Protein AF-A0A813V2Z8-F1 (afdb_monomer_lite)

InterPro domains:
  IPR023631 Amidase signature domain [PF01425] (386-665)
  IPR036928 Amidase signature (AS) superfamily [G3DSA:3.90.1300.10] (386-684)
  IPR036928 Amidase signature (AS) superfamily [SSF75304] (393-677)

pLDDT: mean 77.72, std 16.72, range [26.33, 98.56]

Foldseek 3Di:
DLVVLVVLLVQLVPDQAPVSNLVSLVVLLVVLVVLVVVQVPDDDDDDRPCVVCVVVLLVLLLVLLVCLLVLPVVQVRRDDDDDDDPDDDSSNVSLVSSLVSNLSSCLDPPSVVSSLVSLCVQLVVLLVVLLCQLVQWDQDPVDNVAIANDDDPVVLVVLLSSLSSNLSSLVSLLSNLLSNDDDPDPPCVVVVLVVLLVVLVVLLVSLLSLLVSPLQRYHYPDPVSSVSSLSSNLSSLSSNLSSLVVLLVQCVVCVVPPVSLVSSLVSLLSLLLSLLVALPVVRGPLSSNLSSLSSNLSCLVSCVSPDLVVPRVSLLVSLVSLLVDPLPPDDPSCVSVVVSSVSSLVSQLAHDLVSNVSRLCSNLVCVVVVVVPPPPPPPDPDPPPVPDDDLDPPLPLQDDDDADDYPDLVSRLSVVLSVLVSVCCVPDVVDDNDHDDVVLLVVLQPDQAEAEEDQDLLAAHAALVQNVLSVLLQVLSVVVVHHYDYQDNVCNVVLLVLLLLSQQQQQQVSVVVVCVVVVDDDQQLDSYGHPVSHDDPVVNVVSSVVLVVVLVVVVVSQQCCCVVDPVNGGGAWYKYFQDRDLDDDGNDNDRGDRCRNCRSQVWAKDKDWQDADDCVSRPCDPCNVPDDHSYPVNVVSSVRCVPVVVRHRRTGMMMITGGHPSNSSRSSVVVVSVVSSVVSVVVVD

Secondary structure (DSSP, 8-state):
-HHHHHHHHHHHHT-SBHHHHHHHHHHHHHHHHHHHHHHHT--SSS--HHHHHHHHHHHHHHHHHHHHHTHHHHHHTSB------TT--HHHHHHHHHHHHHHHHHTSTTTHHHHHHHHHHHHHHHHHHHHHGGGGEEE-SS-TTSEEE---HHHHHHHHHHHHHHHHHHHHHHHHHHH-PPPS-TTTHHHHHHHHHHHHHHHHHHHHHHHHTTGGG-EES-HHHHHHHHHHHHHHHHHHHHHHHHHHHHHHHTTT-HHHHHHHHHHHHHHHHHHGGGG-TTTS-HHHHHHHHHHHHHHHHHHTTT--GGG-HHHHHHHHHHHHS-----STTHHHHHHHHHHHHHHHHTT-HHHHHHHHHHHHTTHHHHTT-TTSSSS-TT--TTSPP-SSTT--SS--------SSHHHHHHHHHHHHHT-GGGT-TTS------HHHHHHHHTS--EEEE-S--SS-PPPHHHHHHHHHHHHHHHHTT-EEEE---TTHHHHHHHHHHHHSTTTTHHHHHHHHHHTPPPPTT-----TTT---HHHHHHHHHHHHHHHHHHHHHHHHGGGT-TTSS--SEEEEES-SSSSPPTT------TTHHHHHHT--EEEEEEEE--TTTS---HHHHHPPP-SHHHHHHHHHTT-GGGGTT-EEEEEEE--TT-HHHHHHHHHHHHHHHHHHHHHH-

Sequence (685 aa):
MFELLSGVYKFTFQQVTQDGFYACLDIWSIFIEYIKTKDENRLLNKESSFEKYSQILRSLSQELLQRIHNAQTMAENLEETTDLNDSETAIDRYRRECIDVLSKLADIPNLSSNILHSLISLLQPDIEKYKSIQKLIQTSPNDPSRQQFILNNDSIHACSQILNSFSNLLHAFSSIANTCLLDDDNNQQQNYFQTRLTLVHQFIQLITYIIHARFDLVECSSKKIHNELIHAQTRSFECVTNLIPWLSQMLVLYNSNQDNRRMIQELITHIIDTCTPLIDINNFDKSIAISSGTLLSSIVPLTRQNLPIDQMNSIKHLIHRILSWNIVINSKTNFQLYKLSIKIISFIILTDQQSTEQFFRQIFQPLDTLLKEPANFFNHQQDQYLIPKNSLDGQESIPSVIGPMTRSLSNIHFVFKLILETKPWLVDPKVHNIPWRNDLFEESQNKKLCFGVIQFDQLVHLSPPVQRAMNIAIKALEQAGHQIIEWDTTDHPEGLGMLVKMFQADGGKDIQKALDLSGEPIIQGAFVGSTETEISVYENWQLNSARTKYAIKYLEKWNKTKEITSTGRPVDGIISPIYALPAYPHYFELMAGYNAIANLLQLSSVILPVTRVDLQLDQITDEYRNMKTTSTLDEAVKDVYSSPEIFENCMVGLQVICRRLEDEKAIAMAMILEEAIKLYKTKNN

Organism: NCBI:txid433720

Structure (mmCIF, N/CA/C/O backbone):
data_AF-A0A813V2Z8-F1
#
_entry.id   AF-A0A813V2Z8-F1
#
loop_
_atom_site.group_PDB
_atom_site.id
_atom_site.type_symbol
_atom_site.label_atom_id
_atom_site.label_alt_id
_atom_site.label_comp_id
_atom_site.label_asym_id
_atom_site.label_entity_id
_atom_site.label_seq_id
_atom_site.pdbx_PDB_ins_code
_atom_site.Cartn_x
_atom_site.Cartn_y
_atom_site.Cartn_z
_atom_site.occupancy
_atom_site.B_iso_or_equiv
_atom_site.auth_seq_id
_atom_site.auth_comp_id
_atom_site.auth_asym_id
_atom_site.auth_atom_id
_atom_site.pdbx_PDB_model_num
ATOM 1 N N . MET A 1 1 ? 48.326 20.698 -15.121 1.00 62.50 1 MET A N 1
ATOM 2 C CA . MET A 1 1 ? 47.108 19.851 -15.038 1.00 62.50 1 MET A CA 1
ATOM 3 C C . MET A 1 1 ? 46.229 19.988 -16.285 1.00 62.50 1 MET A C 1
ATOM 5 O O . MET A 1 1 ? 45.944 18.965 -16.879 1.00 62.50 1 MET A O 1
ATOM 9 N N . PHE A 1 2 ? 45.876 21.193 -16.757 1.00 64.00 2 PHE A N 1
ATOM 10 C CA . PHE A 1 2 ? 45.155 21.367 -18.038 1.00 64.00 2 PHE A CA 1
ATOM 11 C C . PHE A 1 2 ? 45.929 20.835 -19.268 1.00 64.00 2 PHE A C 1
ATOM 13 O O . PHE A 1 2 ? 45.365 20.125 -20.095 1.00 64.00 2 PHE A O 1
ATOM 20 N N . GLU A 1 3 ? 47.240 21.094 -19.351 1.00 70.31 3 GLU A N 1
ATOM 21 C CA . GLU A 1 3 ? 48.110 20.524 -20.400 1.00 70.31 3 GLU A CA 1
ATOM 22 C C . GLU A 1 3 ? 48.207 18.993 -20.327 1.00 70.31 3 GLU A C 1
ATOM 24 O O . GLU A 1 3 ? 48.195 18.326 -21.357 1.00 70.31 3 GLU A O 1
ATOM 29 N N . LEU A 1 4 ? 48.226 18.433 -19.111 1.00 78.12 4 LEU A N 1
ATOM 30 C CA . LEU A 1 4 ? 48.219 16.984 -18.893 1.00 78.12 4 LEU A CA 1
ATOM 31 C C . LEU A 1 4 ? 46.919 16.367 -19.422 1.00 78.12 4 LEU A C 1
ATOM 33 O O . LEU A 1 4 ? 46.975 15.415 -20.188 1.00 78.12 4 LEU A O 1
ATOM 37 N N . LEU A 1 5 ? 45.763 16.945 -19.080 1.00 80.81 5 LEU A N 1
ATOM 38 C CA . LEU A 1 5 ? 44.458 16.487 -19.570 1.00 80.81 5 LEU A CA 1
ATOM 39 C C . LEU A 1 5 ? 44.329 16.637 -21.088 1.00 80.81 5 LEU A C 1
ATOM 41 O O . LEU A 1 5 ? 43.763 15.768 -21.738 1.00 80.81 5 LEU A O 1
ATOM 45 N N . SER A 1 6 ? 44.895 17.697 -21.670 1.00 83.06 6 SER A N 1
ATOM 46 C CA . SER A 1 6 ? 44.940 17.872 -23.129 1.00 83.06 6 SER A CA 1
ATOM 47 C C . SER A 1 6 ? 45.802 16.800 -23.808 1.00 83.06 6 SER A C 1
ATOM 49 O O . SER A 1 6 ? 45.472 16.342 -24.902 1.00 83.06 6 SER A O 1
ATOM 51 N N . GLY A 1 7 ? 46.887 16.370 -23.154 1.00 83.25 7 GLY A N 1
ATOM 52 C CA . GLY A 1 7 ? 47.687 15.217 -23.566 1.00 83.25 7 GLY A CA 1
ATOM 53 C C . GLY A 1 7 ? 46.911 13.904 -23.462 1.00 83.25 7 GLY A C 1
ATOM 54 O O . GLY A 1 7 ? 46.874 13.154 -24.432 1.00 83.25 7 GLY A O 1
ATOM 55 N N . VAL A 1 8 ? 46.228 13.666 -22.335 1.00 86.56 8 VAL A N 1
ATOM 56 C CA . VAL A 1 8 ? 45.377 12.481 -22.118 1.00 86.56 8 VAL A CA 1
ATOM 57 C C . VAL A 1 8 ? 44.243 12.424 -23.140 1.00 86.56 8 VAL A C 1
ATOM 59 O O . VAL A 1 8 ? 43.998 11.364 -23.702 1.00 86.56 8 VAL A O 1
ATOM 62 N N . TYR A 1 9 ? 43.605 13.551 -23.460 1.00 90.94 9 TYR A N 1
ATOM 63 C CA . TYR A 1 9 ? 42.572 13.640 -24.497 1.00 90.94 9 TYR A CA 1
ATOM 64 C C . TYR A 1 9 ? 43.097 13.174 -25.856 1.00 90.94 9 TYR A C 1
ATOM 66 O O . TYR A 1 9 ? 42.534 12.266 -26.461 1.00 90.94 9 TYR A O 1
ATOM 74 N N . LYS A 1 10 ? 44.220 13.741 -26.317 1.00 88.00 10 LYS A N 1
ATOM 75 C CA . LYS A 1 10 ? 44.832 13.337 -27.592 1.00 88.00 10 LYS A CA 1
ATOM 76 C C . LYS A 1 10 ? 45.245 11.867 -27.576 1.00 88.00 10 LYS A C 1
ATOM 78 O O . LYS A 1 10 ? 44.987 11.161 -28.542 1.00 88.00 10 LYS A O 1
ATOM 83 N N . PHE A 1 11 ? 45.836 11.415 -26.473 1.00 89.62 11 PHE A N 1
ATOM 84 C CA . PHE A 1 11 ? 46.262 10.032 -26.294 1.00 89.62 11 PHE A CA 1
ATOM 85 C C . PHE A 1 11 ? 45.083 9.053 -26.333 1.00 89.62 11 PHE A C 1
ATOM 87 O O . PHE A 1 11 ? 45.186 8.023 -26.991 1.00 89.62 11 PHE A O 1
ATOM 94 N N . THR A 1 12 ? 43.957 9.398 -25.701 1.00 90.12 12 THR A N 1
ATOM 95 C CA . THR A 1 12 ? 42.731 8.579 -25.658 1.00 90.12 12 THR A CA 1
ATOM 96 C C . THR A 1 12 ? 42.234 8.272 -27.067 1.00 90.12 12 THR A C 1
ATOM 98 O O . THR A 1 12 ? 41.992 7.121 -27.409 1.00 90.12 12 THR A O 1
ATOM 101 N N . PHE A 1 13 ? 42.131 9.286 -27.926 1.00 89.00 13 PHE A N 1
ATOM 102 C CA . PHE A 1 13 ? 41.538 9.128 -29.258 1.00 89.00 13 PHE A CA 1
ATOM 103 C C . PHE A 1 13 ? 42.530 8.711 -30.355 1.00 89.00 13 PHE A C 1
ATOM 105 O O . PHE A 1 13 ? 42.123 8.529 -31.504 1.00 89.00 13 PHE A O 1
ATOM 112 N N . GLN A 1 14 ? 43.804 8.529 -29.994 1.00 87.62 14 GLN A N 1
ATOM 113 C CA . GLN A 1 14 ? 44.871 7.977 -30.838 1.00 87.62 14 GLN A CA 1
ATOM 114 C C . GLN A 1 14 ? 45.223 6.521 -30.486 1.00 87.62 14 GLN A C 1
ATOM 116 O O . GLN A 1 14 ? 46.165 5.975 -31.059 1.00 87.62 14 GLN A O 1
ATOM 121 N N . GLN A 1 15 ? 44.503 5.894 -29.548 1.00 86.50 15 GLN A N 1
ATOM 122 C CA . GLN A 1 15 ? 44.722 4.488 -29.208 1.00 86.50 15 GLN A CA 1
ATOM 123 C C . GLN A 1 15 ? 44.477 3.581 -30.416 1.00 86.50 15 GLN A C 1
ATOM 125 O O . GLN A 1 15 ? 43.515 3.760 -31.160 1.00 86.50 15 GLN A O 1
ATOM 130 N N . VAL A 1 16 ? 45.367 2.603 -30.577 1.00 79.44 16 VAL A N 1
ATOM 131 C CA . V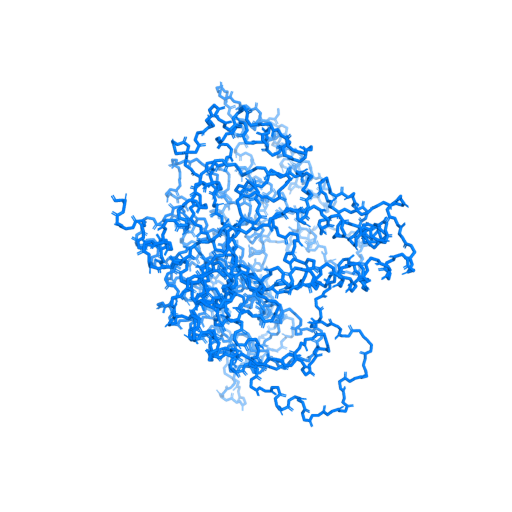AL A 1 16 ? 45.330 1.584 -31.639 1.00 79.44 16 VAL A CA 1
ATOM 132 C C . VAL A 1 16 ? 44.715 0.265 -31.166 1.00 79.44 16 VAL A C 1
ATOM 134 O O . VAL A 1 16 ? 44.291 -0.530 -31.995 1.00 79.44 16 VAL A O 1
ATOM 137 N N . THR A 1 17 ? 44.627 0.043 -29.850 1.00 81.81 17 THR A N 1
ATOM 138 C CA . THR A 1 17 ? 44.029 -1.159 -29.250 1.00 81.81 17 THR A CA 1
ATOM 139 C C . THR A 1 17 ? 42.778 -0.812 -28.445 1.00 81.81 17 THR A C 1
ATOM 141 O O . THR A 1 17 ? 42.695 0.264 -27.842 1.00 81.81 17 THR A O 1
ATOM 144 N N . GLN A 1 18 ? 41.810 -1.735 -28.399 1.00 78.44 18 GLN A N 1
ATOM 145 C CA . GLN A 1 18 ? 40.591 -1.557 -27.600 1.00 78.44 18 GLN A CA 1
ATOM 146 C C . GLN A 1 18 ? 40.904 -1.456 -26.099 1.00 78.44 18 GLN A C 1
ATOM 148 O O . GLN A 1 18 ? 40.407 -0.552 -25.436 1.00 78.44 18 GLN A O 1
ATOM 153 N N . ASP A 1 19 ? 41.796 -2.301 -25.578 1.00 81.12 19 ASP A N 1
ATOM 154 C CA . ASP A 1 19 ? 42.177 -2.270 -24.159 1.00 81.12 19 ASP A CA 1
ATOM 155 C C . ASP A 1 19 ? 42.865 -0.957 -23.761 1.00 81.12 19 ASP A C 1
ATOM 157 O O . ASP A 1 19 ? 42.603 -0.414 -22.688 1.00 81.12 19 ASP A O 1
ATOM 161 N N . GLY A 1 20 ? 43.709 -0.403 -24.641 1.00 84.44 20 GLY A N 1
ATOM 162 C CA . GLY A 1 20 ? 44.337 0.901 -24.420 1.00 84.44 20 GLY A CA 1
ATOM 163 C C . GLY A 1 20 ? 43.311 2.034 -24.395 1.00 84.44 20 GLY A C 1
ATOM 164 O O . GLY A 1 20 ? 43.404 2.948 -23.573 1.00 84.44 20 GLY A O 1
ATOM 165 N N . PHE A 1 21 ? 42.296 1.954 -25.258 1.00 88.62 21 PHE A N 1
ATOM 166 C CA . PHE A 1 21 ? 41.176 2.890 -25.269 1.00 88.62 21 PHE A CA 1
ATOM 167 C C . PHE A 1 21 ? 40.328 2.786 -23.994 1.00 88.62 21 PHE A C 1
ATOM 169 O O . PHE A 1 21 ? 40.085 3.810 -23.354 1.00 88.62 21 PHE A O 1
ATOM 176 N N . TYR A 1 22 ? 39.948 1.578 -23.570 1.00 89.19 22 TYR A N 1
ATOM 177 C CA . TYR A 1 22 ? 39.159 1.362 -22.350 1.00 89.19 22 TYR A CA 1
ATOM 178 C C . TYR A 1 22 ? 39.905 1.822 -21.093 1.00 89.19 22 TYR A C 1
ATOM 180 O O . TYR A 1 22 ? 39.342 2.560 -20.289 1.00 89.19 22 TYR A O 1
ATOM 188 N N . ALA A 1 23 ? 41.206 1.539 -20.985 1.00 88.19 23 ALA A N 1
ATOM 189 C CA . ALA A 1 23 ? 42.024 2.053 -19.887 1.00 88.19 23 ALA A CA 1
ATOM 190 C C . ALA A 1 23 ? 42.049 3.596 -19.839 1.00 88.19 23 ALA A C 1
ATOM 192 O O . ALA A 1 23 ? 42.072 4.195 -18.763 1.00 88.19 23 ALA A O 1
ATOM 193 N N . CYS A 1 24 ? 42.015 4.270 -20.995 1.00 91.81 24 CYS A N 1
ATOM 194 C CA . CYS A 1 24 ? 41.893 5.727 -21.035 1.00 91.81 24 CYS A CA 1
ATOM 195 C C . CYS A 1 24 ? 40.513 6.207 -20.555 1.00 91.81 24 CYS A C 1
ATOM 197 O O . CYS A 1 24 ? 40.433 7.219 -19.857 1.00 91.81 24 CYS A O 1
ATOM 199 N N . LEU A 1 25 ? 39.434 5.496 -20.897 1.00 91.25 25 LEU A N 1
ATOM 200 C CA . LEU A 1 25 ? 38.078 5.797 -20.419 1.00 91.25 25 LEU A CA 1
ATOM 201 C C . LEU A 1 25 ? 37.941 5.621 -18.898 1.00 91.25 25 LEU A C 1
ATOM 203 O O . LEU A 1 25 ? 37.289 6.445 -18.249 1.00 91.25 25 LEU A O 1
ATOM 207 N N . ASP A 1 26 ? 38.620 4.636 -18.310 1.00 90.12 26 ASP A N 1
ATOM 208 C CA . ASP A 1 26 ? 38.691 4.459 -16.853 1.00 90.12 26 ASP A CA 1
ATOM 209 C C . ASP A 1 26 ? 39.375 5.648 -16.167 1.00 90.12 26 ASP A C 1
ATOM 211 O O . ASP A 1 26 ? 38.886 6.174 -15.162 1.00 90.12 26 ASP A O 1
ATOM 215 N N . ILE A 1 27 ? 40.472 6.144 -16.747 1.00 90.94 27 ILE A N 1
ATOM 216 C CA . ILE A 1 27 ? 41.159 7.346 -16.253 1.00 90.94 27 ILE A CA 1
ATOM 217 C C . ILE A 1 27 ? 40.219 8.559 -16.297 1.00 90.94 27 ILE A C 1
ATOM 219 O O . ILE A 1 27 ? 40.163 9.333 -15.335 1.00 90.94 27 ILE A O 1
ATOM 223 N N . TRP A 1 28 ? 39.455 8.724 -17.382 1.00 93.38 28 TRP A N 1
ATOM 224 C CA . TRP A 1 28 ? 38.448 9.783 -17.481 1.00 93.38 28 TRP A CA 1
ATOM 225 C C . TRP A 1 28 ? 37.345 9.633 -16.435 1.00 93.38 28 TRP A C 1
ATOM 227 O O . TRP A 1 28 ? 36.993 10.623 -15.795 1.00 93.38 28 TRP A O 1
ATOM 237 N N . SER A 1 29 ? 36.849 8.415 -16.209 1.00 90.50 29 SER A N 1
ATOM 238 C CA . SER A 1 29 ? 35.851 8.116 -15.177 1.00 90.50 29 SER A CA 1
ATOM 239 C C . SER A 1 29 ? 36.303 8.564 -13.786 1.00 90.50 29 SER A C 1
ATOM 241 O O . SER A 1 29 ? 35.570 9.287 -13.111 1.00 90.50 29 SER A O 1
ATOM 243 N N . ILE A 1 30 ? 37.523 8.195 -13.383 1.00 89.25 30 ILE A N 1
ATOM 244 C CA . ILE A 1 30 ? 38.098 8.577 -12.083 1.00 89.25 30 ILE A CA 1
ATOM 245 C C . ILE A 1 30 ? 38.236 10.102 -11.982 1.00 89.25 30 ILE A C 1
ATOM 247 O O . ILE A 1 30 ? 37.955 10.705 -10.945 1.00 89.25 30 ILE A O 1
ATOM 251 N N . PHE A 1 31 ? 38.661 10.754 -13.066 1.00 89.25 31 PHE A N 1
ATOM 252 C CA . PHE A 1 31 ? 38.806 12.206 -13.091 1.00 89.25 31 PHE A CA 1
ATOM 253 C C . PHE A 1 31 ? 37.463 12.940 -12.957 1.00 89.25 31 PHE A C 1
ATOM 255 O O . PHE A 1 31 ? 37.384 13.949 -12.255 1.00 89.25 31 PHE A O 1
ATOM 262 N N . ILE A 1 32 ? 36.408 12.437 -13.599 1.00 87.69 32 ILE A N 1
ATOM 263 C CA . ILE A 1 32 ? 35.053 12.993 -13.498 1.00 87.69 32 ILE A CA 1
ATOM 264 C C . ILE A 1 32 ? 34.530 12.889 -12.060 1.00 87.69 32 ILE A C 1
ATOM 266 O O . ILE A 1 32 ? 34.030 13.872 -11.514 1.00 87.69 32 ILE A O 1
ATOM 270 N N . GLU A 1 33 ? 34.716 11.738 -11.416 1.00 85.25 33 GLU A N 1
ATOM 271 C CA . GLU A 1 33 ? 34.317 11.519 -10.022 1.00 85.25 33 GLU A CA 1
ATOM 272 C C . GLU A 1 33 ? 35.083 12.433 -9.051 1.00 85.25 33 GLU A C 1
ATOM 274 O O . GLU A 1 33 ? 34.506 13.022 -8.131 1.00 85.25 33 GLU A O 1
ATOM 279 N N . TYR A 1 34 ? 36.374 12.658 -9.311 1.00 85.31 34 TYR A N 1
ATOM 280 C CA . TYR A 1 34 ? 37.166 13.649 -8.584 1.00 85.31 34 TYR A CA 1
ATOM 281 C C . TYR A 1 34 ? 36.609 15.076 -8.725 1.00 85.31 34 TYR A C 1
ATOM 283 O O . TYR A 1 34 ? 36.619 15.835 -7.757 1.00 85.31 34 TYR A O 1
ATOM 291 N N . ILE A 1 35 ? 36.132 15.473 -9.912 1.00 80.69 35 ILE A N 1
ATOM 292 C CA . ILE A 1 35 ? 35.506 16.793 -10.097 1.00 80.69 35 ILE A CA 1
ATOM 293 C C . ILE A 1 35 ? 34.206 16.882 -9.294 1.00 80.69 35 ILE A C 1
ATOM 295 O O . ILE A 1 35 ? 34.025 17.860 -8.569 1.00 80.69 35 ILE A O 1
ATOM 299 N N . LYS A 1 36 ? 33.348 15.858 -9.382 1.00 77.12 36 LYS A N 1
ATOM 300 C CA . LYS A 1 36 ? 32.045 15.810 -8.701 1.00 77.12 36 LYS A CA 1
ATOM 301 C C . LYS A 1 36 ? 32.201 15.949 -7.183 1.00 77.12 36 LYS A C 1
ATOM 303 O O . LYS A 1 36 ? 31.710 16.907 -6.595 1.00 77.12 36 LYS A O 1
ATOM 308 N N . THR A 1 37 ? 33.022 15.090 -6.578 1.00 78.25 37 THR A N 1
ATOM 309 C CA . THR A 1 37 ? 33.308 15.116 -5.130 1.00 78.25 37 THR A CA 1
ATOM 310 C C . THR A 1 37 ? 33.937 16.431 -4.665 1.00 78.25 37 THR A C 1
ATOM 312 O O . THR A 1 37 ? 33.704 16.890 -3.546 1.00 78.25 37 THR A O 1
ATOM 315 N N . LYS A 1 38 ? 34.760 17.073 -5.498 1.00 74.69 38 LYS A N 1
ATOM 316 C CA . LYS A 1 38 ? 35.432 18.325 -5.136 1.00 74.69 38 LYS A CA 1
ATOM 317 C C . LYS A 1 38 ? 34.512 19.542 -5.182 1.00 74.69 38 LYS A C 1
ATOM 319 O O . LYS A 1 38 ? 34.707 20.453 -4.374 1.00 74.69 38 LYS A O 1
ATOM 324 N N . ASP A 1 39 ? 33.564 19.570 -6.113 1.00 67.69 39 ASP A N 1
ATOM 325 C CA . ASP A 1 39 ? 32.592 20.658 -6.222 1.00 67.69 39 ASP A CA 1
ATOM 326 C C . ASP A 1 39 ? 31.439 20.486 -5.209 1.00 67.69 39 ASP A C 1
ATOM 328 O O . ASP A 1 39 ? 31.033 21.483 -4.616 1.00 67.69 39 ASP A O 1
ATOM 332 N N . GLU A 1 40 ? 31.033 19.254 -4.865 1.00 66.00 40 GLU A N 1
ATOM 333 C CA . GLU A 1 40 ? 30.094 18.971 -3.755 1.00 66.00 40 GLU A CA 1
ATOM 334 C C . GLU A 1 40 ? 30.615 19.467 -2.390 1.00 66.00 40 GLU A C 1
ATOM 336 O O . GLU A 1 40 ? 29.859 19.969 -1.560 1.00 66.00 40 GLU A O 1
ATOM 341 N N . ASN A 1 41 ? 31.931 19.396 -2.160 1.00 61.03 41 ASN A N 1
ATOM 342 C CA . ASN A 1 41 ? 32.563 19.805 -0.900 1.00 61.03 41 ASN A CA 1
ATOM 343 C C . ASN A 1 41 ? 32.868 21.318 -0.793 1.00 61.03 41 ASN A C 1
ATOM 345 O O . ASN A 1 41 ? 33.430 21.764 0.212 1.00 61.03 41 ASN A O 1
ATOM 349 N N . ARG A 1 42 ? 32.548 22.136 -1.809 1.00 63.06 42 ARG A N 1
ATOM 350 C CA . ARG A 1 42 ? 32.833 23.584 -1.816 1.00 63.06 42 ARG A CA 1
ATOM 351 C C . ARG A 1 42 ? 31.574 24.422 -1.594 1.00 63.06 42 ARG A C 1
ATOM 353 O O . ARG A 1 42 ? 30.938 24.887 -2.531 1.00 63.06 42 ARG A O 1
ATOM 360 N N . LEU A 1 43 ? 31.297 24.734 -0.331 1.00 52.12 43 LEU A N 1
ATOM 361 C CA . LEU A 1 43 ? 30.370 25.802 0.046 1.00 52.12 43 LEU A CA 1
ATOM 362 C C . LEU A 1 43 ? 31.028 27.181 -0.168 1.00 52.12 43 LEU A C 1
ATOM 364 O O . LEU A 1 43 ? 32.026 27.498 0.474 1.00 52.12 43 LEU A O 1
ATOM 368 N N . LEU A 1 44 ? 30.434 27.978 -1.066 1.00 48.84 44 LEU A N 1
ATOM 369 C CA . LEU A 1 44 ? 30.509 29.446 -1.193 1.00 48.84 44 LEU A CA 1
ATOM 370 C C . LEU A 1 44 ? 31.929 30.070 -1.306 1.00 48.84 44 LEU A C 1
ATOM 372 O O . LEU A 1 44 ? 32.638 30.241 -0.318 1.00 48.84 44 LEU A O 1
ATOM 376 N N . ASN A 1 45 ? 32.272 30.552 -2.516 1.00 47.53 45 ASN A N 1
ATOM 377 C CA . ASN A 1 45 ? 33.308 31.570 -2.837 1.00 47.53 45 ASN A CA 1
ATOM 378 C C . ASN A 1 45 ? 34.678 31.137 -3.425 1.00 47.53 45 ASN A C 1
ATOM 380 O O . ASN A 1 45 ? 35.661 31.865 -3.275 1.00 47.53 45 ASN A O 1
ATOM 384 N N . LYS A 1 46 ? 34.783 30.031 -4.175 1.00 50.78 46 LYS A N 1
ATOM 385 C CA . LYS A 1 46 ? 35.914 29.805 -5.114 1.00 50.78 46 LYS A CA 1
ATOM 386 C C . LYS A 1 46 ? 35.390 29.359 -6.480 1.00 50.78 46 LYS A C 1
ATOM 388 O O . LYS A 1 46 ? 34.440 28.587 -6.500 1.00 50.78 46 LYS A O 1
ATOM 393 N N . GLU A 1 47 ? 36.028 29.809 -7.572 1.00 55.09 47 GLU A N 1
ATOM 394 C CA . GLU A 1 47 ? 35.758 29.343 -8.950 1.00 55.09 47 GLU A CA 1
ATOM 395 C C . GLU A 1 47 ? 35.570 27.820 -8.967 1.00 55.09 47 GLU A C 1
ATOM 397 O O . GLU A 1 47 ? 36.378 27.078 -8.376 1.00 55.09 47 GLU A O 1
ATOM 402 N N . SER A 1 48 ? 34.481 27.373 -9.596 1.00 62.44 48 SER A N 1
ATOM 403 C CA . SER A 1 48 ? 34.125 25.953 -9.640 1.00 62.44 48 SER A CA 1
ATOM 404 C C . SER A 1 48 ? 35.240 25.165 -10.330 1.00 62.44 48 SER A C 1
ATOM 406 O O . SER A 1 48 ? 35.863 25.634 -11.289 1.00 62.44 48 SER A O 1
ATOM 408 N N . SER A 1 49 ? 35.539 23.956 -9.845 1.00 64.44 49 SER A N 1
ATOM 409 C CA . SER A 1 49 ? 36.511 23.093 -10.528 1.00 64.44 49 SER A CA 1
ATOM 410 C C . SER A 1 49 ? 36.026 22.780 -11.948 1.00 64.44 49 SER A C 1
ATOM 412 O O . SER A 1 49 ? 36.849 22.646 -12.855 1.00 64.44 49 SER A O 1
ATOM 414 N N . PHE A 1 50 ? 34.704 22.753 -12.142 1.00 67.44 50 PHE A N 1
ATOM 415 C CA . PHE A 1 50 ? 34.043 22.711 -13.438 1.00 67.44 50 PHE A CA 1
ATOM 416 C C . PHE A 1 50 ? 34.471 23.824 -14.405 1.00 67.44 50 PHE A C 1
ATOM 418 O O . PHE A 1 50 ? 34.924 23.502 -15.500 1.00 67.44 50 PHE A O 1
ATOM 425 N N . GLU A 1 51 ? 34.376 25.111 -14.047 1.00 71.31 51 GLU A N 1
ATOM 426 C CA . GLU A 1 51 ? 34.691 26.225 -14.965 1.00 71.31 51 GLU A CA 1
ATOM 427 C C . GLU A 1 51 ? 36.083 26.072 -15.582 1.00 71.31 51 GLU A C 1
ATOM 429 O O . GLU A 1 51 ? 36.256 26.216 -16.796 1.00 71.31 51 GLU A O 1
ATOM 434 N N . LYS A 1 52 ? 37.045 25.645 -14.759 1.00 78.19 52 LYS A N 1
ATOM 435 C CA . LYS A 1 52 ? 38.436 25.409 -15.148 1.00 78.19 52 LYS A CA 1
ATOM 436 C C . LYS A 1 52 ? 38.624 24.293 -16.185 1.00 78.19 52 LYS A C 1
ATOM 438 O O . LYS A 1 52 ? 39.568 24.359 -16.973 1.00 78.19 52 LYS A O 1
ATOM 443 N N . TYR A 1 53 ? 37.781 23.260 -16.175 1.00 83.81 53 TYR A N 1
ATOM 444 C CA . TYR A 1 53 ? 37.899 22.090 -17.062 1.00 83.81 53 TYR A CA 1
ATOM 445 C C . TYR A 1 53 ? 36.743 21.960 -18.066 1.00 83.81 53 TYR A C 1
ATOM 447 O O . TYR A 1 53 ? 36.751 21.064 -18.908 1.00 83.81 53 TYR A O 1
ATOM 455 N N . SER A 1 54 ? 35.780 22.877 -18.034 1.00 81.00 54 SER A N 1
ATOM 456 C CA . SER A 1 54 ? 34.552 22.843 -18.834 1.00 81.00 54 SER A CA 1
ATOM 457 C C . SER A 1 54 ? 34.812 22.661 -20.332 1.00 81.00 54 SER A C 1
ATOM 459 O O . SER A 1 54 ? 34.126 21.884 -20.992 1.00 81.00 54 SER A O 1
ATOM 461 N N . GLN A 1 55 ? 35.841 23.319 -20.871 1.00 83.94 55 GLN A N 1
ATOM 462 C CA . GLN A 1 55 ? 36.190 23.223 -22.286 1.00 83.94 55 GLN A CA 1
ATOM 463 C C . GLN A 1 55 ? 36.636 21.811 -22.684 1.00 83.94 55 GLN A C 1
ATOM 465 O O . GLN A 1 55 ? 36.165 21.292 -23.693 1.00 83.94 55 GLN A O 1
ATOM 470 N N . ILE A 1 56 ? 37.502 21.170 -21.892 1.00 87.44 56 ILE A N 1
ATOM 471 C CA . ILE A 1 56 ? 38.020 19.839 -22.232 1.00 87.44 56 ILE A CA 1
ATOM 472 C C . ILE A 1 56 ? 36.974 18.745 -22.016 1.00 87.44 56 ILE A C 1
ATOM 474 O O . ILE A 1 56 ? 36.902 17.812 -22.809 1.00 87.44 56 ILE A O 1
ATOM 478 N N . LEU A 1 57 ? 36.110 18.896 -21.007 1.00 87.81 57 LEU A N 1
ATOM 479 C CA . LEU A 1 57 ? 34.989 17.984 -20.771 1.00 87.81 57 LEU A CA 1
ATOM 480 C C . LEU A 1 57 ? 33.938 18.072 -21.888 1.00 87.81 57 LEU A C 1
ATOM 482 O O . LEU A 1 57 ? 33.383 17.050 -22.284 1.00 87.81 57 LEU A O 1
ATOM 486 N N . ARG A 1 58 ? 33.704 19.269 -22.449 1.00 85.44 58 ARG A N 1
ATOM 487 C CA . ARG A 1 58 ? 32.861 19.450 -23.645 1.00 85.44 58 ARG A CA 1
ATOM 488 C C . ARG A 1 58 ? 33.478 18.820 -24.892 1.00 85.44 58 ARG A C 1
ATOM 490 O O . ARG A 1 58 ? 32.764 18.178 -25.651 1.00 85.44 58 ARG A O 1
ATOM 497 N N . SER A 1 59 ? 34.786 18.977 -25.110 1.00 88.69 59 SER A N 1
ATOM 498 C CA . SER A 1 59 ? 35.471 18.290 -26.215 1.00 88.69 59 SER A CA 1
ATOM 499 C C . SER A 1 59 ? 35.386 16.770 -26.069 1.00 88.69 59 SER A C 1
ATOM 501 O O . SER A 1 59 ? 35.081 16.080 -27.037 1.00 88.69 59 SER A O 1
ATOM 503 N N . LEU A 1 60 ? 35.597 16.254 -24.853 1.00 90.19 60 LEU A N 1
ATOM 504 C CA . LEU A 1 60 ? 35.483 14.829 -24.544 1.00 90.19 60 LEU A CA 1
ATOM 505 C C . LEU A 1 60 ? 34.082 14.297 -24.850 1.00 90.19 60 LEU A C 1
ATOM 507 O O . LEU A 1 60 ? 33.960 13.276 -25.521 1.00 90.19 60 LEU A O 1
ATOM 511 N N . SER A 1 61 ? 33.030 14.995 -24.414 1.00 88.50 61 SER A N 1
ATOM 512 C CA . SER A 1 61 ? 31.664 14.545 -24.677 1.00 88.50 61 SER A CA 1
ATOM 513 C C . SER A 1 61 ? 31.309 14.567 -26.166 1.00 88.50 61 SER A C 1
ATOM 515 O O . SER A 1 61 ? 30.676 13.633 -26.650 1.00 88.50 61 SER A O 1
ATOM 517 N N . GLN A 1 62 ? 31.751 15.582 -26.915 1.00 87.81 62 GLN A N 1
ATOM 518 C CA . GLN A 1 62 ? 31.528 15.661 -28.362 1.00 87.81 62 GLN A CA 1
ATOM 519 C C . GLN A 1 62 ? 32.208 14.519 -29.122 1.00 87.81 62 GLN A C 1
ATOM 521 O O . GLN A 1 62 ? 31.580 13.893 -29.976 1.00 87.81 62 GLN A O 1
ATOM 526 N N . GLU A 1 63 ? 33.467 14.225 -28.800 1.00 89.00 63 GLU A N 1
ATOM 527 C CA . GLU A 1 63 ? 34.213 13.148 -29.452 1.00 89.00 63 GLU A CA 1
ATOM 528 C C . GLU A 1 63 ? 33.623 11.773 -29.099 1.00 89.00 63 GLU A C 1
ATOM 530 O O . GLU A 1 63 ? 33.395 10.960 -29.993 1.00 89.00 63 GLU A O 1
ATOM 535 N N . LEU A 1 64 ? 33.268 11.525 -27.830 1.00 89.19 64 LEU A N 1
ATOM 536 C CA . LEU A 1 64 ? 32.602 10.278 -27.424 1.00 89.19 64 LEU A CA 1
ATOM 537 C C . LEU A 1 64 ? 31.254 10.084 -28.136 1.00 89.19 64 LEU A C 1
ATOM 539 O O . LEU A 1 64 ? 30.954 8.980 -28.589 1.00 89.19 64 LEU A O 1
ATOM 543 N N . LEU A 1 65 ? 30.462 11.149 -28.305 1.00 85.94 65 LEU A N 1
ATOM 544 C CA . LEU A 1 65 ? 29.210 11.091 -29.067 1.00 85.94 65 LEU A CA 1
ATOM 545 C C . LEU A 1 65 ? 29.449 10.737 -30.544 1.00 85.94 65 LEU A C 1
ATOM 547 O O . LEU A 1 65 ? 28.724 9.910 -31.101 1.00 85.94 65 LEU A O 1
ATOM 551 N N . GLN A 1 66 ? 30.482 11.302 -31.177 1.00 85.75 66 GLN A N 1
ATOM 552 C CA . GLN A 1 66 ? 30.851 10.947 -32.554 1.00 85.75 66 GLN A CA 1
ATOM 553 C C . GLN A 1 66 ? 31.336 9.497 -32.674 1.00 85.75 66 GLN A C 1
ATOM 555 O O . GLN A 1 66 ? 31.016 8.822 -33.656 1.00 85.75 66 GLN A O 1
ATOM 560 N N . ARG A 1 67 ? 32.073 8.996 -31.676 1.00 85.94 67 ARG A N 1
ATOM 561 C CA . ARG A 1 67 ? 32.521 7.597 -31.624 1.00 85.94 67 ARG A CA 1
ATOM 562 C C . ARG A 1 67 ? 31.356 6.629 -31.465 1.00 85.94 67 ARG A C 1
ATOM 564 O O . ARG A 1 67 ? 31.349 5.603 -32.132 1.00 85.94 67 ARG A O 1
ATOM 571 N N . ILE A 1 68 ? 30.343 6.972 -30.670 1.00 83.69 68 ILE A N 1
ATOM 572 C CA . ILE A 1 68 ? 29.116 6.170 -30.544 1.00 83.69 68 ILE A CA 1
ATOM 573 C C . ILE A 1 68 ? 28.322 6.159 -31.855 1.00 83.69 68 ILE A C 1
ATOM 575 O O . ILE A 1 68 ? 27.886 5.096 -32.298 1.00 83.69 68 ILE A O 1
ATOM 579 N N . HIS A 1 69 ? 28.166 7.318 -32.503 1.00 82.25 69 HIS A N 1
ATOM 580 C CA . HIS A 1 69 ? 27.476 7.424 -33.794 1.00 82.25 69 HIS A CA 1
ATOM 581 C C . HIS A 1 69 ? 28.137 6.549 -34.877 1.00 82.25 69 HIS A C 1
ATOM 583 O O . HIS A 1 69 ? 27.440 5.932 -35.684 1.00 82.25 69 HIS A O 1
ATOM 589 N N . ASN A 1 70 ? 29.471 6.435 -34.838 1.00 78.81 70 ASN A N 1
ATOM 590 C CA . ASN A 1 70 ? 30.293 5.664 -35.774 1.00 78.81 70 ASN A CA 1
ATOM 591 C C . ASN A 1 70 ? 30.841 4.347 -35.182 1.00 78.81 70 ASN A C 1
ATOM 593 O O . ASN A 1 70 ? 31.837 3.824 -35.678 1.00 78.81 70 ASN A O 1
ATOM 597 N N . ALA A 1 71 ? 30.226 3.798 -34.126 1.00 74.25 71 ALA A N 1
ATOM 598 C CA . ALA A 1 71 ? 30.818 2.704 -33.342 1.00 74.25 71 ALA A CA 1
ATOM 599 C C . ALA A 1 71 ? 31.204 1.480 -34.184 1.00 74.25 71 ALA A C 1
ATOM 601 O O . ALA A 1 71 ? 32.226 0.853 -33.929 1.00 74.25 71 ALA A O 1
ATOM 602 N N . GLN A 1 72 ? 30.421 1.175 -35.220 1.00 69.75 72 GLN A N 1
ATOM 603 C CA . GLN A 1 72 ? 30.662 0.028 -36.088 1.00 69.75 72 GLN A CA 1
ATOM 604 C C . GLN A 1 72 ? 31.959 0.164 -36.898 1.00 69.75 72 GLN A C 1
ATOM 606 O O . GLN A 1 72 ? 32.771 -0.751 -36.901 1.00 69.75 72 GLN A O 1
ATOM 611 N N . THR A 1 73 ? 32.216 1.330 -37.498 1.00 70.38 73 THR A N 1
ATOM 612 C CA . THR A 1 73 ? 33.466 1.567 -38.237 1.00 70.38 73 THR A CA 1
ATOM 613 C C . THR A 1 73 ? 34.656 1.756 -37.300 1.00 70.38 73 THR A C 1
ATOM 615 O O . THR A 1 73 ? 35.783 1.436 -37.659 1.00 70.38 73 THR A O 1
ATOM 618 N N . MET A 1 74 ? 34.442 2.280 -36.093 1.00 69.00 74 MET A N 1
ATOM 619 C CA . MET A 1 74 ? 35.518 2.518 -35.127 1.00 69.00 74 MET A CA 1
ATOM 620 C C . MET A 1 74 ? 35.986 1.234 -34.436 1.00 69.00 74 MET A C 1
ATOM 622 O O . MET A 1 74 ? 37.185 1.074 -34.236 1.00 69.00 74 MET A O 1
ATOM 626 N N . ALA A 1 75 ? 35.067 0.322 -34.109 1.00 65.69 75 ALA A N 1
ATOM 627 C CA . ALA A 1 75 ? 35.392 -0.962 -33.493 1.00 65.69 75 ALA A CA 1
ATOM 628 C C . ALA A 1 75 ? 36.132 -1.895 -34.464 1.00 65.69 75 ALA A C 1
ATOM 630 O O . ALA A 1 75 ? 37.103 -2.521 -34.062 1.00 65.69 75 ALA A O 1
ATOM 631 N N . GLU A 1 76 ? 35.737 -1.922 -35.744 1.00 65.06 76 GLU A N 1
ATOM 632 C CA . GLU A 1 76 ? 36.404 -2.713 -36.795 1.00 65.06 76 GLU A CA 1
ATOM 633 C C . GLU A 1 76 ? 37.840 -2.238 -37.090 1.00 65.06 76 GLU A C 1
ATOM 635 O O . GLU A 1 76 ? 38.685 -3.029 -37.501 1.00 65.06 76 GLU A O 1
ATOM 640 N N . ASN A 1 77 ? 38.126 -0.950 -36.875 1.00 63.31 77 ASN A N 1
ATOM 641 C CA . ASN A 1 77 ? 39.458 -0.367 -37.069 1.00 63.31 77 ASN A CA 1
ATOM 642 C C . ASN A 1 77 ? 40.412 -0.599 -35.881 1.00 63.31 77 ASN A C 1
ATOM 644 O O . ASN A 1 77 ? 41.607 -0.335 -36.011 1.00 63.31 77 ASN A O 1
ATOM 648 N N . LEU A 1 78 ? 39.905 -1.042 -34.726 1.00 61.16 78 LEU A N 1
ATOM 649 C CA . LEU A 1 78 ? 40.705 -1.377 -33.548 1.00 61.16 78 LEU A CA 1
ATOM 650 C C . LEU A 1 78 ? 40.935 -2.895 -33.552 1.00 61.16 78 LEU A C 1
ATOM 652 O O . LEU A 1 78 ? 39.984 -3.652 -33.387 1.00 61.16 78 LEU A O 1
ATOM 656 N N . GLU A 1 79 ? 42.178 -3.339 -33.768 1.00 56.72 79 GLU A N 1
ATOM 657 C CA . GLU A 1 79 ? 42.525 -4.767 -33.889 1.00 56.72 79 GLU A CA 1
ATOM 658 C C . GLU A 1 79 ? 42.022 -5.585 -32.676 1.00 56.72 79 GLU A C 1
ATOM 660 O O . GLU A 1 79 ? 42.313 -5.249 -31.525 1.00 56.72 79 GLU A O 1
ATOM 665 N N . GLU A 1 80 ? 41.264 -6.661 -32.927 1.00 54.72 80 GLU A N 1
ATOM 666 C CA . GLU A 1 80 ? 40.770 -7.587 -31.896 1.00 54.72 80 GLU A CA 1
ATOM 667 C C . GLU A 1 80 ? 41.766 -8.721 -31.606 1.00 54.72 80 GLU A C 1
ATOM 669 O O . GLU A 1 80 ? 42.172 -9.461 -32.504 1.00 54.72 80 GLU A O 1
ATOM 674 N N . THR A 1 81 ? 42.052 -8.946 -30.319 1.00 45.03 81 THR A N 1
ATOM 675 C CA . THR A 1 81 ? 42.361 -10.279 -29.782 1.00 45.03 81 THR A CA 1
ATOM 676 C C . THR A 1 81 ? 41.051 -10.918 -29.330 1.00 45.03 81 THR A C 1
ATOM 678 O O . THR A 1 81 ? 40.450 -10.497 -28.343 1.00 45.03 81 THR A O 1
ATOM 681 N N . THR A 1 82 ? 40.585 -11.912 -30.079 1.00 47.47 82 THR A N 1
ATOM 682 C CA . THR A 1 82 ? 39.370 -12.679 -29.792 1.00 47.47 82 THR A CA 1
ATOM 683 C C . THR A 1 82 ? 39.525 -13.507 -28.518 1.00 47.47 82 THR A C 1
ATOM 685 O O . THR A 1 82 ? 40.277 -14.475 -28.524 1.00 47.47 82 THR A O 1
ATOM 688 N N . ASP A 1 83 ? 38.774 -13.163 -27.474 1.00 49.94 83 ASP A N 1
ATOM 689 C CA . ASP A 1 83 ? 38.284 -14.099 -26.452 1.00 49.94 83 ASP A CA 1
ATOM 690 C C . ASP A 1 83 ? 37.008 -13.495 -25.839 1.00 49.94 83 ASP A C 1
ATOM 692 O O . ASP A 1 83 ? 37.043 -12.749 -24.860 1.00 49.94 83 ASP A O 1
ATOM 696 N N . LEU A 1 84 ? 35.857 -13.756 -26.466 1.00 46.97 84 LEU A N 1
ATOM 697 C CA . LEU A 1 84 ? 34.546 -13.330 -25.969 1.00 46.97 84 LEU A CA 1
ATOM 698 C C . LEU A 1 84 ? 33.740 -14.562 -25.550 1.00 46.97 84 LEU A C 1
ATOM 700 O O . LEU A 1 84 ? 33.490 -15.455 -26.357 1.00 46.97 84 LEU A O 1
ATOM 704 N N . ASN A 1 85 ? 33.327 -14.587 -24.281 1.00 41.75 85 ASN A N 1
ATOM 705 C CA . ASN A 1 85 ? 32.301 -15.499 -23.780 1.00 41.75 85 ASN A CA 1
ATOM 706 C C . ASN A 1 85 ? 30.972 -15.260 -24.519 1.00 41.75 85 ASN A C 1
ATOM 708 O O . ASN A 1 85 ? 30.622 -14.123 -24.839 1.00 41.75 85 ASN A O 1
ATOM 712 N N . ASP A 1 86 ? 30.217 -16.338 -24.733 1.00 48.88 86 ASP A N 1
ATOM 713 C CA . ASP A 1 86 ? 28.937 -16.381 -25.447 1.00 48.88 86 ASP A CA 1
ATOM 714 C C . ASP A 1 86 ? 27.883 -15.405 -24.867 1.00 48.88 86 ASP A C 1
ATOM 716 O O . ASP A 1 86 ? 27.126 -15.774 -23.970 1.00 48.88 86 ASP A O 1
ATOM 720 N N . SER A 1 87 ? 27.828 -14.145 -25.333 1.00 47.91 87 SER A N 1
ATOM 721 C CA . SER A 1 87 ? 26.596 -13.315 -25.437 1.00 47.91 87 SER A CA 1
ATOM 722 C C . SER A 1 87 ? 26.806 -11.842 -25.837 1.00 47.91 87 SER A C 1
ATOM 724 O O . SER A 1 87 ? 25.853 -11.243 -26.331 1.00 47.91 87 SER A O 1
ATOM 726 N N . GLU A 1 88 ? 27.989 -11.243 -25.660 1.00 54.91 88 GLU A N 1
ATOM 727 C CA . GLU A 1 88 ? 28.227 -9.807 -25.930 1.00 54.91 88 GLU A CA 1
ATOM 728 C C . GLU A 1 88 ? 29.219 -9.618 -27.091 1.00 54.91 88 GLU A C 1
ATOM 730 O O . GLU A 1 88 ? 30.299 -10.207 -27.090 1.00 54.91 88 GLU A O 1
ATOM 735 N N . THR A 1 89 ? 28.866 -8.809 -28.099 1.00 68.44 89 THR A N 1
ATOM 736 C CA . THR A 1 89 ? 29.789 -8.493 -29.205 1.00 68.44 89 THR A CA 1
ATOM 737 C C . THR A 1 89 ? 30.785 -7.407 -28.784 1.00 68.44 89 THR A C 1
ATOM 739 O O . THR A 1 89 ? 30.465 -6.554 -27.956 1.00 68.44 89 THR A O 1
ATOM 742 N N . ALA A 1 90 ? 31.985 -7.366 -29.371 1.00 67.88 90 ALA A N 1
ATOM 743 C CA . ALA A 1 90 ? 32.959 -6.308 -29.068 1.00 67.88 90 ALA A CA 1
ATOM 744 C C . ALA A 1 90 ? 32.427 -4.891 -29.350 1.00 67.88 90 ALA A C 1
ATOM 746 O O . ALA A 1 90 ? 32.787 -3.939 -28.660 1.00 67.88 90 ALA A O 1
ATOM 747 N N . ILE A 1 91 ? 31.518 -4.758 -30.321 1.00 70.06 91 ILE A N 1
ATOM 748 C CA . ILE A 1 91 ? 30.827 -3.503 -30.639 1.00 70.06 91 ILE A CA 1
ATOM 749 C C . ILE A 1 91 ? 29.905 -3.084 -29.484 1.00 70.06 91 ILE A C 1
ATOM 751 O O . ILE A 1 91 ? 29.843 -1.898 -29.148 1.00 70.06 91 ILE A O 1
ATOM 755 N N . ASP A 1 92 ? 29.198 -4.033 -28.863 1.00 70.50 92 ASP A N 1
ATOM 756 C CA . ASP A 1 92 ? 28.338 -3.760 -27.706 1.00 70.50 92 ASP A CA 1
ATOM 757 C C . ASP A 1 92 ? 29.162 -3.322 -26.493 1.00 70.50 92 ASP A C 1
ATOM 759 O O . ASP A 1 92 ? 28.822 -2.315 -25.863 1.00 70.50 92 ASP A O 1
ATOM 763 N N . ARG A 1 93 ? 30.299 -3.987 -26.241 1.00 78.25 93 ARG A N 1
ATOM 764 C CA . ARG A 1 93 ? 31.245 -3.574 -25.198 1.00 78.25 93 ARG A CA 1
ATOM 765 C C . ARG A 1 93 ? 31.781 -2.166 -25.464 1.00 78.25 93 ARG A C 1
ATOM 767 O O . ARG A 1 93 ? 31.644 -1.303 -24.604 1.00 78.25 93 ARG A O 1
ATOM 774 N N . TYR A 1 94 ? 32.300 -1.894 -26.664 1.00 82.38 94 TYR A N 1
ATOM 775 C CA . TYR A 1 94 ? 32.834 -0.577 -27.041 1.00 82.38 94 TYR A CA 1
ATOM 776 C C . TYR A 1 94 ? 31.833 0.559 -26.796 1.00 82.38 94 TYR A C 1
ATOM 778 O O . TYR A 1 94 ? 32.168 1.610 -26.241 1.00 82.38 94 TYR A O 1
ATOM 786 N N . ARG A 1 95 ? 30.575 0.334 -27.192 1.00 77.06 95 ARG A N 1
ATOM 787 C CA . ARG A 1 95 ? 29.474 1.274 -26.966 1.00 77.06 95 ARG A CA 1
ATOM 788 C C . ARG A 1 95 ? 29.208 1.504 -25.485 1.00 77.06 95 ARG A C 1
ATOM 790 O O . ARG A 1 95 ? 29.055 2.660 -25.093 1.00 77.06 95 ARG A O 1
ATOM 797 N N . ARG A 1 96 ? 29.122 0.435 -24.689 1.00 81.56 96 ARG A N 1
ATOM 798 C CA . ARG A 1 96 ? 28.839 0.514 -23.250 1.00 81.56 96 ARG A CA 1
ATOM 799 C C . ARG A 1 96 ? 29.878 1.375 -22.539 1.00 81.56 96 ARG A C 1
ATOM 801 O O . ARG A 1 96 ? 29.500 2.349 -21.897 1.00 81.56 96 ARG A O 1
ATOM 808 N N . GLU A 1 97 ? 31.162 1.112 -22.777 1.00 86.25 97 GLU A N 1
ATOM 809 C CA . GLU A 1 97 ? 32.257 1.866 -22.151 1.00 86.25 97 GLU A CA 1
ATOM 810 C C . GLU A 1 97 ? 32.197 3.372 -22.493 1.00 86.25 97 GLU A C 1
ATOM 812 O O . GLU A 1 97 ? 32.393 4.231 -21.633 1.00 86.25 97 GLU A O 1
ATOM 817 N N . CYS A 1 98 ? 31.854 3.730 -23.740 1.00 87.31 98 CYS A N 1
ATOM 818 C CA . CYS A 1 98 ? 31.700 5.137 -24.133 1.00 87.31 98 CYS A CA 1
ATOM 819 C C . CYS A 1 98 ? 30.479 5.808 -23.474 1.00 87.31 98 CYS A C 1
ATOM 821 O O . CYS A 1 98 ? 30.546 6.976 -23.077 1.00 87.31 98 CYS A O 1
ATOM 823 N N . ILE A 1 99 ? 29.355 5.089 -23.379 1.00 84.44 99 ILE A N 1
ATOM 824 C CA . ILE A 1 99 ? 28.108 5.586 -22.779 1.00 84.44 99 ILE A CA 1
ATOM 825 C C . ILE A 1 99 ? 28.259 5.770 -21.268 1.00 84.44 99 ILE A C 1
ATOM 827 O O . ILE A 1 99 ? 27.729 6.743 -20.731 1.00 84.44 99 ILE A O 1
ATOM 831 N N . ASP A 1 100 ? 29.011 4.906 -20.592 1.00 85.31 100 ASP A N 1
ATOM 832 C CA . ASP A 1 100 ? 29.241 5.003 -19.150 1.00 85.31 100 ASP A CA 1
ATOM 833 C C . ASP A 1 100 ? 29.999 6.288 -18.789 1.00 85.31 100 ASP A C 1
ATOM 835 O O . ASP A 1 100 ? 29.584 7.032 -17.896 1.00 85.31 100 ASP A O 1
ATOM 839 N N . VAL A 1 101 ? 31.056 6.627 -19.539 1.00 88.56 101 VAL A N 1
ATOM 840 C CA . VAL A 1 101 ? 31.779 7.900 -19.355 1.00 88.56 101 VAL A CA 1
ATOM 841 C C . VAL A 1 101 ? 30.886 9.100 -19.677 1.00 88.56 101 VAL A C 1
ATOM 843 O O . VAL A 1 101 ? 30.872 10.076 -18.926 1.00 88.56 101 VAL A O 1
ATOM 846 N N . LEU A 1 102 ? 30.105 9.041 -20.761 1.00 86.88 102 LEU A N 1
ATOM 847 C CA . LEU A 1 102 ? 29.159 10.109 -21.103 1.00 86.88 102 LEU A CA 1
ATOM 848 C C . LEU A 1 102 ? 28.072 10.307 -20.045 1.00 86.88 102 LEU A C 1
ATOM 850 O O . LEU A 1 102 ? 27.705 11.447 -19.775 1.00 86.88 102 LEU A O 1
ATOM 854 N N . SER A 1 103 ? 27.580 9.231 -19.433 1.00 82.62 103 SER A N 1
ATOM 855 C CA . SER A 1 103 ? 26.565 9.296 -18.377 1.00 82.62 103 SER A CA 1
ATOM 856 C C . SER A 1 103 ? 27.128 9.985 -17.133 1.00 82.62 103 SER A C 1
ATOM 858 O O . SER A 1 103 ? 26.498 10.897 -16.605 1.00 82.62 103 SER A O 1
ATOM 860 N N . LYS A 1 104 ? 28.373 9.664 -16.747 1.00 85.69 104 LYS A N 1
ATOM 861 C CA . LYS A 1 104 ? 29.093 10.366 -15.667 1.00 85.69 104 LYS A CA 1
ATOM 862 C C . LYS A 1 104 ? 29.350 11.844 -15.982 1.00 85.69 104 LYS A C 1
ATOM 864 O O . LYS A 1 104 ? 29.344 12.672 -15.080 1.00 85.69 104 LYS A O 1
ATOM 869 N N . LEU A 1 105 ? 29.585 12.197 -17.248 1.00 85.88 105 LEU A N 1
ATOM 870 C CA . LEU A 1 105 ? 29.693 13.600 -17.671 1.00 85.88 105 LEU A CA 1
ATOM 871 C C . LEU A 1 105 ? 28.339 14.320 -17.617 1.00 85.88 105 LEU A C 1
ATOM 873 O O . LEU A 1 105 ? 28.291 15.503 -17.284 1.00 85.88 105 LEU A O 1
ATOM 877 N N . ALA A 1 106 ? 27.253 13.626 -17.954 1.00 78.31 106 ALA A N 1
ATOM 878 C CA . ALA A 1 106 ? 25.900 14.167 -17.921 1.00 78.31 106 ALA A CA 1
ATOM 879 C C . ALA A 1 106 ? 25.402 14.450 -16.494 1.00 78.31 106 ALA A C 1
ATOM 881 O O . ALA A 1 106 ? 24.625 15.383 -16.314 1.00 78.31 106 ALA A O 1
ATOM 882 N N . ASP A 1 107 ? 25.915 13.727 -15.496 1.00 76.94 107 ASP A N 1
ATOM 883 C CA . ASP A 1 107 ? 25.704 13.994 -14.066 1.00 76.94 107 ASP A CA 1
ATOM 884 C C . ASP A 1 107 ? 26.304 15.327 -13.584 1.00 76.94 107 ASP A C 1
ATOM 886 O O . ASP A 1 107 ? 26.005 15.765 -12.475 1.00 76.94 107 ASP A O 1
ATOM 890 N N . ILE A 1 108 ? 27.191 15.967 -14.357 1.00 76.81 108 ILE A N 1
ATOM 891 C CA . ILE A 1 108 ? 27.810 17.234 -13.952 1.00 76.81 108 ILE A CA 1
ATOM 892 C C . ILE A 1 108 ? 26.843 18.397 -14.254 1.00 76.81 108 ILE A C 1
ATOM 894 O O . ILE A 1 108 ? 26.499 18.617 -15.429 1.00 76.81 108 ILE A O 1
ATOM 898 N N . PRO A 1 109 ? 26.469 19.215 -13.247 1.00 66.38 109 PRO A N 1
ATOM 899 C CA . PRO A 1 109 ? 25.627 20.392 -13.454 1.00 66.38 109 PRO A CA 1
ATOM 900 C C . PRO A 1 109 ? 26.202 21.326 -14.535 1.00 66.38 109 PRO A C 1
ATOM 902 O O . PRO A 1 109 ? 27.410 21.549 -14.605 1.00 66.38 109 PRO A O 1
ATOM 905 N N . ASN A 1 110 ? 25.346 21.893 -15.394 1.00 67.69 110 ASN A N 1
ATOM 906 C CA . ASN A 1 110 ? 25.692 22.730 -16.566 1.00 67.69 110 ASN A CA 1
ATOM 907 C C . ASN A 1 110 ? 26.366 22.022 -17.768 1.00 67.69 110 ASN A C 1
ATOM 909 O O . ASN A 1 110 ? 26.545 22.653 -18.819 1.00 67.69 110 ASN A O 1
ATOM 913 N N . LEU A 1 111 ? 26.734 20.737 -17.675 1.00 73.00 111 LEU A N 1
ATOM 914 C CA . LEU A 1 111 ? 27.207 19.956 -18.830 1.00 73.00 111 LEU A CA 1
ATOM 915 C C . LEU A 1 111 ? 26.079 19.137 -19.477 1.00 73.00 111 LEU A C 1
ATOM 917 O O . LEU A 1 111 ? 26.071 18.983 -20.700 1.00 73.00 111 LEU A O 1
ATOM 921 N N . SER A 1 112 ? 25.093 18.717 -18.681 1.00 72.06 112 SER A N 1
ATOM 922 C CA . SER A 1 112 ? 23.903 17.968 -19.108 1.00 72.06 112 SER A CA 1
ATOM 923 C C . SER A 1 112 ? 23.173 18.588 -20.308 1.00 72.06 112 SER A C 1
ATOM 925 O O . SER A 1 112 ? 22.953 17.902 -21.305 1.00 72.06 112 SER A O 1
ATOM 927 N N . SER A 1 113 ? 22.873 19.896 -20.295 1.00 69.12 113 SER A N 1
ATOM 928 C CA . SER A 1 113 ? 22.248 20.599 -21.437 1.00 69.12 113 SER A CA 1
ATOM 929 C C . SER A 1 113 ? 23.069 20.497 -22.706 1.00 69.12 113 SER A C 1
ATOM 931 O O . SER A 1 113 ? 22.526 20.247 -23.777 1.00 69.12 113 SER A O 1
ATOM 933 N N . ASN A 1 114 ? 24.374 20.726 -22.598 1.00 73.31 114 ASN A N 1
ATOM 934 C CA . ASN A 1 114 ? 25.267 20.747 -23.750 1.00 73.31 114 ASN A CA 1
ATOM 935 C C . ASN A 1 114 ? 25.375 19.356 -24.385 1.00 73.31 114 ASN A C 1
ATOM 937 O O . ASN A 1 114 ? 25.362 19.239 -25.612 1.00 73.31 114 ASN A O 1
ATOM 941 N N . ILE A 1 115 ? 25.444 18.311 -23.555 1.00 77.31 115 ILE A N 1
ATOM 942 C CA . ILE A 1 115 ? 25.452 16.915 -24.005 1.00 77.31 115 ILE A CA 1
ATOM 943 C C . ILE A 1 115 ? 24.115 16.571 -24.658 1.00 77.31 115 ILE A C 1
ATOM 945 O O . ILE A 1 115 ? 24.112 16.068 -25.778 1.00 77.31 115 ILE A O 1
ATOM 949 N N . LEU A 1 116 ? 22.990 16.920 -24.025 1.00 74.12 116 LEU A N 1
ATOM 950 C CA . LEU A 1 116 ? 21.657 16.712 -24.590 1.00 74.12 116 LEU A CA 1
ATOM 951 C C . LEU A 1 116 ? 21.512 17.415 -25.945 1.00 74.12 116 LEU A C 1
ATOM 953 O O . LEU A 1 116 ? 21.181 16.761 -26.928 1.00 74.12 116 LEU A O 1
ATOM 957 N N . HIS A 1 117 ? 21.833 18.708 -26.044 1.00 75.88 117 HIS A N 1
ATOM 958 C CA . HIS A 1 117 ? 21.789 19.456 -27.307 1.00 75.88 117 HIS A CA 1
ATOM 959 C C . HIS A 1 117 ? 22.672 18.842 -28.399 1.00 75.88 117 HIS A C 1
ATOM 961 O O . HIS A 1 117 ? 22.249 18.774 -29.554 1.00 75.88 117 HIS A O 1
ATOM 967 N N . SER A 1 118 ? 23.873 18.378 -28.044 1.00 80.69 118 SER A N 1
ATOM 968 C CA . SER A 1 118 ? 24.791 17.728 -28.989 1.00 80.69 118 SER A CA 1
ATOM 969 C C . SER A 1 118 ? 24.269 16.368 -29.453 1.00 80.69 118 SER A C 1
ATOM 971 O O . SER A 1 118 ? 24.423 16.006 -30.614 1.00 80.69 118 SER A O 1
ATOM 973 N N . LEU A 1 119 ? 23.615 15.617 -28.570 1.00 78.12 119 LEU A N 1
ATOM 974 C CA . LEU A 1 119 ? 23.005 14.344 -28.929 1.00 78.12 119 LEU A CA 1
ATOM 975 C C . LEU A 1 119 ? 21.810 14.564 -29.867 1.00 78.12 119 LEU A C 1
ATOM 977 O O . LEU A 1 119 ? 21.688 13.899 -30.890 1.00 78.12 119 LEU A O 1
ATOM 981 N N . ILE A 1 120 ? 20.973 15.559 -29.581 1.00 74.38 120 ILE A N 1
ATOM 982 C CA . ILE A 1 120 ? 19.802 15.904 -30.399 1.00 74.38 120 ILE A CA 1
ATOM 983 C C . ILE A 1 120 ? 20.211 16.338 -31.803 1.00 74.38 120 ILE A C 1
ATOM 985 O O . ILE A 1 120 ? 19.593 15.918 -32.781 1.00 74.38 120 ILE A O 1
ATOM 989 N N . SER A 1 121 ? 21.260 17.157 -31.919 1.00 81.19 121 SER A N 1
ATOM 990 C CA . SER A 1 121 ? 21.747 17.618 -33.220 1.00 81.19 121 SER A CA 1
ATOM 991 C C . SER A 1 121 ? 22.290 16.474 -34.083 1.00 81.19 121 SER A C 1
ATOM 993 O O . SER A 1 121 ? 22.145 16.531 -35.304 1.00 81.19 121 SER A O 1
ATOM 995 N N . LEU A 1 122 ? 22.842 15.422 -33.467 1.00 80.75 122 LEU A N 1
ATOM 996 C CA . LEU A 1 122 ? 23.249 14.188 -34.148 1.00 80.75 122 LEU A CA 1
ATOM 997 C C . LEU A 1 122 ? 22.062 13.273 -34.474 1.00 80.75 122 LEU A C 1
ATOM 999 O O . LEU A 1 122 ? 22.029 12.667 -35.541 1.00 80.75 122 LEU A O 1
ATOM 1003 N N . LEU A 1 123 ? 21.068 13.193 -33.589 1.00 79.44 123 LEU A N 1
ATOM 1004 C CA . LEU A 1 123 ? 19.919 12.307 -33.755 1.00 79.44 123 LEU A CA 1
ATOM 1005 C C . LEU A 1 123 ? 18.940 12.802 -34.829 1.00 79.44 123 LEU A C 1
ATOM 1007 O O . LEU A 1 123 ? 18.379 11.995 -35.567 1.00 79.44 123 LEU A O 1
ATOM 1011 N N . GLN A 1 124 ? 18.739 14.116 -34.949 1.00 80.44 124 GLN A N 1
ATOM 1012 C CA . GLN A 1 124 ? 17.797 14.707 -35.904 1.00 80.44 124 GLN A CA 1
ATOM 1013 C C . GLN A 1 124 ? 18.018 14.256 -37.367 1.00 80.44 124 GLN A C 1
ATOM 1015 O O . GLN A 1 124 ? 17.048 13.821 -37.995 1.00 80.44 124 GLN A O 1
ATOM 1020 N N . PRO A 1 125 ? 19.235 14.319 -37.946 1.00 83.31 125 PRO A N 1
ATOM 1021 C CA . PRO A 1 125 ? 19.464 13.830 -39.305 1.00 83.31 125 PRO A CA 1
ATOM 1022 C C . PRO A 1 125 ? 19.265 12.314 -39.432 1.00 83.31 125 PRO A C 1
ATOM 1024 O O . PRO A 1 125 ? 18.800 11.859 -40.476 1.00 83.31 125 PRO A O 1
ATOM 1027 N N . ASP A 1 126 ? 19.562 11.528 -38.396 1.00 81.31 126 ASP A N 1
ATOM 1028 C CA . ASP A 1 126 ? 19.358 10.076 -38.425 1.00 81.31 126 ASP A CA 1
ATOM 1029 C C . ASP A 1 126 ? 17.886 9.680 -38.312 1.00 81.31 126 ASP A C 1
ATOM 1031 O O . ASP A 1 126 ? 17.473 8.728 -38.970 1.00 81.31 126 ASP A O 1
ATOM 1035 N N . ILE A 1 127 ? 17.066 10.448 -37.586 1.00 79.81 127 ILE A N 1
ATOM 1036 C CA . ILE A 1 127 ? 15.603 10.311 -37.609 1.00 79.81 127 ILE A CA 1
ATOM 1037 C C . ILE A 1 127 ? 15.080 10.494 -39.037 1.00 79.81 127 ILE A C 1
ATOM 1039 O O . ILE A 1 127 ? 14.257 9.706 -39.502 1.00 79.81 127 ILE A O 1
ATOM 1043 N N . GLU A 1 128 ? 15.556 11.510 -39.759 1.00 83.00 128 GLU A N 1
ATOM 1044 C CA . GLU A 1 128 ? 15.115 11.763 -41.135 1.00 83.00 128 GLU A CA 1
ATOM 1045 C C . GLU A 1 128 ? 15.613 10.688 -42.114 1.00 83.00 128 GLU A C 1
ATOM 1047 O O . GLU A 1 128 ? 14.855 10.240 -42.981 1.00 83.00 128 GLU A O 1
ATOM 1052 N N . LYS A 1 129 ? 16.845 10.187 -41.942 1.00 84.12 129 LYS A N 1
ATOM 1053 C CA . LYS A 1 129 ? 17.339 9.022 -42.698 1.00 84.12 129 LYS A CA 1
ATOM 1054 C C . LYS A 1 129 ? 16.518 7.770 -42.397 1.00 84.12 129 LYS A C 1
ATOM 1056 O O . LYS A 1 129 ? 16.123 7.081 -43.335 1.00 84.12 129 LYS A O 1
ATOM 1061 N N . TYR A 1 130 ? 16.201 7.501 -41.133 1.00 81.56 130 TYR A N 1
ATOM 1062 C CA . TYR A 1 130 ? 15.351 6.380 -40.733 1.00 81.56 130 TYR A CA 1
ATOM 1063 C C . TYR A 1 130 ? 13.961 6.486 -41.371 1.00 81.56 130 TYR A C 1
ATOM 1065 O O . TYR A 1 130 ? 13.491 5.533 -41.986 1.00 81.56 130 TYR A O 1
ATOM 1073 N N . LYS A 1 131 ? 13.336 7.672 -41.347 1.00 79.62 131 LYS A N 1
ATOM 1074 C CA . LYS A 1 131 ? 12.054 7.912 -42.032 1.00 79.62 131 LYS A CA 1
ATOM 1075 C C . LYS A 1 131 ? 12.128 7.684 -43.546 1.00 79.62 131 LYS A C 1
ATOM 1077 O O . LYS A 1 131 ? 11.150 7.297 -44.183 1.00 79.62 131 LYS A O 1
ATOM 1082 N N . SER A 1 132 ? 13.287 7.918 -44.158 1.00 79.94 132 SER A N 1
ATOM 1083 C CA . SER A 1 132 ? 13.465 7.690 -45.594 1.00 79.94 132 SER A CA 1
ATOM 1084 C C . SER A 1 132 ? 13.444 6.204 -45.984 1.00 79.94 132 SER A C 1
ATOM 1086 O O . SER A 1 132 ? 13.084 5.901 -47.122 1.00 79.94 132 SER A O 1
ATOM 1088 N N . ILE A 1 133 ? 13.721 5.284 -45.047 1.00 77.19 133 ILE A N 1
ATOM 1089 C CA . ILE A 1 133 ? 13.710 3.825 -45.268 1.00 77.19 133 ILE A CA 1
ATOM 1090 C C . ILE A 1 133 ? 12.331 3.349 -45.745 1.00 77.19 133 ILE A C 1
ATOM 1092 O O . ILE A 1 133 ? 12.244 2.474 -46.601 1.00 77.19 133 ILE A O 1
ATOM 1096 N N . GLN A 1 134 ? 11.240 3.975 -45.294 1.00 70.25 134 GLN A N 1
ATOM 1097 C CA . GLN A 1 134 ? 9.883 3.628 -45.735 1.00 70.25 134 GLN A CA 1
ATOM 1098 C C . GLN A 1 134 ? 9.670 3.815 -47.245 1.00 70.25 134 GLN A C 1
ATOM 1100 O O . GLN A 1 134 ? 8.875 3.098 -47.846 1.00 70.25 134 GLN A O 1
ATOM 1105 N N . LYS A 1 135 ? 10.407 4.728 -47.894 1.00 72.31 135 LYS A N 1
ATOM 1106 C CA . LYS A 1 135 ? 10.329 4.929 -49.354 1.00 72.31 135 LYS A CA 1
ATOM 1107 C C . LYS A 1 135 ? 10.871 3.737 -50.150 1.00 72.31 135 LYS A C 1
ATOM 1109 O O . LYS A 1 135 ? 10.658 3.675 -51.355 1.00 72.31 135 LYS A O 1
ATOM 1114 N N . LEU A 1 136 ? 11.578 2.818 -49.491 1.00 70.25 136 LEU A N 1
ATOM 1115 C CA . LEU A 1 136 ? 12.107 1.589 -50.083 1.00 70.25 136 LEU A CA 1
ATOM 1116 C C . LEU A 1 136 ? 11.091 0.431 -50.034 1.00 70.25 136 LEU A C 1
ATOM 1118 O O . LEU A 1 136 ? 11.347 -0.623 -50.613 1.00 70.25 136 LEU A O 1
ATOM 1122 N N . ILE A 1 137 ? 9.937 0.622 -49.381 1.00 68.69 137 ILE A N 1
ATOM 1123 C CA . ILE A 1 137 ? 8.829 -0.340 -49.371 1.00 68.69 137 ILE A CA 1
ATOM 1124 C C . ILE A 1 137 ? 8.091 -0.271 -50.709 1.00 68.69 137 ILE A C 1
ATOM 1126 O O . ILE A 1 137 ? 7.649 0.799 -51.130 1.00 68.69 137 ILE A O 1
ATOM 1130 N N . GLN A 1 138 ? 7.907 -1.419 -51.356 1.00 66.50 138 GLN A N 1
ATOM 1131 C CA . GLN A 1 138 ? 7.131 -1.547 -52.590 1.00 66.50 138 GLN A CA 1
ATOM 1132 C C . GLN A 1 138 ? 5.912 -2.446 -52.353 1.00 66.50 138 GLN A C 1
ATOM 1134 O O . GLN A 1 138 ? 5.916 -3.297 -51.466 1.00 66.50 138 GLN A O 1
ATOM 1139 N N . THR A 1 13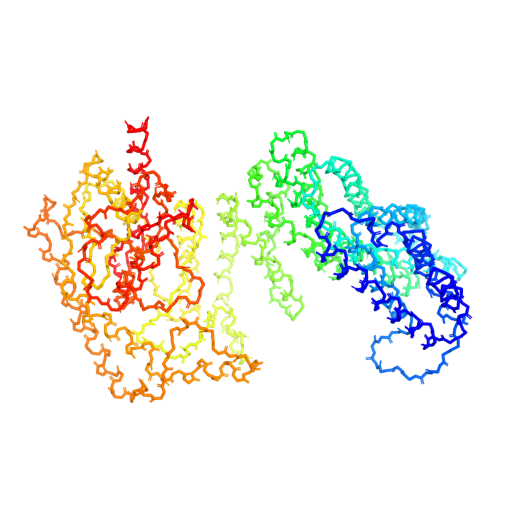9 ? 4.841 -2.280 -53.129 1.00 61.62 139 THR A N 1
ATOM 1140 C CA . THR A 1 139 ? 3.734 -3.253 -53.140 1.00 61.62 139 THR A CA 1
ATOM 1141 C C . THR A 1 139 ? 4.205 -4.551 -53.781 1.00 61.62 139 THR A C 1
ATOM 1143 O O . THR A 1 139 ? 4.860 -4.512 -54.824 1.00 61.62 139 THR A O 1
ATOM 1146 N N . SER A 1 140 ? 3.878 -5.689 -53.167 1.00 60.38 140 SER A N 1
ATOM 1147 C CA . SER A 1 140 ? 4.282 -7.004 -53.654 1.00 60.38 140 SER A CA 1
ATOM 1148 C C . SER A 1 140 ? 3.787 -7.211 -55.090 1.00 60.38 140 SER A C 1
ATOM 1150 O O . SER A 1 140 ? 2.607 -6.983 -55.367 1.00 60.38 140 SER A O 1
ATOM 1152 N N . PRO A 1 141 ? 4.648 -7.678 -56.012 1.00 57.00 141 PRO A N 1
ATOM 1153 C CA . PRO A 1 141 ? 4.245 -7.940 -57.391 1.00 57.00 141 PRO A CA 1
ATOM 1154 C C . PRO A 1 141 ? 3.218 -9.080 -57.511 1.00 57.00 141 PRO A C 1
ATOM 1156 O O . PRO A 1 141 ? 2.528 -9.160 -58.523 1.00 57.00 141 PRO A O 1
ATOM 1159 N N . ASN A 1 142 ? 3.092 -9.937 -56.488 1.00 59.06 142 ASN A N 1
ATOM 1160 C CA . ASN A 1 142 ? 2.200 -11.103 -56.492 1.00 59.06 142 ASN A CA 1
ATOM 1161 C C . ASN A 1 142 ? 0.879 -10.876 -55.735 1.00 59.06 142 ASN A C 1
ATOM 1163 O O . ASN A 1 142 ? -0.089 -11.591 -55.987 1.00 59.06 142 ASN A O 1
ATOM 1167 N N . ASP A 1 143 ? 0.827 -9.906 -54.818 1.00 61.66 143 ASP A N 1
ATOM 1168 C CA . ASP A 1 143 ? -0.367 -9.566 -54.040 1.00 61.66 143 ASP A CA 1
ATOM 1169 C C . ASP A 1 143 ? -0.397 -8.050 -53.763 1.00 61.66 143 ASP A C 1
ATOM 1171 O O . ASP A 1 143 ? 0.332 -7.571 -52.892 1.00 61.66 143 ASP A O 1
ATOM 1175 N N . PRO A 1 144 ? -1.250 -7.274 -54.458 1.00 60.12 144 PRO A N 1
ATOM 1176 C CA . PRO A 1 144 ? -1.359 -5.827 -54.265 1.00 60.12 144 PRO A CA 1
ATOM 1177 C C . PRO A 1 144 ? -1.753 -5.415 -52.839 1.00 60.12 144 PRO A C 1
ATOM 1179 O O . PRO A 1 144 ? -1.593 -4.250 -52.478 1.00 60.12 144 PRO A O 1
ATOM 1182 N N . SER A 1 145 ? -2.283 -6.346 -52.034 1.00 56.72 145 SER A N 1
ATOM 1183 C CA . SER A 1 145 ? -2.640 -6.112 -50.633 1.00 56.72 145 SER A CA 1
ATOM 1184 C C . SER A 1 145 ? -1.462 -6.262 -49.659 1.00 56.72 145 SER A C 1
ATOM 1186 O O . SER A 1 145 ? -1.594 -5.893 -48.491 1.00 56.72 145 SER A O 1
ATOM 1188 N N . ARG A 1 146 ? -0.296 -6.745 -50.121 1.00 59.69 146 ARG A N 1
ATOM 1189 C CA . ARG A 1 146 ? 0.914 -6.945 -49.306 1.00 59.69 146 ARG A CA 1
ATOM 1190 C C . ARG A 1 146 ? 2.038 -5.996 -49.701 1.00 59.69 146 ARG A C 1
ATOM 1192 O O . ARG A 1 146 ? 2.260 -5.718 -50.877 1.00 59.69 146 ARG A O 1
ATOM 1199 N N . GLN A 1 147 ? 2.794 -5.535 -48.711 1.00 63.59 147 GLN A N 1
ATOM 1200 C CA . GLN A 1 147 ? 3.987 -4.710 -48.903 1.00 63.59 147 GLN A CA 1
ATOM 1201 C C . GLN A 1 147 ? 5.254 -5.559 -48.738 1.00 63.59 147 GLN A C 1
ATOM 1203 O O . GLN A 1 147 ? 5.335 -6.388 -47.833 1.00 63.59 147 GLN A O 1
ATOM 1208 N N . GLN A 1 148 ? 6.241 -5.355 -49.611 1.00 62.38 148 GLN A N 1
ATOM 1209 C CA . GLN A 1 148 ? 7.516 -6.071 -49.618 1.00 62.38 148 GLN A CA 1
ATOM 1210 C C . GLN A 1 148 ? 8.707 -5.107 -49.612 1.00 62.38 148 GLN A C 1
ATOM 1212 O O . GLN A 1 148 ? 8.741 -4.107 -50.334 1.00 62.38 148 GLN A O 1
ATOM 1217 N N . PHE A 1 149 ? 9.712 -5.448 -48.804 1.00 64.50 149 PHE A N 1
ATOM 1218 C CA . PHE A 1 149 ? 11.006 -4.771 -48.744 1.00 64.50 149 PHE A CA 1
ATOM 1219 C C . PHE A 1 149 ? 11.977 -5.485 -49.696 1.00 64.50 149 PHE A C 1
ATOM 1221 O O . PHE A 1 149 ? 12.669 -6.431 -49.307 1.00 64.50 149 PHE A O 1
ATOM 1228 N N . ILE A 1 150 ? 11.994 -5.080 -50.970 1.00 59.50 150 ILE A N 1
ATOM 1229 C CA . ILE A 1 150 ? 12.876 -5.670 -51.990 1.00 59.50 150 ILE A CA 1
ATOM 1230 C C . ILE A 1 150 ? 14.132 -4.806 -52.109 1.00 59.50 150 ILE A C 1
ATOM 1232 O O . ILE A 1 150 ? 14.144 -3.790 -52.799 1.00 59.50 150 ILE A O 1
ATOM 1236 N N . LEU A 1 151 ? 15.203 -5.218 -51.431 1.00 63.09 151 LEU A N 1
ATOM 1237 C CA . LEU A 1 151 ? 16.509 -4.560 -51.511 1.00 63.09 151 LEU A CA 1
ATOM 1238 C C . LEU A 1 151 ? 17.490 -5.375 -52.355 1.00 63.09 151 LEU A C 1
ATOM 1240 O O . LEU A 1 151 ? 17.550 -6.599 -52.238 1.00 63.09 151 LEU A O 1
ATOM 1244 N N . ASN A 1 152 ? 18.308 -4.683 -53.149 1.00 64.56 152 ASN A N 1
ATOM 1245 C CA . ASN A 1 152 ? 19.546 -5.245 -53.693 1.00 64.56 152 ASN A CA 1
ATOM 1246 C C . ASN A 1 152 ? 20.660 -5.243 -52.618 1.00 64.56 152 ASN A C 1
ATOM 1248 O O . ASN A 1 152 ? 20.534 -4.575 -51.590 1.00 64.56 152 ASN A O 1
ATOM 1252 N N . ASN A 1 153 ? 21.757 -5.974 -52.848 1.00 63.66 153 ASN A N 1
ATOM 1253 C CA . ASN A 1 153 ? 22.836 -6.133 -51.857 1.00 63.66 153 ASN A CA 1
ATOM 1254 C C . ASN A 1 153 ? 23.438 -4.796 -51.378 1.00 63.66 153 ASN A C 1
ATOM 1256 O O . ASN A 1 153 ? 23.673 -4.633 -50.181 1.00 63.66 153 ASN A O 1
ATOM 1260 N N . ASP A 1 154 ? 23.609 -3.817 -52.270 1.00 63.53 154 ASP A N 1
ATOM 1261 C CA . ASP A 1 154 ? 24.144 -2.495 -51.911 1.00 63.53 154 ASP A CA 1
ATOM 1262 C C . ASP A 1 154 ? 23.170 -1.696 -51.022 1.00 63.53 154 ASP A C 1
ATOM 1264 O O . ASP A 1 154 ? 23.583 -1.030 -50.069 1.00 63.53 154 ASP A O 1
ATOM 1268 N N . SER A 1 155 ? 21.858 -1.818 -51.260 1.00 70.06 155 SER A N 1
ATOM 1269 C CA . SER A 1 155 ? 20.828 -1.164 -50.437 1.00 70.06 155 SER A CA 1
ATOM 1270 C C . SER A 1 155 ? 20.646 -1.831 -49.069 1.00 70.06 155 SER A C 1
ATOM 1272 O O . SER A 1 155 ? 20.248 -1.157 -48.119 1.00 70.06 155 SER A O 1
ATOM 1274 N N . ILE A 1 156 ? 20.964 -3.127 -48.938 1.00 70.88 156 ILE A N 1
ATOM 1275 C CA . ILE A 1 156 ? 20.997 -3.834 -47.644 1.00 70.88 156 ILE A CA 1
ATOM 1276 C C . ILE A 1 156 ? 22.089 -3.240 -46.754 1.00 70.88 156 ILE A C 1
ATOM 1278 O O . ILE A 1 156 ? 21.826 -2.919 -45.596 1.00 70.88 156 ILE A O 1
ATOM 1282 N N . HIS A 1 157 ? 23.296 -3.055 -47.292 1.00 72.94 157 HIS A N 1
ATOM 1283 C CA . HIS A 1 157 ? 24.403 -2.482 -46.529 1.00 72.94 157 HIS A CA 1
ATOM 1284 C C . HIS A 1 157 ? 24.097 -1.046 -46.079 1.00 72.94 157 HIS A C 1
ATOM 1286 O O . HIS A 1 157 ? 24.247 -0.721 -44.902 1.00 72.94 157 HIS A O 1
ATOM 1292 N N . ALA A 1 158 ? 23.586 -0.208 -46.987 1.00 76.00 158 ALA A N 1
ATOM 1293 C CA . ALA A 1 158 ? 23.199 1.165 -46.665 1.00 76.00 158 ALA A CA 1
ATOM 1294 C C . ALA A 1 158 ? 22.079 1.238 -45.607 1.00 76.00 158 ALA A C 1
ATOM 1296 O O . ALA A 1 158 ? 22.164 2.044 -44.681 1.00 76.00 158 ALA A O 1
ATOM 1297 N N . CYS A 1 159 ? 21.056 0.375 -45.692 1.00 78.25 159 CYS A N 1
ATOM 1298 C CA . CYS A 1 159 ? 20.002 0.303 -44.671 1.00 78.25 159 CYS A CA 1
ATOM 1299 C C . CYS A 1 159 ? 20.552 -0.113 -43.305 1.00 78.25 159 CYS A C 1
ATOM 1301 O O . CYS A 1 159 ? 20.213 0.511 -42.302 1.00 78.25 159 CYS A O 1
ATOM 1303 N N . SER A 1 160 ? 21.413 -1.131 -43.265 1.00 79.62 160 SER A N 1
ATOM 1304 C CA . SER A 1 160 ? 21.996 -1.634 -42.016 1.00 79.62 160 SER A CA 1
ATOM 1305 C C . SER A 1 160 ? 22.813 -0.552 -41.300 1.00 79.62 160 SER A C 1
ATOM 1307 O O . SER A 1 160 ? 22.658 -0.343 -40.098 1.00 79.62 160 SER A O 1
ATOM 1309 N N . GLN A 1 161 ? 23.592 0.237 -42.049 1.00 77.56 161 GLN A N 1
ATOM 1310 C CA . GLN A 1 161 ? 24.334 1.373 -41.490 1.00 77.56 161 GLN A CA 1
ATOM 1311 C C . GLN A 1 161 ? 23.417 2.436 -40.869 1.00 77.56 161 GLN A C 1
ATOM 1313 O O . GLN A 1 161 ? 23.698 2.917 -39.771 1.00 77.56 161 GLN A O 1
ATOM 1318 N N . ILE A 1 162 ? 22.311 2.785 -41.537 1.00 81.81 162 ILE A N 1
ATOM 1319 C CA . ILE A 1 162 ? 21.340 3.756 -41.011 1.00 81.81 162 ILE A CA 1
ATOM 1320 C C . ILE A 1 162 ? 20.688 3.221 -39.727 1.00 81.81 162 ILE A C 1
ATOM 1322 O O . ILE A 1 162 ? 20.612 3.944 -38.736 1.00 81.81 162 ILE A O 1
ATOM 1326 N N . LEU A 1 163 ? 20.242 1.960 -39.725 1.00 81.19 163 LEU A N 1
ATOM 1327 C CA . LEU A 1 163 ? 19.551 1.345 -38.585 1.00 81.19 163 LEU A CA 1
ATOM 1328 C C . LEU A 1 163 ? 20.452 1.210 -37.353 1.00 81.19 163 LEU A C 1
ATOM 1330 O O . LEU A 1 163 ? 20.005 1.488 -36.236 1.00 81.19 163 LEU A O 1
ATOM 1334 N N . ASN A 1 164 ? 21.717 0.834 -37.550 1.00 79.25 164 ASN A N 1
ATOM 1335 C CA . ASN A 1 164 ? 22.680 0.696 -36.460 1.00 79.25 164 ASN A CA 1
ATOM 1336 C C . ASN A 1 164 ? 23.073 2.056 -35.885 1.00 79.25 164 ASN A C 1
ATOM 1338 O O . ASN A 1 164 ? 23.028 2.238 -34.670 1.00 79.25 164 ASN A O 1
ATOM 1342 N N . SER A 1 165 ? 23.383 3.031 -36.745 1.00 79.12 165 SER A N 1
ATOM 1343 C CA . SER A 1 165 ? 23.710 4.396 -36.317 1.00 79.12 165 SER A CA 1
ATOM 1344 C C . SER A 1 165 ? 22.570 5.022 -35.501 1.00 79.12 165 SER A C 1
ATOM 1346 O O . SER A 1 165 ? 22.781 5.500 -34.382 1.00 79.12 165 SER A O 1
ATOM 1348 N N . PHE A 1 166 ? 21.336 4.884 -35.992 1.00 83.31 166 PHE A N 1
ATOM 1349 C CA . PHE A 1 166 ? 20.138 5.348 -35.304 1.00 83.31 166 PHE A CA 1
ATOM 1350 C C . PHE A 1 166 ? 19.918 4.639 -33.957 1.00 83.31 166 PHE A C 1
ATOM 1352 O O . PHE A 1 166 ? 19.717 5.294 -32.933 1.00 83.31 166 PHE A O 1
ATOM 1359 N N . SER A 1 167 ? 20.021 3.305 -33.924 1.00 82.12 167 SER A N 1
ATOM 1360 C CA . SER A 1 167 ? 19.861 2.517 -32.692 1.00 82.12 167 SER A CA 1
ATOM 1361 C C . SER A 1 167 ? 20.908 2.870 -31.629 1.00 82.12 167 SER A C 1
ATOM 1363 O O . SER A 1 167 ? 20.585 2.928 -30.442 1.00 82.12 167 SER A O 1
ATOM 1365 N N . ASN A 1 168 ? 22.148 3.142 -32.043 1.00 80.88 168 ASN A N 1
ATOM 1366 C CA . ASN A 1 168 ? 23.237 3.513 -31.139 1.00 80.88 168 ASN A CA 1
ATOM 1367 C C . ASN A 1 168 ? 22.978 4.863 -30.463 1.00 80.88 168 ASN A C 1
ATOM 1369 O O . ASN A 1 168 ? 23.143 4.985 -29.247 1.00 80.88 168 ASN A O 1
ATOM 1373 N N . LEU A 1 169 ? 22.527 5.864 -31.227 1.00 81.44 169 LEU A N 1
ATOM 1374 C CA . LEU A 1 169 ? 22.184 7.173 -30.671 1.00 81.44 169 LEU A CA 1
ATOM 1375 C C . LEU A 1 169 ? 20.966 7.108 -29.742 1.00 81.44 169 LEU A C 1
ATOM 1377 O O . LEU A 1 169 ? 20.973 7.757 -28.697 1.00 81.44 169 LEU A O 1
ATOM 1381 N N . LEU A 1 170 ? 19.953 6.297 -30.071 1.00 82.06 170 LEU A N 1
ATOM 1382 C CA . LEU A 1 170 ? 18.808 6.067 -29.183 1.00 82.06 170 LEU A CA 1
ATOM 1383 C C . LEU A 1 170 ? 19.233 5.444 -27.852 1.00 82.06 170 LEU A C 1
ATOM 1385 O O . LEU A 1 170 ? 18.751 5.862 -26.803 1.00 82.06 170 LEU A O 1
ATOM 1389 N N . HIS A 1 171 ? 20.153 4.478 -27.880 1.00 81.06 171 HIS A N 1
ATOM 1390 C CA . HIS A 1 171 ? 20.681 3.862 -26.665 1.00 81.06 171 HIS A CA 1
ATOM 1391 C C . HIS A 1 171 ? 21.436 4.873 -25.798 1.00 81.06 171 HIS A C 1
ATOM 1393 O O . HIS A 1 171 ? 21.173 4.973 -24.602 1.00 81.06 171 HIS A O 1
ATOM 1399 N N . ALA A 1 172 ? 22.338 5.655 -26.399 1.00 79.88 172 ALA A N 1
ATOM 1400 C CA . ALA A 1 172 ? 23.071 6.696 -25.682 1.00 79.88 172 ALA A CA 1
ATOM 1401 C C . ALA A 1 172 ? 22.126 7.737 -25.072 1.00 79.88 172 ALA A C 1
ATOM 1403 O O . ALA A 1 172 ? 22.282 8.103 -23.909 1.00 79.88 172 ALA A O 1
ATOM 1404 N N . PHE A 1 173 ? 21.103 8.161 -25.820 1.00 81.81 173 PHE A N 1
ATOM 1405 C CA . PHE A 1 173 ? 20.089 9.074 -25.302 1.00 81.81 173 PHE A CA 1
ATOM 1406 C C . PHE A 1 173 ? 19.345 8.475 -24.113 1.00 81.81 173 PHE A C 1
ATOM 1408 O O . PHE A 1 173 ? 19.193 9.131 -23.092 1.00 81.81 173 PHE A O 1
ATOM 1415 N N . SER A 1 174 ? 18.908 7.225 -24.243 1.00 79.00 174 SER A N 1
ATOM 1416 C CA . SER A 1 174 ? 18.154 6.494 -23.228 1.00 79.00 174 SER A CA 1
ATOM 1417 C C . SER A 1 174 ? 18.923 6.382 -21.903 1.00 79.00 174 SER A C 1
ATOM 1419 O O . SER A 1 174 ? 18.349 6.606 -20.837 1.00 79.00 174 SER A O 1
ATOM 1421 N N . SER A 1 175 ? 20.231 6.112 -21.965 1.00 77.12 175 SER A N 1
ATOM 1422 C CA . SER A 1 175 ? 21.113 6.064 -20.792 1.00 77.12 175 SER A CA 1
ATOM 1423 C C . SER A 1 175 ? 21.315 7.438 -20.143 1.00 77.12 175 SER A C 1
ATOM 1425 O O . SER A 1 175 ? 21.265 7.549 -18.921 1.00 77.12 175 SER A O 1
ATOM 1427 N N . ILE A 1 176 ? 21.485 8.490 -20.949 1.00 75.62 176 ILE A N 1
ATOM 1428 C CA . ILE A 1 176 ? 21.752 9.857 -20.471 1.00 75.62 176 ILE A CA 1
ATOM 1429 C C . ILE A 1 176 ? 20.475 10.552 -19.964 1.00 75.62 176 ILE A C 1
ATOM 1431 O O . ILE A 1 176 ? 20.509 11.359 -19.037 1.00 75.62 176 ILE A O 1
ATOM 1435 N N . ALA A 1 177 ? 19.316 10.263 -20.556 1.00 72.25 177 ALA A N 1
ATOM 1436 C CA . ALA A 1 177 ? 18.060 10.911 -20.190 1.00 72.25 177 ALA A CA 1
ATOM 1437 C C . ALA A 1 177 ? 17.681 10.659 -18.720 1.00 72.25 177 ALA A C 1
ATOM 1439 O O . ALA A 1 177 ? 17.223 11.576 -18.034 1.00 72.25 177 ALA A O 1
ATOM 1440 N N . ASN A 1 178 ? 17.939 9.446 -18.222 1.00 67.19 178 ASN A N 1
ATOM 1441 C CA . ASN A 1 178 ? 17.672 9.066 -16.835 1.00 67.19 178 ASN A CA 1
ATOM 1442 C C . ASN A 1 178 ? 18.573 9.785 -15.822 1.00 67.19 178 ASN A C 1
ATOM 1444 O O . ASN A 1 178 ? 18.144 9.999 -14.691 1.00 67.19 178 ASN A O 1
ATOM 1448 N N . THR A 1 179 ? 19.791 10.171 -16.208 1.00 66.19 179 THR A N 1
ATOM 1449 C CA . THR A 1 179 ? 20.733 10.852 -15.310 1.00 66.19 179 THR A CA 1
ATOM 1450 C C . THR A 1 179 ? 20.504 12.360 -15.238 1.00 66.19 179 THR A C 1
ATOM 1452 O O . THR A 1 179 ? 20.747 12.984 -14.212 1.00 66.19 179 THR A O 1
ATOM 1455 N N . CYS A 1 180 ? 19.939 12.961 -16.287 1.00 63.03 180 CYS A N 1
ATOM 1456 C CA . CYS A 1 180 ? 19.715 14.408 -16.380 1.00 63.03 180 CYS A CA 1
ATOM 1457 C C . CYS A 1 180 ? 18.409 14.883 -15.704 1.00 63.03 180 CYS A C 1
ATOM 1459 O O . CYS A 1 180 ? 17.678 15.714 -16.260 1.00 63.03 180 CYS A O 1
ATOM 1461 N N . LEU A 1 181 ? 18.060 14.360 -14.530 1.00 62.31 181 LEU A N 1
ATOM 1462 C CA . LEU A 1 181 ? 16.913 14.850 -13.752 1.00 62.31 181 LEU A CA 1
ATOM 1463 C C . LEU A 1 181 ? 17.188 16.268 -13.211 1.00 62.31 181 LEU A C 1
ATOM 1465 O O . LEU A 1 181 ? 18.335 16.696 -13.158 1.00 62.31 181 LEU A O 1
ATOM 1469 N N . LEU A 1 182 ? 16.142 17.066 -12.966 1.00 56.62 182 LEU A N 1
ATOM 1470 C CA . LEU A 1 182 ? 16.311 18.467 -12.552 1.00 56.62 182 LEU A CA 1
ATOM 1471 C C . LEU A 1 182 ? 16.975 18.558 -11.168 1.00 56.62 182 LEU A C 1
ATOM 1473 O O . LEU A 1 182 ? 16.461 17.968 -10.222 1.00 56.62 182 LEU A O 1
ATOM 1477 N N . ASP A 1 183 ? 18.052 19.341 -11.068 1.00 53.88 183 ASP A N 1
ATOM 1478 C CA . ASP A 1 183 ? 18.574 19.861 -9.799 1.00 53.88 183 ASP A CA 1
ATOM 1479 C C . ASP A 1 183 ? 17.751 21.081 -9.338 1.00 53.88 183 ASP A C 1
ATOM 1481 O O . ASP A 1 183 ? 17.190 21.817 -10.158 1.00 53.88 183 ASP A O 1
ATOM 1485 N N . ASP A 1 184 ? 17.721 21.316 -8.024 1.00 49.75 184 ASP A N 1
ATOM 1486 C CA . ASP A 1 184 ? 16.867 22.277 -7.296 1.00 49.75 184 ASP A CA 1
ATOM 1487 C C . ASP A 1 184 ? 17.094 23.780 -7.605 1.00 49.75 184 ASP A C 1
ATOM 1489 O O . ASP A 1 184 ? 16.541 24.651 -6.928 1.00 49.75 184 ASP A O 1
ATOM 1493 N N . ASP A 1 185 ? 17.886 24.143 -8.619 1.00 52.28 185 ASP A N 1
ATOM 1494 C CA . ASP A 1 185 ? 18.272 25.541 -8.841 1.00 52.28 185 ASP A CA 1
ATOM 1495 C C . ASP A 1 185 ? 17.218 26.331 -9.653 1.00 52.28 185 ASP A C 1
ATOM 1497 O O . ASP A 1 185 ? 17.059 26.185 -10.872 1.00 52.28 185 ASP A O 1
ATOM 1501 N N . ASN A 1 186 ? 16.471 27.193 -8.954 1.00 52.28 186 ASN A N 1
ATOM 1502 C CA . ASN A 1 186 ? 15.236 27.846 -9.417 1.00 52.28 186 ASN A CA 1
ATOM 1503 C C . ASN A 1 186 ? 15.375 28.738 -10.671 1.00 52.28 186 ASN A C 1
ATOM 1505 O O . ASN A 1 186 ? 14.395 28.945 -11.387 1.00 52.28 186 ASN A O 1
ATOM 1509 N N . ASN A 1 187 ? 16.563 29.269 -10.978 1.00 52.31 187 ASN A N 1
ATOM 1510 C CA . ASN A 1 187 ? 16.716 30.304 -12.014 1.00 52.31 187 ASN A CA 1
ATOM 1511 C C . ASN A 1 187 ? 16.848 29.777 -13.456 1.00 52.31 187 ASN A C 1
ATOM 1513 O O . ASN A 1 187 ? 16.639 30.545 -14.395 1.00 52.31 187 ASN A O 1
ATOM 1517 N N . GLN A 1 188 ? 17.165 28.494 -13.673 1.00 56.53 188 GLN A N 1
ATOM 1518 C CA . GLN A 1 188 ? 17.304 27.930 -15.030 1.00 56.53 188 GLN A CA 1
ATOM 1519 C C . GLN A 1 188 ? 16.126 27.031 -15.462 1.00 56.53 188 GLN A C 1
ATOM 1521 O O . GLN A 1 188 ? 16.050 26.619 -16.623 1.00 56.53 188 GLN A O 1
ATOM 1526 N N . GLN A 1 189 ? 15.170 26.760 -14.568 1.00 59.03 189 GLN A N 1
ATOM 1527 C CA . GLN A 1 189 ? 14.111 25.757 -14.754 1.00 59.03 189 GLN A CA 1
ATOM 1528 C C . GLN A 1 189 ? 13.239 25.978 -16.008 1.00 59.03 189 GLN A C 1
ATOM 1530 O O . GLN A 1 189 ? 12.934 25.018 -16.715 1.00 59.03 189 GLN A O 1
ATOM 1535 N N . GLN A 1 190 ? 12.882 27.223 -16.355 1.00 60.56 190 GLN A N 1
ATOM 1536 C CA . GLN A 1 190 ? 12.008 27.503 -17.512 1.00 60.56 190 GLN A CA 1
ATOM 1537 C C . GLN A 1 190 ? 12.652 27.200 -18.877 1.00 60.56 190 GLN A C 1
ATOM 1539 O O . GLN A 1 190 ? 11.980 26.682 -19.771 1.00 60.56 190 GLN A O 1
ATOM 1544 N N . ASN A 1 191 ? 13.946 27.482 -19.048 1.00 58.47 191 ASN A N 1
ATOM 1545 C CA . ASN A 1 191 ? 14.648 27.189 -20.304 1.00 58.47 191 ASN A CA 1
ATOM 1546 C C . ASN A 1 191 ? 14.834 25.675 -20.493 1.00 58.47 191 ASN A C 1
ATOM 1548 O O . ASN A 1 191 ? 14.701 25.154 -21.607 1.00 58.47 191 ASN A O 1
ATOM 1552 N N . TYR A 1 192 ? 15.070 24.951 -19.393 1.00 64.62 192 TYR A N 1
ATOM 1553 C CA . TYR A 1 192 ? 15.109 23.490 -19.403 1.00 64.62 192 TYR A CA 1
ATOM 1554 C C . TYR A 1 192 ? 13.742 22.875 -19.691 1.00 64.62 192 TYR A C 1
ATOM 1556 O O . TYR A 1 192 ? 13.675 21.900 -20.438 1.00 64.62 192 TYR A O 1
ATOM 1564 N N . PHE A 1 193 ? 12.661 23.459 -19.171 1.00 66.94 193 PHE A N 1
ATOM 1565 C CA . PHE A 1 193 ? 11.299 22.996 -19.427 1.00 66.94 193 PHE A CA 1
ATOM 1566 C C . PHE A 1 193 ? 10.964 22.984 -20.924 1.00 66.94 193 PHE A C 1
ATOM 1568 O O . PHE A 1 193 ? 10.589 21.942 -21.453 1.00 66.94 193 PHE A O 1
ATOM 1575 N N . GLN A 1 194 ? 11.166 24.100 -21.635 1.00 67.88 194 GLN A N 1
ATOM 1576 C CA . GLN A 1 194 ? 10.830 24.185 -23.066 1.00 67.88 194 GLN A CA 1
ATOM 1577 C C . GLN A 1 194 ? 11.682 23.253 -23.934 1.00 67.88 194 GLN A C 1
ATOM 1579 O O . GLN A 1 194 ? 11.175 22.601 -24.851 1.00 67.88 194 GLN A O 1
ATOM 1584 N N . THR A 1 195 ? 12.972 23.137 -23.613 1.00 68.06 195 THR A N 1
ATOM 1585 C CA . THR A 1 195 ? 13.890 22.239 -24.323 1.00 68.06 195 THR A CA 1
ATOM 1586 C C . THR A 1 195 ? 13.483 20.774 -24.136 1.00 68.06 195 THR A C 1
ATOM 1588 O O . THR A 1 195 ? 13.370 20.034 -25.111 1.00 68.06 195 THR A O 1
ATOM 1591 N N . ARG A 1 196 ? 13.183 20.359 -22.897 1.00 72.31 196 ARG A N 1
ATOM 1592 C CA . ARG A 1 196 ? 12.725 18.995 -22.577 1.00 72.31 196 ARG A CA 1
ATOM 1593 C C . ARG A 1 196 ? 11.351 18.691 -23.169 1.00 72.31 196 ARG A C 1
ATOM 1595 O O . ARG A 1 196 ? 11.149 17.601 -23.691 1.00 72.31 196 ARG A O 1
ATOM 1602 N N . LEU A 1 197 ? 10.423 19.645 -23.147 1.00 70.31 197 LEU A N 1
ATOM 1603 C CA . LEU A 1 197 ? 9.094 19.471 -23.731 1.00 70.31 197 LEU A CA 1
ATOM 1604 C C . LEU A 1 197 ? 9.166 19.276 -25.250 1.00 70.31 197 LEU A C 1
ATOM 1606 O O . LEU A 1 197 ? 8.543 18.359 -25.785 1.00 70.31 197 LEU A O 1
ATOM 1610 N N . THR A 1 198 ? 9.981 20.087 -25.931 1.00 71.62 198 THR A N 1
ATOM 1611 C CA . THR A 1 198 ? 10.237 19.951 -27.375 1.00 71.62 198 THR A CA 1
ATOM 1612 C C . THR A 1 198 ? 10.807 18.573 -27.699 1.00 71.62 198 THR A C 1
ATOM 1614 O O . THR A 1 198 ? 10.385 17.937 -28.663 1.00 71.62 198 THR A O 1
ATOM 1617 N N . LEU A 1 199 ? 11.717 18.076 -26.858 1.00 69.75 199 LEU A N 1
ATOM 1618 C CA . LEU A 1 199 ? 12.310 16.754 -27.017 1.00 69.75 199 LEU A CA 1
ATOM 1619 C C . LEU A 1 199 ? 11.296 15.635 -26.885 1.00 69.75 199 LEU A C 1
ATOM 1621 O O . LEU A 1 199 ? 11.180 14.795 -27.774 1.00 69.75 199 LEU A O 1
ATOM 1625 N N . VAL A 1 200 ? 10.530 15.648 -25.797 1.00 70.19 200 VAL A N 1
ATOM 1626 C CA . VAL A 1 200 ? 9.474 14.661 -25.575 1.00 70.19 200 VAL A CA 1
ATOM 1627 C C . VAL A 1 200 ? 8.506 14.656 -26.760 1.00 70.19 200 VAL A C 1
ATOM 1629 O O . VAL A 1 200 ? 8.178 13.593 -27.280 1.00 70.19 200 VAL A O 1
ATOM 1632 N N . HIS A 1 201 ? 8.128 15.830 -27.268 1.00 71.62 201 HIS A N 1
ATOM 1633 C CA . HIS A 1 201 ? 7.272 15.946 -28.444 1.00 71.62 201 HIS A CA 1
ATOM 1634 C C . HIS A 1 201 ? 7.897 15.334 -29.713 1.00 71.62 201 HIS A C 1
ATOM 1636 O O . HIS A 1 201 ? 7.229 14.585 -30.427 1.00 71.62 201 HIS A O 1
ATOM 1642 N N . GLN A 1 202 ? 9.178 15.594 -29.992 1.00 72.69 202 GLN A N 1
ATOM 1643 C CA . GLN A 1 202 ? 9.886 15.013 -31.143 1.00 72.69 202 GLN A CA 1
ATOM 1644 C C . GLN A 1 202 ? 9.949 13.481 -31.081 1.00 72.69 202 GLN A C 1
ATOM 1646 O O . GLN A 1 202 ? 9.685 12.809 -32.081 1.00 72.69 202 GLN A O 1
ATOM 1651 N N . PHE A 1 203 ? 10.247 12.913 -29.912 1.00 71.38 203 PHE A N 1
ATOM 1652 C CA . PHE A 1 203 ? 10.293 11.461 -29.747 1.00 71.38 203 PHE A CA 1
ATOM 1653 C C . PHE A 1 203 ? 8.907 10.810 -29.815 1.00 71.38 203 PHE A C 1
ATOM 1655 O O . PHE A 1 203 ? 8.764 9.718 -30.365 1.00 71.38 203 PHE A O 1
ATOM 1662 N N . ILE A 1 204 ? 7.864 11.492 -29.342 1.00 67.81 204 ILE A N 1
ATOM 1663 C CA . ILE A 1 204 ? 6.482 11.030 -29.512 1.00 67.81 204 ILE A CA 1
ATOM 1664 C C . ILE A 1 204 ? 6.091 11.023 -30.997 1.00 67.81 204 ILE A C 1
ATOM 1666 O O . ILE A 1 204 ? 5.501 10.050 -31.473 1.00 67.81 204 ILE A O 1
ATOM 1670 N N . GLN A 1 205 ? 6.473 12.046 -31.770 1.00 72.00 205 GLN A N 1
ATOM 1671 C CA . GLN A 1 205 ? 6.274 12.054 -33.225 1.00 72.00 205 GLN A CA 1
ATOM 1672 C C . GLN A 1 205 ? 7.029 10.916 -33.924 1.00 72.00 205 GLN A C 1
ATOM 1674 O O . GLN A 1 205 ? 6.494 10.305 -34.850 1.00 72.00 205 GLN A O 1
ATOM 1679 N N . LEU A 1 206 ? 8.244 10.597 -33.472 1.00 71.69 206 LEU A N 1
ATOM 1680 C CA . LEU A 1 206 ? 9.015 9.457 -33.967 1.00 71.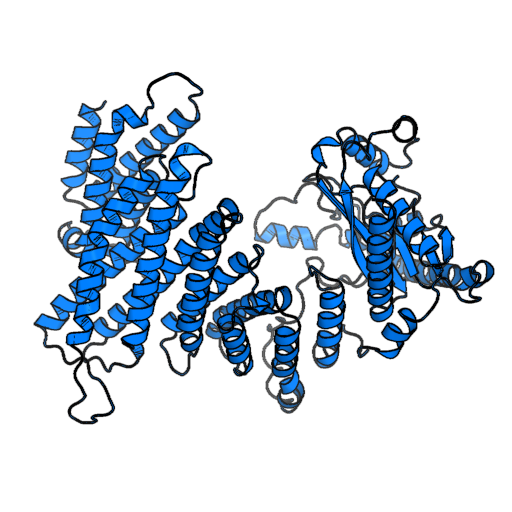69 206 LEU A CA 1
ATOM 1681 C C . LEU A 1 206 ? 8.309 8.121 -33.680 1.00 71.69 206 LEU A C 1
ATOM 1683 O O . LEU A 1 206 ? 8.170 7.316 -34.597 1.00 71.69 206 LEU A O 1
ATOM 1687 N N . ILE A 1 207 ? 7.813 7.899 -32.457 1.00 67.06 207 ILE A N 1
ATOM 1688 C CA . ILE A 1 207 ? 7.028 6.696 -32.120 1.00 67.06 207 ILE A CA 1
ATOM 1689 C C . ILE A 1 207 ? 5.783 6.601 -33.003 1.00 67.06 207 ILE A C 1
ATOM 1691 O O . ILE A 1 207 ? 5.502 5.553 -33.582 1.00 67.06 207 ILE A O 1
ATOM 1695 N N . THR A 1 208 ? 5.071 7.715 -33.168 1.00 67.50 208 THR A N 1
ATOM 1696 C CA . THR A 1 208 ? 3.888 7.791 -34.034 1.00 67.50 208 THR A CA 1
ATOM 1697 C C . THR A 1 208 ? 4.232 7.372 -35.456 1.00 67.50 208 THR A C 1
ATOM 1699 O O . THR A 1 208 ? 3.545 6.538 -36.041 1.00 67.50 208 THR A O 1
ATOM 1702 N N . TYR A 1 209 ? 5.320 7.912 -36.002 1.00 71.75 209 TYR A N 1
ATOM 1703 C CA . TYR A 1 209 ? 5.814 7.562 -37.326 1.00 71.75 209 TYR A CA 1
ATOM 1704 C C . TYR A 1 209 ? 6.155 6.067 -37.441 1.00 71.75 209 TYR A C 1
ATOM 1706 O O . TYR A 1 209 ? 5.687 5.404 -38.365 1.00 71.75 209 TYR A O 1
ATOM 1714 N N . ILE A 1 210 ? 6.912 5.527 -36.481 1.00 66.31 210 ILE A N 1
ATOM 1715 C CA . ILE A 1 210 ? 7.326 4.116 -36.430 1.00 66.31 210 ILE A CA 1
ATOM 1716 C C . ILE A 1 210 ? 6.124 3.170 -36.508 1.00 66.31 210 ILE A C 1
ATOM 1718 O O . ILE A 1 210 ? 6.183 2.132 -37.168 1.00 66.31 210 ILE A O 1
ATOM 1722 N N . ILE A 1 211 ? 5.025 3.548 -35.864 1.00 62.03 211 ILE A N 1
ATOM 1723 C CA . ILE A 1 211 ? 3.807 2.742 -35.787 1.00 62.03 211 ILE A CA 1
ATOM 1724 C C . ILE A 1 211 ? 3.001 2.811 -37.078 1.00 62.03 211 ILE A C 1
ATOM 1726 O O . ILE A 1 211 ? 2.489 1.791 -37.535 1.00 62.03 211 ILE A O 1
ATOM 1730 N N . HIS A 1 212 ? 2.939 3.983 -37.712 1.00 66.31 212 HIS A N 1
ATOM 1731 C CA . HIS A 1 212 ? 2.317 4.127 -39.030 1.00 66.31 212 HIS A CA 1
ATOM 1732 C C . HIS A 1 212 ? 3.109 3.412 -40.127 1.00 66.31 212 HIS A C 1
ATOM 1734 O O . HIS A 1 212 ? 2.518 2.953 -41.102 1.00 66.31 212 HIS A O 1
ATOM 1740 N N . ALA A 1 213 ? 4.429 3.295 -39.974 1.00 65.50 213 ALA A N 1
ATOM 1741 C CA . ALA A 1 213 ? 5.277 2.618 -40.945 1.00 65.50 213 ALA A CA 1
ATOM 1742 C C . ALA A 1 213 ? 5.050 1.093 -41.001 1.00 65.50 213 ALA A C 1
ATOM 1744 O O . ALA A 1 213 ? 5.383 0.491 -42.017 1.00 65.50 213 ALA A O 1
ATOM 1745 N N . ARG A 1 214 ? 4.475 0.482 -39.948 1.00 65.62 214 ARG A N 1
ATOM 1746 C CA . ARG A 1 214 ? 4.117 -0.951 -39.865 1.00 65.62 214 ARG A CA 1
ATOM 1747 C C . ARG A 1 214 ? 5.205 -1.912 -40.376 1.00 65.62 214 ARG A C 1
ATOM 1749 O O . ARG A 1 214 ? 4.902 -2.893 -41.053 1.00 65.62 214 ARG A O 1
ATOM 1756 N N . PHE A 1 215 ? 6.478 -1.646 -40.057 1.00 67.00 215 PHE A N 1
ATOM 1757 C CA . PHE A 1 215 ? 7.604 -2.491 -40.492 1.00 67.00 215 PHE A CA 1
ATOM 1758 C C . PHE A 1 215 ? 7.492 -3.954 -40.014 1.00 67.00 215 PHE A C 1
ATOM 1760 O O . PHE A 1 215 ? 8.071 -4.840 -40.636 1.00 67.00 215 PHE A O 1
ATOM 1767 N N . ASP A 1 216 ? 6.708 -4.212 -38.963 1.00 60.72 216 ASP A N 1
ATOM 1768 C CA . ASP A 1 216 ? 6.329 -5.537 -38.457 1.00 60.72 216 ASP A CA 1
ATOM 1769 C C . ASP A 1 216 ? 5.581 -6.396 -39.489 1.00 60.72 216 ASP A C 1
ATOM 1771 O O . ASP A 1 216 ? 5.722 -7.617 -39.489 1.00 60.72 216 ASP A O 1
ATOM 1775 N N . LEU A 1 217 ? 4.812 -5.771 -40.387 1.00 61.75 217 LEU A N 1
ATOM 1776 C CA . LEU A 1 217 ? 4.018 -6.461 -41.408 1.00 61.75 217 LEU A CA 1
ATOM 1777 C C . LEU A 1 217 ? 4.720 -6.568 -42.766 1.00 61.75 217 LEU A C 1
ATOM 1779 O O . LEU A 1 217 ? 4.161 -7.150 -43.698 1.00 61.75 217 LEU A O 1
ATOM 1783 N N . VAL A 1 218 ? 5.910 -5.983 -42.917 1.00 66.94 218 VAL A N 1
ATOM 1784 C CA . VAL A 1 218 ? 6.590 -5.930 -44.212 1.00 66.94 218 VAL A CA 1
ATOM 1785 C C . VAL A 1 218 ? 7.449 -7.176 -44.408 1.00 66.94 218 VAL A C 1
ATOM 1787 O O . VAL A 1 218 ? 8.427 -7.405 -43.692 1.00 66.94 218 VAL A O 1
ATOM 1790 N N . GLU A 1 219 ? 7.124 -7.962 -45.434 1.00 65.19 219 GLU A N 1
ATOM 1791 C CA . GLU A 1 219 ? 7.935 -9.107 -45.853 1.00 65.19 219 GLU A CA 1
ATOM 1792 C C . GLU A 1 219 ? 9.308 -8.608 -46.349 1.00 65.19 219 GLU A C 1
ATOM 1794 O O . GLU A 1 219 ? 9.419 -7.954 -47.390 1.00 65.19 219 GLU A O 1
ATOM 1799 N N . CYS A 1 220 ? 10.365 -8.894 -45.584 1.00 67.50 220 CYS A N 1
ATOM 1800 C CA . CYS A 1 220 ? 11.735 -8.487 -45.897 1.00 67.50 220 CYS A CA 1
ATOM 1801 C C . CYS A 1 220 ? 12.506 -9.611 -46.599 1.00 67.50 220 CYS A C 1
ATOM 1803 O O . CYS A 1 220 ? 12.523 -10.746 -46.123 1.00 67.50 220 CYS A O 1
ATOM 1805 N N . SER A 1 221 ? 13.235 -9.286 -47.673 1.00 66.25 221 SER A N 1
ATOM 1806 C CA . SER A 1 221 ? 14.105 -10.252 -48.367 1.00 66.25 221 SER A CA 1
ATOM 1807 C C . SER A 1 221 ? 15.295 -10.732 -47.519 1.00 66.25 221 SER A C 1
ATOM 1809 O O . SER A 1 221 ? 15.842 -11.805 -47.768 1.00 66.25 221 SER A O 1
ATOM 1811 N N . SER A 1 222 ? 15.688 -9.959 -46.497 1.00 74.00 222 SER A N 1
ATOM 1812 C CA . SER A 1 222 ? 16.778 -10.273 -45.569 1.00 74.00 222 SER A CA 1
ATOM 1813 C C . SER A 1 222 ? 16.285 -10.323 -44.124 1.00 74.00 222 SER A C 1
ATOM 1815 O O . SER A 1 222 ? 15.841 -9.316 -43.568 1.00 74.00 222 SER A O 1
ATOM 1817 N N . LYS A 1 223 ? 16.457 -11.483 -43.478 1.00 77.62 223 LYS A N 1
ATOM 1818 C CA . LYS A 1 223 ? 16.161 -11.675 -42.048 1.00 77.62 223 LYS A CA 1
ATOM 1819 C C . LYS A 1 223 ? 16.988 -10.743 -41.149 1.00 77.62 223 LYS A C 1
ATOM 1821 O O . LYS A 1 223 ? 16.510 -10.332 -40.098 1.00 77.62 223 LYS A O 1
ATOM 1826 N N . LYS A 1 224 ? 18.205 -10.379 -41.576 1.00 79.62 224 LYS A N 1
ATOM 1827 C CA . LYS A 1 224 ? 19.080 -9.445 -40.848 1.00 79.62 224 LYS A CA 1
ATOM 1828 C C . LYS A 1 224 ? 18.448 -8.051 -40.750 1.00 79.62 224 LYS A C 1
ATOM 1830 O O . LYS A 1 224 ? 18.309 -7.534 -39.649 1.00 79.62 224 LYS A O 1
ATOM 1835 N N . ILE A 1 225 ? 18.004 -7.490 -41.878 1.00 79.31 225 ILE A N 1
ATOM 1836 C CA . ILE A 1 225 ? 17.375 -6.157 -41.918 1.00 79.31 225 ILE A CA 1
ATOM 1837 C C . ILE A 1 225 ? 16.065 -6.133 -41.136 1.00 79.31 225 ILE A C 1
ATOM 1839 O O . ILE A 1 225 ? 15.796 -5.175 -40.421 1.00 79.31 225 ILE A O 1
ATOM 1843 N N . HIS A 1 226 ? 15.273 -7.202 -41.223 1.00 79.44 226 HIS A N 1
ATOM 1844 C CA . HIS A 1 226 ? 14.044 -7.320 -40.445 1.00 79.44 226 HIS A CA 1
ATOM 1845 C C . HIS A 1 226 ? 14.308 -7.238 -38.931 1.00 79.44 226 HIS A C 1
ATOM 1847 O O . HIS A 1 226 ? 13.657 -6.467 -38.228 1.00 79.44 226 HIS A O 1
ATOM 1853 N N . ASN A 1 227 ? 15.318 -7.960 -38.436 1.00 81.25 227 ASN A N 1
ATOM 1854 C CA . ASN A 1 227 ? 15.706 -7.901 -37.026 1.00 81.25 227 ASN A CA 1
ATOM 1855 C C . ASN A 1 227 ? 16.243 -6.516 -36.623 1.00 81.25 227 ASN A C 1
ATOM 1857 O O . ASN A 1 227 ? 15.910 -6.028 -35.547 1.00 81.25 227 ASN A O 1
ATOM 1861 N N . GLU A 1 228 ? 17.051 -5.871 -37.470 1.00 82.06 228 GLU A N 1
ATOM 1862 C CA . GLU A 1 228 ? 17.575 -4.519 -37.214 1.00 82.06 228 GLU A CA 1
ATOM 1863 C C . GLU A 1 228 ? 16.456 -3.463 -37.185 1.00 82.06 228 GLU A C 1
ATOM 1865 O O . GLU A 1 228 ? 16.490 -2.553 -36.355 1.00 82.06 228 GLU A O 1
ATOM 1870 N N . LEU A 1 229 ? 15.423 -3.614 -38.023 1.00 80.44 229 LEU A N 1
ATOM 1871 C CA . LEU A 1 229 ? 14.218 -2.782 -37.987 1.00 80.44 229 LEU A CA 1
ATOM 1872 C C . LEU A 1 229 ? 13.463 -2.958 -36.668 1.00 80.44 229 LEU A C 1
ATOM 1874 O O . LEU A 1 229 ? 13.201 -1.963 -35.993 1.00 80.44 229 LEU A O 1
ATOM 1878 N N . ILE A 1 230 ? 13.172 -4.200 -36.263 1.00 80.75 230 ILE A N 1
ATOM 1879 C CA . ILE A 1 230 ? 12.498 -4.489 -34.984 1.00 80.75 230 ILE A CA 1
ATOM 1880 C C . ILE A 1 230 ? 13.320 -3.951 -33.806 1.00 80.75 230 ILE A C 1
ATOM 1882 O O . ILE A 1 230 ? 12.762 -3.354 -32.881 1.00 80.75 230 ILE A O 1
ATOM 1886 N N . HIS A 1 231 ? 14.646 -4.103 -33.839 1.00 82.62 231 HIS A N 1
ATOM 1887 C CA . HIS A 1 231 ? 15.533 -3.582 -32.802 1.00 82.62 231 HIS A CA 1
ATOM 1888 C C . HIS A 1 231 ? 15.473 -2.047 -32.723 1.00 82.62 231 HIS A C 1
ATOM 1890 O O . HIS A 1 231 ? 15.261 -1.506 -31.638 1.00 82.62 231 HIS A O 1
ATOM 1896 N N . ALA A 1 232 ? 15.558 -1.339 -33.854 1.00 82.81 232 ALA A N 1
ATOM 1897 C CA . ALA A 1 232 ? 15.433 0.121 -33.897 1.00 82.81 232 ALA A CA 1
ATOM 1898 C C . ALA A 1 232 ? 14.072 0.613 -33.360 1.00 82.81 232 ALA A C 1
ATOM 1900 O O . ALA A 1 232 ? 14.004 1.597 -32.616 1.00 82.81 232 ALA A O 1
ATOM 1901 N N . GLN A 1 233 ? 12.984 -0.096 -33.685 1.00 82.44 233 GLN A N 1
ATOM 1902 C CA . GLN A 1 233 ? 11.650 0.201 -33.154 1.00 82.44 233 GLN A CA 1
ATOM 1903 C C . GLN A 1 233 ? 11.592 -0.008 -31.636 1.00 82.44 233 GLN A C 1
ATOM 1905 O O . GLN A 1 233 ? 11.170 0.887 -30.906 1.00 82.44 233 GLN A O 1
ATOM 1910 N N . THR A 1 234 ? 12.081 -1.150 -31.151 1.00 81.94 234 THR A N 1
ATOM 1911 C CA . THR A 1 234 ? 12.122 -1.501 -29.721 1.00 81.94 234 THR A CA 1
ATOM 1912 C C . THR A 1 234 ? 12.907 -0.455 -28.918 1.00 81.94 234 THR A C 1
ATOM 1914 O O . THR A 1 234 ? 12.405 0.051 -27.914 1.00 81.94 234 THR A O 1
ATOM 1917 N N . ARG A 1 235 ? 14.083 -0.033 -29.410 1.00 83.50 235 ARG A N 1
ATOM 1918 C CA . ARG A 1 235 ? 14.905 1.022 -28.785 1.00 83.50 235 ARG A CA 1
ATOM 1919 C C . ARG A 1 235 ? 14.230 2.391 -28.769 1.00 83.50 235 ARG A C 1
ATOM 1921 O O . ARG A 1 235 ? 14.440 3.164 -27.837 1.00 83.50 235 ARG A O 1
ATOM 1928 N N . SER A 1 236 ? 13.389 2.690 -29.756 1.00 83.56 236 SER A N 1
ATOM 1929 C CA . SER A 1 236 ? 12.616 3.937 -29.774 1.00 83.56 236 SER A CA 1
ATOM 1930 C C . SER A 1 236 ? 11.567 3.973 -28.653 1.00 83.56 236 SER A C 1
ATOM 1932 O O . SER A 1 236 ? 11.398 5.009 -28.010 1.00 83.56 236 SER A O 1
ATOM 1934 N N . PHE A 1 237 ? 10.911 2.842 -28.358 1.00 83.19 237 PHE A N 1
ATOM 1935 C CA . PHE A 1 237 ? 9.996 2.724 -27.212 1.00 83.19 237 PHE A CA 1
ATOM 1936 C C . PHE A 1 237 ? 10.723 2.835 -25.868 1.00 83.19 237 PHE A C 1
ATOM 1938 O O . PHE A 1 237 ? 10.248 3.532 -24.968 1.00 83.19 237 PHE A O 1
ATOM 1945 N N . GLU A 1 238 ? 11.882 2.188 -25.726 1.00 81.69 238 GLU A N 1
ATOM 1946 C CA . GLU A 1 238 ? 12.719 2.293 -24.520 1.00 81.69 238 GLU A CA 1
ATOM 1947 C C . GLU A 1 238 ? 13.154 3.739 -24.258 1.00 81.69 238 GLU A C 1
ATOM 1949 O O . GLU A 1 238 ? 13.050 4.227 -23.135 1.00 81.69 238 GLU A O 1
ATOM 1954 N N . CYS A 1 239 ? 13.569 4.449 -25.309 1.00 82.94 239 CYS A N 1
ATOM 1955 C CA . CYS A 1 239 ? 13.957 5.852 -25.237 1.00 82.94 239 CYS A CA 1
ATOM 1956 C C . CYS A 1 239 ? 12.836 6.733 -24.652 1.00 82.94 239 CYS A C 1
ATOM 1958 O O . CYS A 1 239 ? 13.062 7.475 -23.698 1.00 82.94 239 CYS A O 1
ATOM 1960 N N . VAL A 1 240 ? 11.599 6.599 -25.146 1.00 81.50 240 VAL A N 1
ATOM 1961 C CA . VAL A 1 240 ? 10.454 7.353 -24.598 1.00 81.50 240 VAL A CA 1
ATOM 1962 C C . VAL A 1 240 ? 10.083 6.896 -23.193 1.00 81.50 240 VAL A C 1
ATOM 1964 O O . VAL A 1 240 ? 9.700 7.720 -22.365 1.00 81.50 240 VAL A O 1
ATOM 1967 N N . THR A 1 241 ? 10.256 5.612 -22.885 1.00 82.50 241 THR A N 1
ATOM 1968 C CA . THR A 1 241 ? 10.047 5.090 -21.527 1.00 82.50 241 THR A CA 1
ATOM 1969 C C . THR A 1 241 ? 10.970 5.785 -20.524 1.00 82.50 241 THR A C 1
ATOM 1971 O O . THR A 1 241 ? 10.518 6.181 -19.452 1.00 82.50 241 THR A O 1
ATOM 1974 N N . ASN A 1 242 ? 12.228 6.021 -20.895 1.00 81.31 242 ASN A N 1
ATOM 1975 C CA . ASN A 1 242 ? 13.204 6.728 -20.061 1.00 81.31 242 ASN A CA 1
ATOM 1976 C C . ASN A 1 242 ? 13.020 8.258 -20.040 1.00 81.31 242 ASN A C 1
ATOM 1978 O O . ASN A 1 242 ? 13.621 8.942 -19.219 1.00 81.31 242 ASN A O 1
ATOM 1982 N N . LEU A 1 243 ? 12.130 8.812 -20.871 1.00 79.44 243 LEU A N 1
ATOM 1983 C CA . LEU A 1 243 ? 11.708 10.218 -20.803 1.00 79.44 243 LEU A CA 1
ATOM 1984 C C . LEU A 1 243 ? 10.524 10.461 -19.851 1.00 79.44 243 LEU A C 1
ATOM 1986 O O . LEU A 1 243 ? 10.254 11.603 -19.474 1.00 79.44 243 LEU A O 1
ATOM 1990 N N . ILE A 1 244 ? 9.819 9.409 -19.425 1.00 79.19 244 ILE A N 1
ATOM 1991 C CA . ILE A 1 244 ? 8.682 9.503 -18.494 1.00 79.19 244 ILE A CA 1
ATOM 1992 C C . ILE A 1 244 ? 9.040 10.219 -17.176 1.00 79.19 244 ILE A C 1
ATOM 1994 O O . ILE A 1 244 ? 8.248 11.063 -16.746 1.00 79.19 244 ILE A O 1
ATOM 1998 N N . PRO A 1 245 ? 10.199 9.979 -16.526 1.00 79.12 245 PRO A N 1
ATOM 1999 C CA . PRO A 1 245 ? 10.581 10.724 -15.325 1.00 79.12 245 PRO A CA 1
ATOM 2000 C C . PRO A 1 245 ? 10.596 12.246 -15.525 1.00 79.12 245 PRO A C 1
ATOM 2002 O O . PRO A 1 245 ? 10.197 12.983 -14.623 1.00 79.12 245 PRO A O 1
ATOM 2005 N N . TRP A 1 246 ? 10.970 12.733 -16.715 1.00 78.88 246 TRP A N 1
ATOM 2006 C CA . TRP A 1 246 ? 10.933 14.166 -17.025 1.00 78.88 246 TRP A CA 1
ATOM 2007 C C . TRP A 1 246 ? 9.499 14.690 -17.067 1.00 78.88 246 TRP A C 1
ATOM 2009 O O . TRP A 1 246 ? 9.221 15.733 -16.482 1.00 78.88 246 TRP A O 1
ATOM 2019 N N . LEU A 1 247 ? 8.573 13.952 -17.693 1.00 76.56 247 LEU A N 1
ATOM 2020 C CA . LEU A 1 247 ? 7.144 14.290 -17.673 1.00 76.56 247 LEU A CA 1
ATOM 2021 C C . LEU A 1 247 ? 6.599 14.350 -16.238 1.00 76.56 247 LEU A C 1
ATOM 2023 O O . LEU A 1 247 ? 5.840 15.262 -15.921 1.00 76.56 247 LEU A O 1
ATOM 2027 N N . SER A 1 248 ? 7.029 13.432 -15.365 1.00 77.31 248 SER A N 1
ATOM 2028 C CA . SER A 1 248 ? 6.669 13.413 -13.936 1.00 77.31 248 SER A CA 1
ATOM 2029 C C . SER A 1 248 ? 7.104 14.686 -13.225 1.00 77.31 248 SER A C 1
ATOM 2031 O O . SER A 1 248 ? 6.297 15.378 -12.614 1.00 77.31 248 SER A O 1
ATOM 2033 N N . GLN A 1 249 ? 8.386 15.031 -13.339 1.00 75.44 249 GLN A N 1
ATOM 2034 C CA . GLN A 1 249 ? 8.929 16.221 -12.690 1.00 75.44 249 GLN A CA 1
ATOM 2035 C C . GLN A 1 249 ? 8.268 17.497 -13.217 1.00 75.44 249 GLN A C 1
ATOM 2037 O O . GLN A 1 249 ? 7.920 18.380 -12.438 1.00 75.44 249 GLN A O 1
ATOM 2042 N N . MET A 1 250 ? 8.021 17.575 -14.527 1.00 74.12 250 MET A N 1
ATOM 2043 C CA . MET A 1 250 ? 7.311 18.699 -15.134 1.00 74.12 250 MET A CA 1
ATOM 2044 C C . MET A 1 250 ? 5.871 18.836 -14.623 1.00 74.12 250 MET A C 1
ATOM 2046 O O . MET A 1 250 ? 5.430 19.956 -14.366 1.00 74.12 250 MET A O 1
ATOM 2050 N N . LEU A 1 251 ? 5.148 17.725 -14.440 1.00 73.12 251 LEU A N 1
ATOM 2051 C CA . LEU A 1 251 ? 3.801 17.732 -13.862 1.00 73.12 251 LEU A CA 1
ATOM 2052 C C . LEU A 1 251 ? 3.797 18.267 -12.431 1.00 73.12 251 LEU A C 1
ATOM 2054 O O . LEU A 1 251 ? 2.919 19.056 -12.094 1.00 73.12 251 LEU A O 1
ATOM 2058 N N . VAL A 1 252 ? 4.779 17.882 -11.610 1.00 72.88 252 VAL A N 1
ATOM 2059 C CA . VAL A 1 252 ? 4.911 18.376 -10.230 1.00 72.88 252 VAL A CA 1
ATOM 2060 C C . VAL A 1 252 ? 5.246 19.868 -10.205 1.00 72.88 252 VAL A C 1
ATOM 2062 O O . VAL A 1 252 ? 4.544 20.639 -9.551 1.00 72.88 252 VAL A O 1
ATOM 2065 N N . LEU A 1 253 ? 6.286 20.286 -10.933 1.00 70.12 253 LEU A N 1
ATOM 2066 C CA . LEU A 1 253 ? 6.812 21.655 -10.882 1.00 70.12 253 LEU A CA 1
ATOM 2067 C C . LEU A 1 253 ? 5.864 22.689 -11.500 1.00 70.12 253 LEU A C 1
ATOM 2069 O O . LEU A 1 253 ? 5.773 23.814 -11.016 1.00 70.12 253 LEU A O 1
ATOM 2073 N N . TYR A 1 254 ? 5.134 22.313 -12.552 1.00 69.06 254 TYR A N 1
ATOM 2074 C CA . TYR A 1 254 ? 4.274 23.228 -13.307 1.00 69.06 254 TYR A CA 1
ATOM 2075 C C . TYR A 1 254 ? 2.780 22.940 -13.135 1.00 69.06 254 TYR A C 1
ATOM 2077 O O . TYR A 1 254 ? 1.974 23.403 -13.942 1.00 69.06 254 TYR A O 1
ATOM 2085 N N . ASN A 1 255 ? 2.385 22.229 -12.071 1.00 65.94 255 ASN A N 1
ATOM 2086 C CA . ASN A 1 255 ? 0.984 21.879 -11.803 1.00 65.94 255 ASN A CA 1
ATOM 2087 C C . ASN A 1 255 ? 0.047 23.107 -11.726 1.00 65.94 255 ASN A C 1
ATOM 2089 O O . ASN A 1 255 ? -1.155 22.985 -11.949 1.00 65.94 255 ASN A O 1
ATOM 2093 N N . SER A 1 256 ? 0.585 24.292 -11.414 1.00 64.44 256 SER A N 1
ATOM 2094 C CA . SER A 1 256 ? -0.159 25.555 -11.342 1.00 64.44 256 SER A CA 1
ATOM 2095 C C . SER A 1 256 ? -0.454 26.195 -12.707 1.00 64.44 256 SER A C 1
ATOM 2097 O O . SER A 1 256 ? -1.348 27.037 -12.789 1.00 64.44 256 SER A O 1
ATOM 2099 N N . ASN A 1 257 ? 0.248 25.808 -13.781 1.00 75.00 257 ASN A N 1
ATOM 2100 C CA . ASN A 1 257 ? 0.056 26.360 -15.123 1.00 75.00 257 ASN A CA 1
ATOM 2101 C C . ASN A 1 257 ? -0.845 25.444 -15.973 1.00 75.00 257 ASN A C 1
ATOM 2103 O O . ASN A 1 257 ? -0.461 24.333 -16.346 1.00 75.00 257 ASN A O 1
ATOM 2107 N N . GLN A 1 258 ? -2.046 25.930 -16.300 1.00 72.44 258 GLN A N 1
ATOM 2108 C CA . GLN A 1 258 ? -3.055 25.162 -17.034 1.00 72.44 258 GLN A CA 1
ATOM 2109 C C . GLN A 1 258 ? -2.628 24.788 -18.464 1.00 72.44 258 GLN A C 1
ATOM 2111 O O . GLN A 1 258 ? -2.937 23.679 -18.902 1.00 72.44 258 GLN A O 1
ATOM 2116 N N . ASP A 1 259 ? -1.886 25.649 -19.166 1.00 74.00 259 ASP A N 1
ATOM 2117 C CA . ASP A 1 259 ? -1.463 25.392 -20.550 1.00 74.00 259 ASP A CA 1
ATOM 2118 C C . ASP A 1 259 ? -0.424 24.266 -20.610 1.00 74.00 259 ASP A C 1
ATOM 2120 O O . ASP A 1 259 ? -0.572 23.308 -21.370 1.00 74.00 259 ASP A O 1
ATOM 2124 N N . ASN A 1 260 ? 0.577 24.313 -19.726 1.00 71.50 260 ASN A N 1
ATOM 2125 C CA . ASN A 1 260 ? 1.596 23.264 -19.611 1.00 71.50 260 ASN A CA 1
ATOM 2126 C C . ASN A 1 260 ? 0.971 21.911 -19.253 1.00 71.50 260 ASN A C 1
ATOM 2128 O O . ASN A 1 260 ? 1.330 20.873 -19.812 1.00 71.50 260 ASN A O 1
ATOM 2132 N N . ARG A 1 261 ? -0.002 21.924 -18.337 1.00 72.62 261 ARG A N 1
ATOM 2133 C CA . ARG A 1 261 ? -0.745 20.731 -17.929 1.00 72.62 261 ARG A CA 1
ATOM 2134 C C . ARG A 1 261 ? -1.510 20.113 -19.097 1.00 72.62 261 ARG A C 1
ATOM 2136 O O . ARG A 1 261 ? -1.469 18.897 -19.270 1.00 72.62 261 ARG A O 1
ATOM 2143 N N . ARG A 1 262 ? -2.172 20.944 -19.905 1.00 75.81 262 ARG A N 1
ATOM 2144 C CA . ARG A 1 262 ? -2.904 20.506 -21.097 1.00 75.81 262 ARG A CA 1
ATOM 2145 C C . ARG A 1 262 ? -1.970 19.895 -22.141 1.00 75.81 262 ARG A C 1
ATOM 2147 O O . ARG A 1 262 ? -2.261 18.819 -22.648 1.00 75.81 262 ARG A O 1
ATOM 2154 N N . MET A 1 263 ? -0.825 20.521 -22.410 1.00 74.25 263 MET A N 1
ATOM 2155 C CA . MET A 1 263 ? 0.160 19.970 -23.349 1.00 74.25 263 MET A CA 1
ATOM 2156 C C . MET A 1 263 ? 0.663 18.589 -22.906 1.00 74.25 263 MET A C 1
ATOM 2158 O O . MET A 1 263 ? 0.731 17.664 -23.712 1.00 74.25 263 MET A O 1
ATOM 2162 N N . ILE A 1 264 ? 0.970 18.411 -21.617 1.00 74.06 264 ILE A N 1
ATOM 2163 C CA . ILE A 1 264 ? 1.411 17.108 -21.093 1.00 74.06 264 ILE A CA 1
ATOM 2164 C C . ILE A 1 264 ? 0.288 16.062 -21.189 1.00 74.06 264 ILE A C 1
ATOM 2166 O O . ILE A 1 264 ? 0.550 14.909 -21.529 1.00 74.06 264 ILE A O 1
ATOM 2170 N N . GLN A 1 265 ? -0.967 16.451 -20.946 1.00 75.12 265 GLN A N 1
ATOM 2171 C CA . GLN A 1 265 ? -2.123 15.569 -21.134 1.00 75.12 265 GLN A CA 1
ATOM 2172 C C . GLN A 1 265 ? -2.274 15.112 -22.583 1.00 75.12 265 GLN A C 1
ATOM 2174 O O . GLN A 1 265 ? -2.484 13.923 -22.815 1.00 75.12 265 GLN A O 1
ATOM 2179 N N . GLU A 1 266 ? -2.152 16.022 -23.549 1.00 77.38 266 GLU A N 1
ATOM 2180 C CA . GLU A 1 266 ? -2.226 15.701 -24.979 1.00 77.38 266 GLU A CA 1
ATOM 2181 C C . GLU A 1 266 ? -1.116 14.714 -25.379 1.00 77.38 266 GLU A C 1
ATOM 2183 O O . GLU A 1 266 ? -1.384 13.734 -26.073 1.00 77.38 266 GLU A O 1
ATOM 2188 N N . LEU A 1 267 ? 0.101 14.882 -24.848 1.00 75.81 267 LEU A N 1
ATOM 2189 C CA . LEU A 1 267 ? 1.211 13.950 -25.076 1.00 75.81 267 LEU A CA 1
ATOM 2190 C C . LEU A 1 267 ? 0.945 12.558 -24.488 1.00 75.81 267 LEU A C 1
ATOM 2192 O O . LEU A 1 267 ? 1.144 11.554 -25.171 1.00 75.81 267 LEU A O 1
ATOM 2196 N N . ILE A 1 268 ? 0.466 12.480 -23.243 1.00 76.50 268 ILE A N 1
ATOM 2197 C CA . ILE A 1 268 ? 0.120 11.203 -22.593 1.00 76.50 268 ILE A CA 1
ATOM 2198 C C . ILE A 1 268 ? -1.009 10.498 -23.357 1.00 76.50 268 ILE A C 1
ATOM 2200 O O . ILE A 1 268 ? -0.908 9.305 -23.633 1.00 76.50 268 ILE A O 1
ATOM 2204 N N . THR A 1 269 ? -2.053 11.243 -23.728 1.00 77.56 269 THR A N 1
ATOM 2205 C CA . THR A 1 269 ? -3.186 10.770 -24.544 1.00 77.56 269 THR A CA 1
ATOM 2206 C C . THR A 1 269 ? -2.673 10.131 -25.829 1.00 77.56 269 THR A C 1
ATOM 2208 O O . THR A 1 269 ? -2.988 8.978 -26.125 1.00 77.56 269 THR A O 1
ATOM 2211 N N . HIS A 1 270 ? -1.798 10.848 -26.535 1.00 77.88 270 HIS A N 1
ATOM 2212 C CA . HIS A 1 270 ? -1.233 10.400 -27.796 1.00 77.88 270 HIS A CA 1
ATOM 2213 C C . HIS A 1 270 ? -0.388 9.134 -27.643 1.00 77.88 270 HIS A C 1
ATOM 2215 O O . HIS A 1 270 ? -0.538 8.214 -28.444 1.00 77.88 270 HIS A O 1
ATOM 2221 N N . ILE A 1 271 ? 0.454 9.030 -26.604 1.00 77.50 271 ILE A N 1
ATOM 2222 C CA . ILE A 1 271 ? 1.227 7.802 -26.345 1.00 77.50 271 ILE A CA 1
ATOM 2223 C C . ILE A 1 271 ? 0.292 6.617 -26.083 1.00 77.50 271 ILE A C 1
ATOM 2225 O O . ILE A 1 271 ? 0.523 5.529 -26.613 1.00 77.50 271 ILE A O 1
ATOM 2229 N N . ILE A 1 272 ? -0.763 6.824 -25.291 1.00 76.12 272 ILE A N 1
ATOM 2230 C CA . ILE A 1 272 ? -1.722 5.773 -24.949 1.00 76.12 272 ILE A CA 1
ATOM 2231 C C . ILE A 1 272 ? -2.435 5.273 -26.200 1.00 76.12 272 ILE A C 1
ATOM 2233 O O . ILE A 1 272 ? -2.378 4.074 -26.470 1.00 76.12 272 ILE A O 1
ATOM 2237 N N . ASP A 1 273 ? -3.036 6.158 -26.994 1.00 76.75 273 ASP A N 1
ATOM 2238 C CA . ASP A 1 273 ? -3.739 5.769 -28.226 1.00 76.75 273 ASP A CA 1
ATOM 2239 C C . ASP A 1 273 ? -2.822 5.036 -29.202 1.00 76.75 273 ASP A C 1
ATOM 2241 O O . ASP A 1 273 ? -3.210 4.055 -29.836 1.00 76.75 273 ASP A O 1
ATOM 2245 N N . THR A 1 274 ? -1.576 5.489 -29.267 1.00 75.81 274 THR A N 1
ATOM 2246 C CA . THR A 1 274 ? -0.560 4.977 -30.176 1.00 75.81 274 THR A CA 1
ATOM 2247 C C . THR A 1 274 ? -0.040 3.593 -29.752 1.00 75.81 274 THR A C 1
ATOM 2249 O O . THR A 1 274 ? 0.151 2.724 -30.600 1.00 75.81 274 THR A O 1
ATOM 2252 N N . CYS A 1 275 ? 0.141 3.335 -28.450 1.00 76.62 275 CYS A N 1
ATOM 2253 C CA . CYS A 1 275 ? 0.686 2.064 -27.943 1.00 76.62 275 CYS A CA 1
ATOM 2254 C C . CYS A 1 275 ? -0.381 0.995 -27.677 1.00 76.62 275 CYS A C 1
ATOM 2256 O O . CYS A 1 275 ? -0.100 -0.196 -27.801 1.00 76.62 275 CYS A O 1
ATOM 2258 N N . THR A 1 276 ? -1.605 1.403 -27.335 1.00 74.75 276 THR A N 1
ATOM 2259 C CA . THR A 1 276 ? -2.749 0.514 -27.068 1.00 74.75 276 THR A CA 1
ATOM 2260 C C . THR A 1 276 ? -2.946 -0.588 -28.125 1.00 74.75 276 THR A C 1
ATOM 2262 O O . THR A 1 276 ? -3.148 -1.742 -27.740 1.00 74.75 276 THR A O 1
ATOM 2265 N N . PRO A 1 277 ? -2.877 -0.315 -29.446 1.00 74.44 277 PRO A N 1
ATOM 2266 C CA . PRO A 1 277 ? -3.055 -1.360 -30.449 1.00 74.44 277 PRO A CA 1
ATOM 2267 C C . PRO A 1 277 ? -1.900 -2.362 -30.558 1.00 74.44 277 PRO A C 1
ATOM 2269 O O . PRO A 1 277 ? -2.140 -3.469 -31.035 1.00 74.44 277 PRO A O 1
ATOM 2272 N N . LEU A 1 278 ? -0.691 -2.009 -30.110 1.00 73.25 278 LEU A N 1
ATOM 2273 C CA . LEU A 1 278 ? 0.539 -2.788 -30.320 1.00 73.25 278 LEU A CA 1
ATOM 2274 C C . LEU A 1 278 ? 0.750 -3.926 -29.326 1.00 73.25 278 LEU A C 1
ATOM 2276 O O . LEU A 1 278 ? 1.577 -4.799 -29.561 1.00 73.25 278 LEU A O 1
ATOM 2280 N N . ILE A 1 279 ? 0.009 -3.936 -28.218 1.00 67.62 279 ILE A N 1
ATOM 2281 C CA . ILE A 1 279 ? 0.142 -4.967 -27.175 1.00 67.62 279 ILE A CA 1
ATOM 2282 C C . ILE A 1 279 ? -0.325 -6.350 -27.706 1.00 67.62 279 ILE A C 1
ATOM 2284 O O . ILE A 1 279 ? -0.201 -7.363 -27.021 1.00 67.62 279 ILE A O 1
ATOM 2288 N N . ASP A 1 280 ? -0.886 -6.412 -28.924 1.00 67.88 280 ASP A N 1
ATOM 2289 C CA . ASP A 1 280 ? -1.528 -7.601 -29.481 1.00 67.88 280 ASP A CA 1
ATOM 2290 C C . ASP A 1 280 ? -0.486 -8.532 -30.088 1.00 67.88 280 ASP A C 1
ATOM 2292 O O . ASP A 1 280 ? -0.102 -8.397 -31.250 1.00 67.88 280 ASP A O 1
ATOM 2296 N N . ILE A 1 281 ? -0.043 -9.502 -29.295 1.00 61.56 281 ILE A N 1
ATOM 2297 C CA . ILE A 1 281 ? 0.994 -10.464 -29.688 1.00 61.56 281 ILE A CA 1
ATOM 2298 C C . ILE A 1 281 ? 0.563 -11.323 -30.891 1.00 61.56 281 ILE A C 1
ATOM 2300 O O . ILE A 1 281 ? 1.408 -11.926 -31.545 1.00 61.56 281 ILE A O 1
ATOM 2304 N N . ASN A 1 282 ? -0.738 -11.401 -31.202 1.00 61.03 282 ASN A N 1
ATOM 2305 C CA . ASN A 1 282 ? -1.209 -12.130 -32.382 1.00 61.03 282 ASN A CA 1
ATOM 2306 C C . ASN A 1 282 ? -0.983 -11.346 -33.683 1.00 61.03 282 ASN A C 1
ATOM 2308 O O . ASN A 1 282 ? -0.989 -11.940 -34.758 1.00 61.03 282 ASN A O 1
ATOM 2312 N N . ASN A 1 283 ? -0.803 -10.026 -33.585 1.00 63.38 283 ASN A N 1
ATOM 2313 C CA . ASN A 1 283 ? -0.745 -9.108 -34.720 1.00 63.38 283 ASN A CA 1
ATOM 2314 C C . ASN A 1 283 ? 0.598 -8.368 -34.855 1.00 63.38 283 ASN A C 1
ATOM 2316 O O . ASN A 1 283 ? 0.824 -7.750 -35.894 1.00 63.38 283 ASN A O 1
ATOM 2320 N N . PHE A 1 284 ? 1.465 -8.412 -33.838 1.00 68.50 284 PHE A N 1
ATOM 2321 C CA . PHE A 1 284 ? 2.734 -7.677 -33.788 1.00 68.50 284 PHE A CA 1
ATOM 2322 C C . PHE A 1 284 ? 3.886 -8.540 -33.261 1.00 68.50 284 PHE A C 1
ATOM 2324 O O . PHE A 1 284 ? 3.671 -9.494 -32.510 1.00 68.50 284 PHE A O 1
ATOM 2331 N N . ASP A 1 285 ? 5.126 -8.167 -33.610 1.00 75.81 285 ASP A N 1
ATOM 2332 C CA . ASP A 1 285 ? 6.312 -8.793 -33.024 1.00 75.81 285 ASP A CA 1
ATOM 2333 C C . ASP A 1 285 ? 6.298 -8.657 -31.497 1.00 75.81 285 ASP A C 1
ATOM 2335 O O . ASP A 1 285 ? 5.970 -7.620 -30.912 1.00 75.81 285 ASP A O 1
ATOM 2339 N N . LYS A 1 286 ? 6.699 -9.733 -30.836 1.00 74.06 286 LYS A N 1
ATOM 2340 C CA . LYS A 1 286 ? 6.673 -9.861 -29.385 1.00 74.06 286 LYS A CA 1
ATOM 2341 C C . LYS A 1 286 ? 7.521 -8.815 -28.665 1.00 74.06 286 LYS A C 1
ATOM 2343 O O . LYS A 1 286 ? 7.137 -8.365 -27.587 1.00 74.06 286 LYS A O 1
ATOM 2348 N N . SER A 1 287 ? 8.662 -8.443 -29.236 1.00 77.00 287 SER A N 1
ATOM 2349 C CA . SER A 1 287 ? 9.568 -7.443 -28.661 1.00 77.00 287 SER A CA 1
ATOM 2350 C C . SER A 1 287 ? 8.901 -6.070 -28.658 1.00 77.00 287 SER A C 1
ATOM 2352 O O . SER A 1 287 ? 8.956 -5.352 -27.661 1.00 77.00 287 SER A O 1
ATOM 2354 N N . ILE A 1 288 ? 8.168 -5.757 -29.732 1.00 77.81 288 ILE A N 1
ATOM 2355 C CA . ILE A 1 288 ? 7.378 -4.530 -29.861 1.00 77.81 288 ILE A CA 1
ATOM 2356 C C . ILE A 1 288 ? 6.244 -4.525 -28.835 1.00 77.81 288 ILE A C 1
ATOM 2358 O O . ILE A 1 288 ? 6.120 -3.552 -28.098 1.00 77.81 288 ILE A O 1
ATOM 2362 N N . ALA A 1 289 ? 5.477 -5.616 -28.724 1.00 74.00 289 ALA A N 1
ATOM 2363 C CA . ALA A 1 289 ? 4.371 -5.720 -27.767 1.00 74.00 289 ALA A CA 1
ATOM 2364 C C . ALA A 1 289 ? 4.835 -5.560 -26.304 1.00 74.00 289 ALA A C 1
ATOM 2366 O O . ALA A 1 289 ? 4.182 -4.888 -25.498 1.00 74.00 289 ALA A O 1
ATOM 2367 N N . ILE A 1 290 ? 5.986 -6.146 -25.950 1.00 74.25 290 ILE A N 1
ATOM 2368 C CA . ILE A 1 290 ? 6.584 -6.010 -24.614 1.00 74.25 290 ILE A CA 1
ATOM 2369 C C . ILE A 1 290 ? 7.053 -4.572 -24.369 1.00 74.25 290 ILE A C 1
ATOM 2371 O O . ILE A 1 290 ? 6.783 -4.026 -23.296 1.00 74.25 290 ILE A O 1
ATOM 2375 N N . SER A 1 291 ? 7.721 -3.937 -25.332 1.00 78.56 291 SER A N 1
ATOM 2376 C CA . SER A 1 291 ? 8.237 -2.573 -25.164 1.00 78.56 291 SER A CA 1
ATOM 2377 C C . SER A 1 291 ? 7.136 -1.513 -25.172 1.00 78.56 291 SER A C 1
ATOM 2379 O O . SER A 1 291 ? 7.151 -0.627 -24.317 1.00 78.56 291 SER A O 1
ATOM 2381 N N . SER A 1 292 ? 6.122 -1.635 -26.037 1.00 77.50 292 SER A N 1
ATOM 2382 C CA . SER A 1 292 ? 4.925 -0.780 -26.003 1.00 77.50 292 SER A CA 1
ATOM 2383 C C . SER A 1 292 ? 4.182 -0.929 -24.682 1.00 77.50 292 SER A C 1
ATOM 2385 O O . SER A 1 292 ? 3.714 0.042 -24.090 1.00 77.50 292 SER A O 1
ATOM 2387 N N . GLY A 1 293 ? 4.114 -2.164 -24.191 1.00 73.94 293 GLY A N 1
ATOM 2388 C CA . GLY A 1 293 ? 3.571 -2.465 -22.889 1.00 73.94 293 GLY A CA 1
ATOM 2389 C C . GLY A 1 293 ? 4.352 -1.796 -21.761 1.00 73.94 293 GLY A C 1
ATOM 2390 O O . GLY A 1 293 ? 3.790 -1.064 -20.954 1.00 73.94 293 GLY A O 1
ATOM 2391 N N . THR A 1 294 ? 5.668 -1.975 -21.733 1.00 77.19 294 THR A N 1
ATOM 2392 C CA . THR A 1 294 ? 6.550 -1.363 -20.729 1.00 77.19 294 THR A CA 1
ATOM 2393 C C . THR A 1 294 ? 6.387 0.159 -20.691 1.00 77.19 294 THR A C 1
ATOM 2395 O O . THR A 1 294 ? 6.228 0.719 -19.607 1.00 77.19 294 THR A O 1
ATOM 2398 N N . LEU A 1 295 ? 6.302 0.814 -21.853 1.00 79.88 295 LEU A N 1
ATOM 2399 C CA . LEU A 1 295 ? 6.022 2.247 -21.949 1.00 79.88 295 LEU A CA 1
ATOM 2400 C C . LEU A 1 295 ? 4.676 2.624 -21.306 1.00 79.88 295 LEU A C 1
ATOM 2402 O O . LEU A 1 295 ? 4.622 3.532 -20.474 1.00 79.88 295 LEU A O 1
ATOM 2406 N N . LEU A 1 296 ? 3.598 1.898 -21.620 1.00 76.06 296 LEU A N 1
ATOM 2407 C CA . LEU A 1 296 ? 2.286 2.113 -20.995 1.00 76.06 296 LEU A CA 1
ATOM 2408 C C . LEU A 1 296 ? 2.335 1.919 -19.472 1.00 76.06 296 LEU A C 1
ATOM 2410 O O . LEU A 1 296 ? 1.758 2.718 -18.735 1.00 76.06 296 LEU A O 1
ATOM 2414 N N . SER A 1 297 ? 3.072 0.915 -18.980 1.00 73.25 297 SER A N 1
ATOM 2415 C CA . SER A 1 297 ? 3.283 0.721 -17.539 1.00 73.25 297 SER A CA 1
ATOM 2416 C C . SER A 1 297 ? 4.022 1.881 -16.884 1.00 73.25 297 SER A C 1
ATOM 2418 O O . SER A 1 297 ? 3.794 2.137 -15.703 1.00 73.25 297 SER A O 1
ATOM 2420 N N . SER A 1 298 ? 4.949 2.522 -17.587 1.00 76.94 298 SER A N 1
ATOM 2421 C CA . SER A 1 298 ? 5.732 3.630 -17.039 1.00 76.94 298 SER A CA 1
ATOM 2422 C C . SER A 1 298 ? 4.930 4.927 -16.984 1.00 76.94 298 SER A C 1
ATOM 2424 O O . SER A 1 298 ? 5.213 5.772 -16.146 1.00 76.94 298 SER A O 1
ATOM 2426 N N . ILE A 1 299 ? 3.879 5.074 -17.795 1.00 74.12 299 ILE A N 1
ATOM 2427 C CA . ILE A 1 299 ? 2.969 6.233 -17.752 1.00 74.12 299 ILE A CA 1
ATOM 2428 C C . ILE A 1 299 ? 2.018 6.177 -16.546 1.00 74.12 299 ILE A C 1
ATOM 2430 O O . ILE A 1 299 ? 1.665 7.218 -15.996 1.00 74.12 299 ILE A O 1
ATOM 2434 N N . VAL A 1 300 ? 1.656 4.977 -16.082 1.00 67.31 300 VAL A N 1
ATOM 2435 C CA . VAL A 1 300 ? 0.724 4.736 -14.960 1.00 67.31 300 VAL A CA 1
ATOM 2436 C C . VAL A 1 300 ? 0.982 5.600 -13.706 1.00 67.31 300 VAL A C 1
ATOM 2438 O O . VAL A 1 300 ? 0.021 6.132 -13.134 1.00 67.31 300 VAL A O 1
ATOM 2441 N N . PRO A 1 301 ? 2.227 5.771 -13.216 1.00 66.12 301 PRO A N 1
ATOM 2442 C CA . PRO A 1 301 ? 2.498 6.626 -12.064 1.00 66.12 301 PRO A CA 1
ATOM 2443 C C . PRO A 1 301 ? 2.286 8.123 -12.337 1.00 66.12 301 PRO A C 1
ATOM 2445 O O . PRO A 1 301 ? 1.870 8.824 -11.418 1.00 66.12 301 PRO A O 1
ATOM 2448 N N . LEU A 1 302 ? 2.509 8.614 -13.567 1.00 66.50 302 LEU A N 1
ATOM 2449 C CA . LEU A 1 302 ? 2.345 10.037 -13.933 1.00 66.50 302 LEU A CA 1
ATOM 2450 C C . LEU A 1 302 ? 0.909 10.506 -13.745 1.00 66.50 302 LEU A C 1
ATOM 2452 O O . LEU A 1 302 ? 0.618 11.563 -13.195 1.00 66.50 302 LEU A O 1
ATOM 2456 N N . THR A 1 303 ? -0.008 9.656 -14.165 1.00 56.91 303 THR A N 1
ATOM 2457 C CA . THR A 1 303 ? -1.444 9.855 -14.051 1.00 56.91 303 THR A CA 1
ATOM 2458 C C . THR A 1 303 ? -1.900 9.970 -12.585 1.00 56.91 303 THR A C 1
ATOM 2460 O O . THR A 1 303 ? -2.829 10.716 -12.291 1.00 56.91 303 THR A O 1
ATOM 2463 N N . ARG A 1 304 ? -1.178 9.391 -11.610 1.00 56.12 304 ARG A N 1
ATOM 2464 C CA . ARG A 1 304 ? -1.499 9.535 -10.171 1.00 56.12 304 ARG A CA 1
ATOM 2465 C C . ARG A 1 304 ? -1.277 10.955 -9.612 1.00 56.12 304 ARG A C 1
ATOM 2467 O O . ARG A 1 304 ? -1.722 11.230 -8.500 1.00 56.12 304 ARG A O 1
ATOM 2474 N N . GLN A 1 305 ? -0.631 11.863 -10.350 1.00 57.53 305 GLN A N 1
ATOM 2475 C CA . GLN A 1 305 ? -0.317 13.233 -9.914 1.00 57.53 305 GLN A CA 1
ATOM 2476 C C . GLN A 1 305 ? -1.431 14.255 -10.246 1.00 57.53 305 GLN A C 1
ATOM 2478 O O . GLN A 1 305 ? -1.191 15.285 -10.870 1.00 57.53 305 GLN A O 1
ATOM 2483 N N . ASN A 1 306 ? -2.669 13.995 -9.803 1.00 53.69 306 ASN A N 1
ATOM 2484 C CA . ASN A 1 306 ? -3.845 14.878 -9.959 1.00 53.69 306 ASN A CA 1
ATOM 2485 C C . ASN A 1 306 ? -4.312 15.156 -11.405 1.00 53.69 306 ASN A C 1
ATOM 2487 O O . ASN A 1 306 ? -5.060 16.113 -11.624 1.00 53.69 306 ASN A O 1
ATOM 2491 N N . LEU A 1 307 ? -3.920 14.361 -12.401 1.00 58.31 307 LEU A N 1
ATOM 2492 C CA . LEU A 1 307 ? -4.483 14.490 -13.748 1.00 58.31 307 LEU A CA 1
ATOM 2493 C C . LEU A 1 307 ? -5.972 14.054 -13.745 1.00 58.31 307 LEU A C 1
ATOM 2495 O O . LEU A 1 307 ? -6.289 13.038 -13.128 1.00 58.31 307 LEU A O 1
ATOM 2499 N N . PRO A 1 308 ? -6.893 14.800 -14.391 1.00 55.06 308 PRO A N 1
ATOM 2500 C CA . PRO A 1 308 ? -8.309 14.441 -14.525 1.00 55.06 308 PRO A CA 1
ATOM 2501 C C . PRO A 1 308 ? -8.471 13.291 -15.534 1.00 55.06 308 PRO A C 1
ATOM 2503 O O . PRO A 1 308 ? -8.842 13.478 -16.692 1.00 55.06 308 PRO A O 1
ATOM 2506 N N . ILE A 1 309 ? -8.089 12.089 -15.106 1.00 52.94 309 ILE A N 1
ATOM 2507 C CA . ILE A 1 309 ? -8.037 10.871 -15.930 1.00 52.94 309 ILE A CA 1
ATOM 2508 C C . ILE A 1 309 ? -9.423 10.443 -16.413 1.00 52.94 309 ILE A C 1
ATOM 2510 O O . ILE A 1 309 ? -9.560 9.921 -17.517 1.00 52.94 309 ILE A O 1
ATOM 2514 N N . ASP A 1 310 ? -10.454 10.714 -15.617 1.00 49.38 310 ASP A N 1
ATOM 2515 C CA . ASP A 1 310 ? -11.864 10.492 -15.935 1.00 49.38 310 ASP A CA 1
ATOM 2516 C C . ASP A 1 310 ? -12.306 11.188 -17.238 1.00 49.38 310 ASP A C 1
ATOM 2518 O O . ASP A 1 310 ? -13.282 10.769 -17.869 1.00 49.38 310 ASP A O 1
ATOM 2522 N N . GLN A 1 311 ? -11.556 12.200 -17.685 1.00 54.53 311 GLN A N 1
ATOM 2523 C CA . GLN A 1 311 ? -11.814 12.976 -18.900 1.00 54.53 311 GLN A CA 1
ATOM 2524 C C . GLN A 1 311 ? -11.029 12.483 -20.130 1.00 54.53 311 GLN A C 1
ATOM 2526 O O . GLN A 1 311 ? -11.306 12.921 -21.246 1.00 54.53 311 GLN A O 1
ATOM 2531 N N . MET A 1 312 ? -10.073 11.559 -19.971 1.00 64.31 312 MET A N 1
ATOM 2532 C CA . MET A 1 312 ? -9.220 11.080 -21.067 1.00 64.31 312 MET A CA 1
ATOM 2533 C C . MET A 1 312 ? -9.820 9.833 -21.737 1.00 64.31 312 MET A C 1
ATOM 2535 O O . MET A 1 312 ? -9.716 8.716 -21.226 1.00 64.31 312 MET A O 1
ATOM 2539 N N . ASN A 1 313 ? -10.413 9.998 -22.924 1.00 66.94 313 ASN A N 1
ATOM 2540 C CA . ASN A 1 313 ? -11.022 8.892 -23.684 1.00 66.94 313 ASN A CA 1
ATOM 2541 C C . ASN A 1 313 ? -10.026 7.776 -24.040 1.00 66.94 313 ASN A C 1
ATOM 2543 O O . ASN A 1 313 ? -10.387 6.604 -24.021 1.00 66.94 313 ASN A O 1
ATOM 2547 N N . SER A 1 314 ? -8.767 8.116 -24.303 1.00 66.44 314 SER A N 1
ATOM 2548 C CA . SER A 1 314 ? -7.697 7.171 -24.650 1.00 66.44 314 SER A CA 1
ATOM 2549 C C . SER A 1 314 ? -7.403 6.180 -23.530 1.00 66.44 314 SER A C 1
ATOM 2551 O O . SER A 1 314 ? -7.207 4.992 -23.776 1.00 66.44 314 SER A O 1
ATOM 2553 N N . ILE A 1 315 ? -7.454 6.642 -22.274 1.00 62.66 315 ILE A N 1
ATOM 2554 C CA . ILE A 1 315 ? -7.335 5.764 -21.106 1.00 62.66 315 ILE A CA 1
ATOM 2555 C C . ILE A 1 315 ? -8.526 4.807 -21.073 1.00 62.66 315 ILE A C 1
ATOM 2557 O O . ILE A 1 315 ? -8.322 3.602 -20.992 1.00 62.66 315 ILE A O 1
ATOM 2561 N N . LYS A 1 316 ? -9.757 5.299 -21.248 1.00 62.09 316 LYS A N 1
ATOM 2562 C CA . LYS A 1 316 ? -10.954 4.439 -21.324 1.00 62.09 316 LYS A CA 1
ATOM 2563 C C . LYS A 1 316 ? -10.857 3.402 -22.451 1.00 62.09 316 LYS A C 1
ATOM 2565 O O . LYS A 1 316 ? -11.212 2.244 -22.244 1.00 62.09 316 LYS A O 1
ATOM 2570 N N . HIS A 1 317 ? -10.329 3.777 -23.617 1.00 67.56 317 HIS A N 1
ATOM 2571 C CA . HIS A 1 317 ? -10.098 2.859 -24.735 1.00 67.56 317 HIS A CA 1
ATOM 2572 C C . HIS A 1 317 ? -9.035 1.800 -24.433 1.00 67.56 317 HIS A C 1
ATOM 2574 O O . HIS A 1 317 ? -9.267 0.627 -24.725 1.00 67.56 317 HIS A O 1
ATOM 2580 N N . LEU A 1 318 ? -7.907 2.178 -23.822 1.00 66.19 318 LEU A N 1
ATOM 2581 C CA . LEU A 1 318 ? -6.890 1.234 -23.351 1.00 66.19 318 LEU A CA 1
ATOM 2582 C C . LEU A 1 318 ? -7.502 0.229 -22.372 1.00 66.19 318 LEU A C 1
ATOM 2584 O O . LEU A 1 318 ? -7.299 -0.974 -22.522 1.00 66.19 318 LEU A O 1
ATOM 2588 N N . ILE A 1 319 ? -8.300 0.713 -21.418 1.00 58.78 319 ILE A N 1
ATOM 2589 C CA . ILE A 1 319 ? -8.978 -0.128 -20.430 1.00 58.78 319 ILE A CA 1
ATOM 2590 C C . ILE A 1 319 ? -9.933 -1.100 -21.117 1.00 58.78 319 ILE A C 1
ATOM 2592 O O . ILE A 1 319 ? -9.811 -2.308 -20.930 1.00 58.78 319 ILE A O 1
ATOM 2596 N N . HIS A 1 320 ? -10.825 -0.601 -21.975 1.00 61.25 320 HIS A N 1
ATOM 2597 C CA . HIS A 1 320 ? -11.750 -1.439 -22.736 1.00 61.25 320 HIS A CA 1
ATOM 2598 C C . HIS A 1 320 ? -11.015 -2.478 -23.595 1.00 61.25 320 HIS A C 1
ATOM 2600 O O . HIS A 1 320 ? -11.470 -3.612 -23.725 1.00 61.25 320 HIS A O 1
ATOM 2606 N N . ARG A 1 321 ? -9.869 -2.122 -24.187 1.00 62.75 321 ARG A N 1
ATOM 2607 C CA . ARG A 1 321 ? -9.094 -3.044 -25.023 1.00 62.75 321 ARG A CA 1
ATOM 2608 C C . ARG A 1 321 ? -8.433 -4.147 -24.201 1.00 62.75 321 ARG A C 1
ATOM 2610 O O . ARG A 1 321 ? -8.576 -5.310 -24.569 1.00 62.75 321 ARG A O 1
ATOM 2617 N N . ILE A 1 322 ? -7.796 -3.806 -23.077 1.00 58.22 322 ILE A N 1
ATOM 2618 C CA . ILE A 1 322 ? -7.245 -4.790 -22.125 1.00 58.22 322 ILE A CA 1
ATOM 2619 C C . ILE A 1 322 ? -8.342 -5.747 -21.657 1.00 58.22 322 ILE A C 1
ATOM 2621 O O . ILE A 1 322 ? -8.090 -6.931 -21.480 1.00 58.22 322 ILE A O 1
ATOM 2625 N N . LEU A 1 323 ? -9.561 -5.239 -21.506 1.00 52.97 323 LEU A N 1
ATOM 2626 C CA . LEU A 1 323 ? -10.705 -6.010 -21.050 1.00 52.97 323 LEU A CA 1
ATOM 2627 C C . LEU A 1 323 ? -11.357 -6.920 -22.062 1.00 52.97 323 LEU A C 1
ATOM 2629 O O . LEU A 1 323 ? -11.743 -8.038 -21.731 1.00 52.97 323 LEU A O 1
ATOM 2633 N N . SER A 1 324 ? -11.411 -6.472 -23.308 1.00 55.97 324 SER A N 1
ATOM 2634 C CA . SER A 1 324 ? -11.837 -7.316 -24.416 1.00 55.97 324 SER A CA 1
ATOM 2635 C C . SER A 1 324 ? -10.854 -8.455 -24.704 1.00 55.97 324 SER A C 1
ATOM 2637 O O . SER A 1 324 ? -11.223 -9.443 -25.340 1.00 55.97 324 SER A O 1
ATOM 2639 N N . TRP A 1 325 ? -9.602 -8.342 -24.249 1.00 57.34 325 TRP A N 1
ATOM 2640 C CA . TRP A 1 325 ? -8.643 -9.433 -24.306 1.00 57.34 325 TRP A CA 1
ATOM 2641 C C . TRP A 1 325 ? -8.841 -10.347 -23.108 1.00 57.34 325 TRP A C 1
ATOM 2643 O O . TRP A 1 325 ? -8.382 -10.065 -22.005 1.00 57.34 325 TRP A O 1
ATOM 2653 N N . ASN A 1 326 ? -9.463 -11.502 -23.349 1.00 48.22 326 ASN A N 1
ATOM 2654 C CA . ASN A 1 326 ? -9.229 -12.673 -22.513 1.00 48.22 326 ASN A CA 1
ATOM 2655 C C . ASN A 1 326 ? -7.709 -12.857 -22.434 1.00 48.22 326 ASN A C 1
ATOM 2657 O O . ASN A 1 326 ? -7.100 -13.292 -23.410 1.00 48.22 326 ASN A O 1
ATOM 2661 N N . ILE A 1 327 ? -7.079 -12.482 -21.321 1.00 49.28 327 ILE A N 1
ATOM 2662 C CA . ILE A 1 327 ? -5.655 -12.726 -21.096 1.00 49.28 327 ILE A CA 1
ATOM 2663 C C . ILE A 1 327 ? -5.502 -14.249 -21.032 1.00 49.28 327 ILE A C 1
ATOM 2665 O O . ILE A 1 327 ? -5.654 -14.864 -19.981 1.00 49.28 327 ILE A O 1
ATOM 2669 N N . VAL A 1 328 ? -5.269 -14.881 -22.183 1.00 41.12 328 VAL A N 1
ATOM 2670 C CA . VAL A 1 328 ? -4.944 -16.302 -22.282 1.00 41.12 328 VAL A CA 1
ATOM 2671 C C . VAL A 1 328 ? -3.515 -16.439 -21.776 1.00 41.12 328 VAL A C 1
ATOM 2673 O O . VAL A 1 328 ? -2.540 -16.318 -22.517 1.00 41.12 328 VAL A O 1
ATOM 2676 N N . ILE A 1 329 ? -3.397 -16.636 -20.465 1.00 45.38 329 ILE A N 1
ATOM 2677 C CA . ILE A 1 329 ? -2.158 -16.953 -19.761 1.00 45.38 329 ILE A CA 1
ATOM 2678 C C . ILE A 1 329 ? -1.713 -18.343 -20.224 1.00 45.38 329 ILE A C 1
ATOM 2680 O O . ILE A 1 329 ? -2.048 -19.349 -19.616 1.00 45.38 329 ILE A O 1
ATOM 2684 N N . ASN A 1 330 ? -0.971 -18.421 -21.326 1.00 37.22 330 ASN A N 1
ATOM 2685 C CA . ASN A 1 330 ? -0.245 -19.639 -21.679 1.00 37.22 330 ASN A CA 1
ATOM 2686 C C . ASN A 1 330 ? 1.181 -19.342 -22.171 1.00 37.22 330 ASN A C 1
ATOM 2688 O O . ASN A 1 330 ? 1.370 -18.798 -23.255 1.00 37.22 330 ASN A O 1
ATOM 2692 N N . SER A 1 331 ? 2.174 -19.743 -21.361 1.00 42.47 331 SER A N 1
ATOM 2693 C CA . SER A 1 331 ? 3.643 -19.708 -21.558 1.00 42.47 331 SER A CA 1
ATOM 2694 C C . SER A 1 331 ? 4.439 -18.625 -20.804 1.00 42.47 331 SER A C 1
ATOM 2696 O O . SER A 1 331 ? 3.982 -17.506 -20.579 1.00 42.47 331 SER A O 1
ATOM 2698 N N . LYS A 1 332 ? 5.699 -18.961 -20.464 1.00 42.16 332 LYS A N 1
ATOM 2699 C CA . LYS A 1 332 ? 6.692 -18.145 -19.722 1.00 42.16 332 LYS A CA 1
ATOM 2700 C C . LYS A 1 332 ? 6.898 -16.720 -20.249 1.00 42.16 332 LYS A C 1
ATOM 2702 O O . LYS A 1 332 ? 7.418 -15.875 -19.530 1.00 42.16 332 LYS A O 1
ATOM 2707 N N . THR A 1 333 ? 6.503 -16.429 -21.486 1.00 45.69 333 THR A N 1
ATOM 2708 C CA . THR A 1 333 ? 6.628 -15.086 -22.067 1.00 45.69 333 THR A CA 1
ATOM 2709 C C . THR A 1 333 ? 5.389 -14.209 -21.933 1.00 45.69 333 THR A C 1
ATOM 2711 O O . THR A 1 333 ? 5.506 -12.995 -22.065 1.00 45.69 333 THR A O 1
ATOM 2714 N N . ASN A 1 334 ? 4.259 -14.780 -21.513 1.00 52.56 334 ASN A N 1
ATOM 2715 C CA . ASN A 1 334 ? 3.113 -14.016 -21.027 1.00 52.56 334 ASN A CA 1
ATOM 2716 C C . ASN A 1 334 ? 3.360 -13.392 -19.655 1.00 52.56 334 ASN A C 1
ATOM 2718 O O . ASN A 1 334 ? 2.616 -12.508 -19.266 1.00 52.56 334 ASN A O 1
ATOM 2722 N N . PHE A 1 335 ? 4.408 -13.780 -18.926 1.00 47.78 335 PHE A N 1
ATOM 2723 C CA . PHE A 1 335 ? 4.656 -13.274 -17.575 1.00 47.78 335 PHE A CA 1
ATOM 2724 C C . PHE A 1 335 ? 4.957 -11.766 -17.522 1.00 47.78 335 PHE A C 1
ATOM 2726 O O . PHE A 1 335 ? 4.496 -11.080 -16.613 1.00 47.78 335 PHE A O 1
ATOM 2733 N N . GLN A 1 336 ? 5.692 -11.222 -18.500 1.00 49.44 336 GLN A N 1
ATOM 2734 C CA . GLN A 1 336 ? 5.972 -9.779 -18.556 1.00 49.44 336 GLN A CA 1
ATOM 2735 C C . GLN A 1 336 ? 4.728 -8.974 -18.952 1.00 49.44 336 GLN A C 1
ATOM 2737 O O . GLN A 1 336 ? 4.442 -7.944 -18.347 1.00 49.44 336 GLN A O 1
ATOM 2742 N N . LEU A 1 337 ? 3.931 -9.489 -19.892 1.00 50.22 337 LEU A N 1
ATOM 2743 C CA . LEU A 1 337 ? 2.649 -8.896 -20.288 1.00 50.22 337 LEU A CA 1
ATOM 2744 C C . LEU A 1 337 ? 1.565 -9.069 -19.204 1.00 50.22 337 LEU A C 1
ATOM 2746 O O . LEU A 1 337 ? 0.683 -8.227 -19.049 1.00 50.22 337 LEU A O 1
ATOM 2750 N N . TYR A 1 338 ? 1.674 -10.108 -18.379 1.00 51.66 338 TYR A N 1
ATOM 2751 C CA . TYR A 1 338 ? 0.864 -10.331 -17.185 1.00 51.66 338 TYR A CA 1
ATOM 2752 C C . TYR A 1 338 ? 1.229 -9.351 -16.059 1.00 51.66 338 TYR A C 1
ATOM 2754 O O . TYR A 1 338 ? 0.362 -8.705 -15.484 1.00 51.66 338 TYR A O 1
ATOM 2762 N N . LYS A 1 339 ? 2.523 -9.142 -15.784 1.00 51.91 339 LYS A N 1
ATOM 2763 C CA . LYS A 1 339 ? 2.985 -8.089 -14.859 1.00 51.91 339 LYS A CA 1
ATOM 2764 C C . LYS A 1 339 ? 2.550 -6.700 -15.311 1.00 51.91 339 LYS A C 1
ATOM 2766 O O . LYS A 1 339 ? 2.142 -5.879 -14.492 1.00 51.91 339 LYS A O 1
ATOM 2771 N N . LEU A 1 340 ? 2.645 -6.447 -16.610 1.00 53.25 340 LEU A N 1
ATOM 2772 C CA . LEU A 1 340 ? 2.178 -5.225 -17.239 1.00 53.25 340 LEU A CA 1
ATOM 2773 C C . LEU A 1 340 ? 0.673 -5.033 -17.050 1.00 53.25 340 LEU A C 1
ATOM 2775 O O . LEU A 1 340 ? 0.254 -3.973 -16.594 1.00 53.25 340 LEU A O 1
ATOM 2779 N N . SER A 1 341 ? -0.131 -6.050 -17.365 1.00 52.66 341 SER A N 1
ATOM 2780 C CA . SER A 1 341 ? -1.576 -5.990 -17.150 1.00 52.66 341 SER A CA 1
ATOM 2781 C C . SER A 1 341 ? -1.877 -5.790 -15.672 1.00 52.66 341 SER A C 1
ATOM 2783 O O . SER A 1 341 ? -2.579 -4.845 -15.374 1.00 52.66 341 SER A O 1
ATOM 2785 N N . ILE A 1 342 ? -1.251 -6.496 -14.724 1.00 53.50 342 ILE A N 1
ATOM 2786 C CA . ILE A 1 342 ? -1.415 -6.220 -13.280 1.00 53.50 342 ILE A CA 1
ATOM 2787 C C . ILE A 1 342 ? -1.098 -4.760 -12.923 1.00 53.50 342 ILE A C 1
ATOM 2789 O O . ILE A 1 342 ? -1.836 -4.142 -12.152 1.00 53.50 342 ILE A O 1
ATOM 2793 N N . LYS A 1 343 ? -0.022 -4.176 -13.465 1.00 54.69 343 LYS A N 1
ATOM 2794 C CA . LYS A 1 343 ? 0.343 -2.772 -13.204 1.00 54.69 343 LYS A CA 1
ATOM 2795 C C . LYS A 1 343 ? -0.661 -1.786 -13.806 1.00 54.69 343 LYS A C 1
ATOM 2797 O O . LYS A 1 343 ? -1.006 -0.809 -13.143 1.00 54.69 343 LYS A O 1
ATOM 2802 N N . ILE A 1 344 ? -1.168 -2.055 -15.010 1.00 52.22 344 ILE A N 1
ATOM 2803 C CA . ILE A 1 344 ? -2.234 -1.265 -15.642 1.00 52.22 344 ILE A CA 1
ATOM 2804 C C . ILE A 1 344 ? -3.591 -1.510 -14.948 1.00 52.22 344 ILE A C 1
ATOM 2806 O O . ILE A 1 344 ? -4.414 -0.615 -14.846 1.00 52.22 344 ILE A O 1
ATOM 2810 N N . ILE A 1 345 ? -3.827 -2.674 -14.357 1.00 52.00 345 ILE A N 1
ATOM 2811 C CA . ILE A 1 345 ? -5.038 -2.985 -13.584 1.00 52.00 345 ILE A CA 1
ATOM 2812 C C . ILE A 1 345 ? -5.015 -2.259 -12.245 1.00 52.00 345 ILE A C 1
ATOM 2814 O O . ILE A 1 345 ? -5.983 -1.611 -11.861 1.00 52.00 345 ILE A O 1
ATOM 2818 N N . SER A 1 346 ? -3.865 -2.280 -11.575 1.00 52.62 346 SER A N 1
ATOM 2819 C CA . SER A 1 346 ? -3.605 -1.476 -10.380 1.00 52.62 346 SER A CA 1
ATOM 2820 C C . SER A 1 346 ? -3.756 0.016 -10.680 1.00 52.62 346 SER A C 1
ATOM 2822 O O . SER A 1 346 ? -4.102 0.793 -9.799 1.00 52.62 346 SER A O 1
ATOM 2824 N N . PHE A 1 347 ? -3.503 0.435 -11.920 1.00 51.66 347 PHE A N 1
ATOM 2825 C CA . PHE A 1 347 ? -3.786 1.782 -12.397 1.00 51.66 347 PHE A CA 1
ATOM 2826 C C . PHE A 1 347 ? -5.286 2.053 -12.573 1.00 51.66 347 PHE A C 1
ATOM 2828 O O . PHE A 1 347 ? -5.768 3.069 -12.080 1.00 51.66 347 PHE A O 1
ATOM 2835 N N . ILE A 1 348 ? -6.034 1.135 -13.188 1.00 49.94 348 ILE A N 1
ATOM 2836 C CA . ILE A 1 348 ? -7.494 1.220 -13.379 1.00 49.94 348 ILE A CA 1
ATOM 2837 C C . ILE A 1 348 ? -8.223 1.360 -12.038 1.00 49.94 348 ILE A C 1
ATOM 2839 O O . ILE A 1 348 ? -8.979 2.312 -11.849 1.00 49.94 348 ILE A O 1
ATOM 2843 N N . ILE A 1 349 ? -7.893 0.491 -11.074 1.00 49.38 349 ILE A N 1
ATOM 2844 C CA . ILE A 1 349 ? -8.467 0.480 -9.715 1.00 49.38 349 ILE A CA 1
ATOM 2845 C C . ILE A 1 349 ? -8.297 1.831 -9.005 1.00 49.38 349 ILE A C 1
ATOM 2847 O O . ILE A 1 349 ? -9.121 2.230 -8.180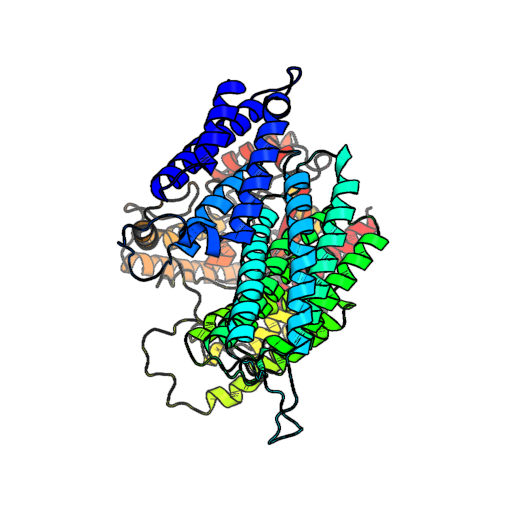 1.00 49.38 349 ILE A O 1
ATOM 2851 N N . LEU A 1 350 ? -7.213 2.545 -9.306 1.00 48.56 350 LEU A N 1
ATOM 2852 C CA . LEU A 1 350 ? -6.886 3.812 -8.662 1.00 48.56 350 LEU A CA 1
ATOM 2853 C C . LEU A 1 350 ? -7.508 5.035 -9.353 1.00 48.56 350 LEU A C 1
ATOM 2855 O O . LEU A 1 350 ? -7.381 6.126 -8.798 1.00 48.56 350 LEU A O 1
ATOM 2859 N N . THR A 1 351 ? -8.135 4.891 -10.529 1.00 47.34 351 THR A N 1
ATOM 2860 C CA . THR A 1 351 ? -8.424 6.036 -11.418 1.00 47.34 351 THR A CA 1
ATOM 2861 C C . THR A 1 351 ? -9.869 6.188 -11.884 1.00 47.34 351 THR A C 1
ATOM 2863 O O . THR A 1 351 ? -10.308 7.329 -11.995 1.00 47.34 351 THR A O 1
ATOM 2866 N N . ASP A 1 352 ? -10.631 5.111 -12.109 1.00 51.44 352 ASP A N 1
ATOM 2867 C CA . ASP A 1 352 ? -12.042 5.222 -12.524 1.00 51.44 352 ASP A CA 1
ATOM 2868 C C . ASP A 1 352 ? -12.898 4.037 -12.049 1.00 51.44 352 ASP A C 1
ATOM 2870 O O . ASP A 1 352 ? -12.655 2.885 -12.413 1.00 51.44 352 ASP A O 1
ATOM 2874 N N . GLN A 1 353 ? -13.939 4.323 -11.262 1.00 46.19 353 GLN A N 1
ATOM 2875 C CA . GLN A 1 353 ? -14.835 3.326 -10.669 1.00 46.19 353 GLN A CA 1
ATOM 2876 C C . GLN A 1 353 ? -15.644 2.558 -11.730 1.00 46.19 353 GLN A C 1
ATOM 2878 O O . GLN A 1 353 ? -15.764 1.339 -11.624 1.00 46.19 353 GLN A O 1
ATOM 2883 N N . GLN A 1 354 ? -16.143 3.230 -12.778 1.00 49.69 354 GLN A N 1
ATOM 2884 C CA . GLN A 1 354 ? -16.941 2.576 -13.829 1.00 49.69 354 GLN A CA 1
ATOM 2885 C C . GLN A 1 354 ? -16.086 1.674 -14.721 1.00 49.69 354 GLN A C 1
ATOM 2887 O O . GLN A 1 354 ? -16.463 0.533 -14.993 1.00 49.69 354 GLN A O 1
ATOM 2892 N N . SER A 1 355 ? -14.908 2.148 -15.136 1.00 49.28 355 SER A N 1
ATOM 2893 C CA . SER A 1 355 ? -13.972 1.323 -15.903 1.00 49.28 355 SER A CA 1
ATOM 2894 C C . SER A 1 355 ? -13.442 0.147 -15.077 1.00 49.28 355 SER A C 1
ATOM 2896 O O . SER A 1 355 ? -13.272 -0.939 -15.623 1.00 49.28 355 SER A O 1
ATOM 2898 N N . THR A 1 356 ? -13.251 0.313 -13.761 1.00 47.69 356 THR A N 1
ATOM 2899 C CA . THR A 1 356 ? -12.909 -0.800 -12.857 1.00 47.69 356 THR A CA 1
ATOM 2900 C C . THR A 1 356 ? -14.061 -1.811 -12.741 1.00 47.69 356 THR A C 1
ATOM 2902 O O . THR A 1 356 ? -13.826 -3.017 -12.729 1.00 47.69 356 THR A O 1
ATOM 2905 N N . GLU A 1 357 ? -15.317 -1.358 -12.732 1.00 47.22 357 GLU A N 1
ATOM 2906 C CA . GLU A 1 357 ? -16.507 -2.224 -12.750 1.00 47.22 357 GLU A CA 1
ATOM 2907 C C . GLU A 1 357 ? -16.630 -3.050 -14.012 1.00 47.22 357 GLU A C 1
ATOM 2909 O O . GLU A 1 357 ? -16.743 -4.277 -13.938 1.00 47.22 357 GLU A O 1
ATOM 2914 N N . GLN A 1 358 ? -16.540 -2.407 -15.169 1.00 48.75 358 GLN A N 1
ATOM 2915 C CA . GLN A 1 358 ? -16.520 -3.122 -16.434 1.00 48.75 358 GLN A CA 1
ATOM 2916 C C . GLN A 1 358 ? -15.319 -4.076 -16.501 1.00 48.75 358 GLN A C 1
ATOM 2918 O O . GLN A 1 358 ? -15.441 -5.168 -17.061 1.00 48.75 358 GLN A O 1
ATOM 2923 N N . PHE A 1 359 ? -14.199 -3.701 -15.864 1.00 46.44 359 PHE A N 1
ATOM 2924 C CA . PHE A 1 359 ? -12.972 -4.474 -15.884 1.00 46.44 359 PHE A CA 1
ATOM 2925 C C . PHE A 1 359 ? -13.104 -5.846 -15.245 1.00 46.44 359 PHE A C 1
ATOM 2927 O O . PHE A 1 359 ? -12.983 -6.894 -15.883 1.00 46.44 359 PHE A O 1
ATOM 2934 N N . PHE A 1 360 ? -13.375 -5.842 -13.952 1.00 47.81 360 PHE A N 1
ATOM 2935 C CA . PHE A 1 360 ? -13.451 -7.083 -13.208 1.00 47.81 360 PHE A CA 1
ATOM 2936 C C . PHE A 1 360 ? -14.661 -7.915 -13.642 1.00 47.81 360 PHE A C 1
ATOM 2938 O O . PHE A 1 360 ? -14.559 -9.138 -13.673 1.00 47.81 360 PHE A O 1
ATOM 2945 N N . ARG A 1 361 ? -15.776 -7.298 -14.065 1.00 49.28 361 ARG A N 1
ATOM 2946 C CA . ARG A 1 361 ? -16.892 -8.060 -14.643 1.00 49.28 361 ARG A CA 1
ATOM 2947 C C . ARG A 1 361 ? -16.442 -8.884 -15.855 1.00 49.28 361 ARG A C 1
ATOM 2949 O O . ARG A 1 361 ? -16.800 -10.050 -15.916 1.00 49.28 361 ARG A O 1
ATOM 2956 N N . GLN A 1 362 ? -15.625 -8.340 -16.763 1.00 47.59 362 GLN A N 1
ATOM 2957 C CA . GLN A 1 362 ? -15.145 -9.067 -17.951 1.00 47.59 362 GLN A CA 1
ATOM 2958 C C . GLN A 1 362 ? -14.009 -10.064 -17.661 1.00 47.59 362 GLN A C 1
ATOM 2960 O O . GLN A 1 362 ? -13.958 -11.109 -18.300 1.00 47.59 362 GLN A O 1
ATOM 2965 N N . ILE A 1 363 ? -13.135 -9.797 -16.682 1.00 43.19 363 ILE A N 1
ATOM 2966 C CA . ILE A 1 363 ? -12.051 -10.721 -16.282 1.00 43.19 363 ILE A CA 1
ATOM 2967 C C . ILE A 1 363 ? -12.555 -11.902 -15.453 1.00 43.19 363 ILE A C 1
ATOM 2969 O O . ILE A 1 363 ? -12.005 -12.998 -15.554 1.00 43.19 363 ILE A O 1
ATOM 2973 N N . PHE A 1 364 ? -13.580 -11.693 -14.626 1.00 44.22 364 PHE A N 1
ATOM 2974 C CA . PHE A 1 364 ? -14.079 -12.711 -13.702 1.00 44.22 364 PHE A CA 1
ATOM 2975 C C . PHE A 1 364 ? -15.374 -13.391 -14.174 1.00 44.22 364 PHE A C 1
ATOM 2977 O O . PHE A 1 364 ? -15.680 -14.480 -13.694 1.00 44.22 364 PHE A O 1
ATOM 2984 N N . GLN A 1 365 ? -16.086 -12.856 -15.177 1.00 42.25 365 GLN A N 1
ATOM 2985 C CA . GLN A 1 365 ? -17.142 -13.601 -15.890 1.00 42.25 365 GLN A CA 1
ATOM 2986 C C . GLN A 1 365 ? -16.682 -14.932 -16.525 1.00 42.25 365 GLN A C 1
ATOM 2988 O O . GLN A 1 365 ? -17.464 -15.884 -16.499 1.00 42.25 365 GLN A O 1
ATOM 2993 N N . PRO A 1 366 ? -15.456 -15.078 -17.072 1.00 44.25 366 PRO A N 1
ATOM 2994 C CA . PRO A 1 366 ? -14.997 -16.326 -17.671 1.00 44.25 366 PRO A CA 1
ATOM 2995 C C . PRO A 1 366 ? -14.732 -17.452 -16.666 1.00 44.25 366 PRO A C 1
ATOM 2997 O O . PRO A 1 366 ? -14.529 -18.581 -17.116 1.00 44.25 366 PRO A O 1
ATOM 3000 N N . LEU A 1 367 ? -14.750 -17.212 -15.345 1.00 37.66 367 LEU A N 1
ATOM 3001 C CA . LEU A 1 367 ? -14.513 -18.269 -14.348 1.00 37.66 367 LEU A CA 1
ATOM 3002 C C . LEU A 1 367 ? -15.507 -19.431 -14.484 1.00 37.66 367 LEU A C 1
ATOM 3004 O O . LEU A 1 367 ? -15.099 -20.581 -14.377 1.00 37.66 367 LEU A O 1
ATOM 3008 N N . ASP A 1 368 ? -16.763 -19.171 -14.859 1.00 37.62 368 ASP A N 1
ATOM 3009 C CA . ASP A 1 368 ? -17.750 -20.228 -15.146 1.00 37.62 368 ASP A CA 1
ATOM 3010 C C . ASP A 1 368 ? -17.394 -21.087 -16.382 1.00 37.62 368 ASP A C 1
ATOM 3012 O O . ASP A 1 368 ? -17.944 -22.174 -16.563 1.00 37.62 368 ASP A O 1
ATOM 3016 N N . THR A 1 369 ? -16.485 -20.620 -17.244 1.00 39.12 369 THR A N 1
ATOM 3017 C CA . THR A 1 369 ? -15.981 -21.348 -18.427 1.00 39.12 369 THR A CA 1
ATOM 3018 C C . THR A 1 369 ? -14.677 -22.083 -18.117 1.00 39.12 369 THR A C 1
ATOM 3020 O O . THR A 1 369 ? -14.508 -23.220 -18.544 1.00 39.12 369 THR A O 1
ATOM 3023 N N . LEU A 1 370 ? -13.790 -21.476 -17.320 1.00 34.91 370 LEU A N 1
ATOM 3024 C CA . LEU A 1 370 ? -12.539 -22.085 -16.841 1.00 34.91 370 LEU A CA 1
ATOM 3025 C C . LEU A 1 370 ? -12.782 -23.220 -15.833 1.00 34.91 370 LEU A C 1
ATOM 3027 O O . LEU A 1 370 ? -12.071 -24.219 -15.849 1.00 34.91 370 LEU A O 1
ATOM 3031 N N . LEU A 1 371 ? -13.833 -23.126 -15.013 1.00 35.78 371 LEU A N 1
ATOM 3032 C CA . LEU A 1 371 ? -14.238 -24.175 -14.067 1.00 35.78 371 LEU A CA 1
ATOM 3033 C C . LEU A 1 371 ? -14.918 -25.388 -14.739 1.00 35.78 371 LEU A C 1
ATOM 3035 O O . LEU A 1 371 ? -15.179 -26.389 -14.072 1.00 35.78 371 LEU A O 1
ATOM 3039 N N . LYS A 1 372 ? -15.213 -25.326 -16.048 1.00 36.94 372 LYS A N 1
ATOM 3040 C CA . LYS A 1 372 ? -15.845 -26.419 -16.814 1.00 36.94 372 LYS A CA 1
ATOM 3041 C C . LYS A 1 372 ? -14.861 -27.408 -17.441 1.00 36.94 372 LYS A C 1
ATOM 3043 O O . LYS A 1 372 ? -15.320 -28.404 -17.994 1.00 36.94 372 LYS A O 1
ATOM 3048 N N . GLU A 1 373 ? -13.549 -27.197 -17.318 1.00 32.12 373 GLU A N 1
ATOM 3049 C CA . GLU A 1 373 ? -12.531 -28.200 -17.665 1.00 32.12 373 GLU A CA 1
ATOM 3050 C C . GLU A 1 373 ? -11.799 -28.700 -16.406 1.00 32.12 373 GLU A C 1
ATOM 3052 O O . GLU A 1 373 ? -10.735 -28.189 -16.055 1.00 32.12 373 GLU A O 1
ATOM 3057 N N . PRO A 1 374 ? -12.315 -29.727 -15.701 1.00 30.23 374 PRO A N 1
ATOM 3058 C CA . PRO A 1 374 ? -11.762 -30.146 -14.412 1.00 30.23 374 PRO A CA 1
ATOM 3059 C C . PRO A 1 374 ? -10.456 -30.954 -14.510 1.00 30.23 374 PRO A C 1
ATOM 3061 O O . PRO A 1 374 ? -9.970 -31.429 -13.489 1.00 30.23 374 PRO A O 1
ATOM 3064 N N . ALA A 1 375 ? -9.902 -31.190 -15.705 1.00 30.97 375 ALA A N 1
ATOM 3065 C CA . ALA A 1 375 ? -9.008 -32.335 -15.910 1.00 30.97 375 ALA A CA 1
ATOM 3066 C C . ALA A 1 375 ? -7.533 -32.025 -16.225 1.00 30.97 375 ALA A C 1
ATOM 3068 O O . ALA A 1 375 ? -6.717 -32.927 -16.070 1.00 30.97 375 ALA A O 1
ATOM 3069 N N . ASN A 1 376 ? -7.147 -30.799 -16.609 1.00 28.81 376 ASN A N 1
ATOM 3070 C CA . ASN A 1 376 ? -5.776 -30.552 -17.103 1.00 28.81 376 ASN A CA 1
ATOM 3071 C C . ASN A 1 376 ? -4.945 -29.513 -16.327 1.00 28.81 376 ASN A C 1
ATOM 3073 O O . ASN A 1 376 ? -3.759 -29.375 -16.610 1.00 28.81 376 ASN A O 1
ATOM 3077 N N . PHE A 1 377 ? -5.501 -28.827 -15.322 1.00 30.30 377 PHE A N 1
ATOM 3078 C CA . PHE A 1 377 ? -4.751 -27.828 -14.535 1.00 30.30 377 PHE A CA 1
ATOM 3079 C C . PHE A 1 377 ? -3.986 -28.403 -13.330 1.00 30.30 377 PHE A C 1
ATOM 3081 O O . PHE A 1 377 ? -3.070 -27.765 -12.823 1.00 30.30 377 PHE A O 1
ATOM 3088 N N . PHE A 1 378 ? -4.323 -29.612 -12.869 1.00 29.44 378 PHE A N 1
ATOM 3089 C CA . PHE A 1 378 ? -3.800 -30.156 -11.605 1.00 29.44 378 PHE A CA 1
ATOM 3090 C C . PHE A 1 378 ? -2.520 -30.993 -11.727 1.00 29.44 378 PHE A C 1
ATOM 3092 O O . PHE A 1 378 ? -2.062 -31.553 -10.735 1.00 29.44 378 PHE A O 1
ATOM 3099 N N . ASN A 1 379 ? -1.910 -31.058 -12.912 1.00 26.33 379 ASN A N 1
ATOM 3100 C CA . ASN A 1 379 ? -0.694 -31.837 -13.145 1.00 26.33 379 ASN A CA 1
ATOM 3101 C C . ASN A 1 379 ? 0.517 -30.961 -13.474 1.00 26.33 379 ASN A C 1
ATOM 3103 O O . ASN A 1 379 ? 1.222 -31.237 -14.429 1.00 26.33 379 ASN A O 1
ATOM 3107 N N . HIS A 1 380 ? 0.804 -29.950 -12.654 1.00 30.95 380 HIS A N 1
ATOM 3108 C CA . HIS A 1 380 ? 2.184 -29.525 -12.411 1.00 30.95 380 HIS A CA 1
ATOM 3109 C C . HIS A 1 380 ? 2.306 -28.952 -10.996 1.00 30.95 380 HIS A C 1
ATOM 3111 O O . HIS A 1 380 ? 1.684 -27.957 -10.634 1.00 30.95 380 HIS A O 1
ATOM 3117 N N . GLN A 1 381 ? 3.116 -29.621 -10.174 1.00 34.75 381 GLN A N 1
ATOM 3118 C CA . GLN A 1 381 ? 3.648 -29.054 -8.941 1.00 34.75 381 GLN A CA 1
ATOM 3119 C C . GLN A 1 381 ? 4.286 -27.686 -9.264 1.00 34.75 381 GLN A C 1
ATOM 3121 O O . GLN A 1 381 ? 5.104 -27.635 -10.176 1.00 34.75 381 GLN A O 1
ATOM 3126 N N . GLN A 1 382 ? 3.949 -26.643 -8.488 1.00 35.09 382 GLN A N 1
ATOM 3127 C CA . GLN A 1 382 ? 4.580 -25.301 -8.394 1.00 35.09 382 GLN A CA 1
ATOM 3128 C C . GLN A 1 382 ? 3.839 -24.048 -8.900 1.00 35.09 382 GLN A C 1
ATOM 3130 O O . GLN A 1 382 ? 4.340 -22.957 -8.636 1.00 35.09 382 GLN A O 1
ATOM 3135 N N . ASP A 1 383 ? 2.626 -24.109 -9.448 1.00 35.00 383 ASP A N 1
ATOM 3136 C CA . ASP A 1 383 ? 1.925 -22.868 -9.838 1.00 35.00 383 ASP A CA 1
ATOM 3137 C C . ASP A 1 383 ? 1.002 -22.334 -8.716 1.00 35.00 383 ASP A C 1
ATOM 3139 O O . ASP A 1 383 ? -0.203 -22.168 -8.876 1.00 3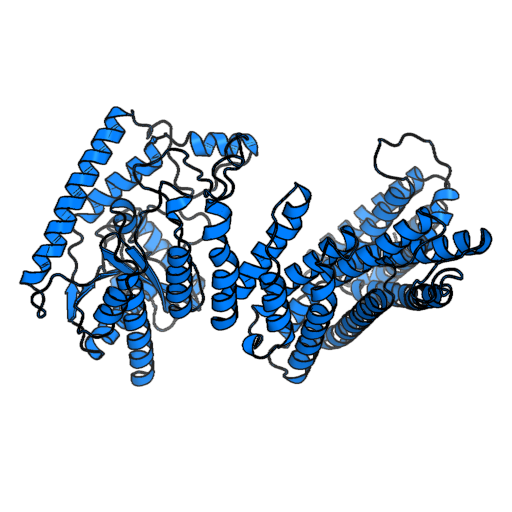5.00 383 ASP A O 1
ATOM 3143 N N . GLN A 1 384 ? 1.589 -22.032 -7.548 1.00 35.50 384 GLN A N 1
ATOM 3144 C CA . GLN A 1 384 ? 0.951 -21.376 -6.383 1.00 35.50 384 GLN A CA 1
ATOM 3145 C C . GLN A 1 384 ? 0.775 -19.845 -6.559 1.00 35.50 384 GLN A C 1
ATOM 3147 O O . GLN A 1 384 ? 0.781 -19.092 -5.590 1.00 35.50 384 GLN A O 1
ATOM 3152 N N . TYR A 1 385 ? 0.654 -19.333 -7.785 1.00 38.75 385 TYR A N 1
ATOM 3153 C CA . TYR A 1 385 ? 0.790 -17.892 -8.062 1.00 38.75 385 TYR A CA 1
ATOM 3154 C C . TYR A 1 385 ? -0.386 -17.008 -7.613 1.00 38.75 385 TYR A C 1
ATOM 3156 O O . TYR A 1 385 ? -0.251 -15.786 -7.614 1.00 38.75 385 TYR A O 1
ATOM 3164 N N . LEU A 1 386 ? -1.517 -17.601 -7.220 1.00 38.75 386 LEU A N 1
ATOM 3165 C CA . LEU A 1 386 ? -2.674 -16.877 -6.678 1.00 38.75 386 LEU A CA 1
ATOM 3166 C C . LEU A 1 386 ? -2.693 -16.827 -5.145 1.00 38.75 386 LEU A C 1
ATOM 3168 O O . LEU A 1 386 ? -3.468 -16.060 -4.580 1.00 38.75 386 LEU A O 1
ATOM 3172 N N . ILE A 1 387 ? -1.846 -17.616 -4.477 1.00 48.72 387 ILE A N 1
ATOM 3173 C CA . ILE A 1 387 ? -1.773 -17.641 -3.018 1.00 48.72 387 ILE A CA 1
ATOM 3174 C C . ILE A 1 387 ? -0.696 -16.634 -2.598 1.00 48.72 387 ILE A C 1
ATOM 3176 O O . ILE A 1 387 ? 0.454 -16.762 -3.032 1.00 48.72 387 ILE A O 1
ATOM 3180 N N . PRO A 1 388 ? -1.023 -15.614 -1.788 1.00 52.19 388 PRO A N 1
ATOM 3181 C CA . PRO A 1 388 ? -0.012 -14.702 -1.271 1.00 52.19 388 PRO A CA 1
ATOM 3182 C C . PRO A 1 388 ? 1.064 -15.474 -0.510 1.00 52.19 388 PRO A C 1
ATOM 3184 O O . PRO A 1 388 ? 0.765 -16.259 0.389 1.00 52.19 388 PRO A O 1
ATOM 3187 N N . LYS A 1 389 ? 2.326 -15.237 -0.875 1.00 61.03 389 LYS A N 1
ATOM 3188 C CA . LYS A 1 389 ? 3.468 -15.777 -0.135 1.00 61.03 389 LYS A CA 1
ATOM 3189 C C . LYS A 1 389 ? 3.537 -15.112 1.235 1.00 61.03 389 LYS A C 1
ATOM 3191 O O . LYS A 1 389 ? 3.446 -13.887 1.318 1.00 61.03 389 LYS A O 1
ATOM 3196 N N . ASN A 1 390 ? 3.705 -15.915 2.279 1.00 67.00 390 ASN A N 1
ATOM 3197 C CA . ASN A 1 390 ? 3.876 -15.445 3.644 1.00 67.00 390 ASN A CA 1
ATOM 3198 C C . ASN A 1 390 ? 5.337 -15.650 4.070 1.00 67.00 390 ASN A C 1
ATOM 3200 O O . ASN A 1 390 ? 6.005 -16.560 3.592 1.00 67.00 390 ASN A O 1
ATOM 3204 N N . SER A 1 391 ? 5.843 -14.789 4.950 1.00 70.44 391 SER A N 1
ATOM 3205 C CA . SER A 1 391 ? 7.181 -14.943 5.536 1.00 70.44 391 SER A CA 1
ATOM 3206 C C . SER A 1 391 ? 7.192 -15.891 6.742 1.00 70.44 391 SER A C 1
ATOM 3208 O O . SER A 1 391 ? 8.264 -16.201 7.240 1.00 70.44 391 SER A O 1
ATOM 3210 N N . LEU A 1 392 ? 6.013 -16.320 7.210 1.00 76.88 392 LEU A N 1
ATOM 3211 C CA . LEU A 1 392 ? 5.799 -17.294 8.288 1.00 76.88 392 LEU A CA 1
ATOM 3212 C C . LEU A 1 392 ? 4.892 -18.419 7.762 1.00 76.88 392 LEU A C 1
ATOM 3214 O O . LEU A 1 392 ? 3.683 -18.453 8.027 1.00 76.88 392 LEU A O 1
ATOM 3218 N N . ASP A 1 393 ? 5.445 -19.280 6.910 1.00 76.25 393 ASP A N 1
ATOM 3219 C CA . ASP A 1 393 ? 4.671 -20.292 6.191 1.00 76.25 393 ASP A CA 1
ATOM 3220 C C . ASP A 1 393 ? 4.163 -21.382 7.153 1.00 76.25 393 ASP A C 1
ATOM 3222 O O . ASP A 1 393 ? 4.915 -22.021 7.881 1.00 76.25 393 ASP A O 1
ATOM 3226 N N . GLY A 1 394 ? 2.849 -21.630 7.144 1.00 80.75 394 GLY A N 1
ATOM 3227 C CA . GLY A 1 394 ? 2.210 -22.619 8.025 1.00 80.75 394 GLY A CA 1
ATOM 3228 C C . GLY A 1 394 ? 1.822 -22.094 9.412 1.00 80.75 394 GLY A C 1
ATOM 3229 O O . GLY A 1 394 ? 1.240 -22.841 10.203 1.00 80.75 394 GLY A O 1
ATOM 3230 N N . GLN A 1 395 ? 2.068 -20.814 9.707 1.00 86.06 395 GLN A N 1
ATOM 3231 C CA . GLN A 1 395 ? 1.473 -20.157 10.868 1.00 86.06 395 GLN A CA 1
ATOM 3232 C C . GLN A 1 395 ? -0.034 -19.962 10.623 1.00 86.06 395 GLN A C 1
ATOM 3234 O O . GLN A 1 395 ? -0.446 -19.205 9.746 1.00 86.06 395 GLN A O 1
ATOM 3239 N N . GLU A 1 396 ? -0.860 -20.670 11.398 1.00 86.62 396 GLU A N 1
ATOM 3240 C CA . GLU A 1 396 ? -2.333 -20.613 11.307 1.00 86.62 396 GLU A CA 1
ATOM 3241 C C . GLU A 1 396 ? -2.988 -20.022 12.574 1.00 86.62 396 GLU A C 1
ATOM 3243 O O . GLU A 1 396 ? -4.208 -19.842 12.640 1.00 86.62 396 GLU A O 1
ATOM 3248 N N . SER A 1 397 ? -2.198 -19.722 13.612 1.00 89.62 397 SER A N 1
ATOM 3249 C CA . SER A 1 397 ? -2.708 -19.178 14.878 1.00 89.62 397 SER A CA 1
ATOM 3250 C C . SER A 1 397 ? -3.276 -17.762 14.680 1.00 89.62 397 SER A C 1
ATOM 3252 O O . SER A 1 397 ? -4.335 -17.433 15.228 1.00 89.62 397 SER A O 1
ATOM 3254 N N . ILE A 1 398 ? -2.628 -16.939 13.847 1.00 88.38 398 ILE A N 1
ATOM 3255 C CA . ILE A 1 398 ? -3.076 -15.595 13.450 1.00 88.38 398 ILE A CA 1
ATOM 3256 C C . ILE A 1 398 ? -2.921 -15.484 11.926 1.00 88.38 398 ILE A C 1
ATOM 3258 O O . ILE A 1 398 ? -1.824 -15.203 11.451 1.00 88.38 398 ILE A O 1
ATOM 3262 N N . PRO A 1 399 ? -3.990 -15.734 11.150 1.00 81.44 399 PRO A N 1
ATOM 3263 C CA . PRO A 1 399 ? -3.883 -15.788 9.700 1.00 81.44 399 PRO A CA 1
ATOM 3264 C C . PRO A 1 399 ? -3.572 -14.409 9.113 1.00 81.44 399 PRO A C 1
ATOM 3266 O O . PRO A 1 399 ? -4.165 -13.403 9.506 1.00 81.44 399 PRO A O 1
ATOM 3269 N N . SER A 1 400 ? -2.687 -14.383 8.118 1.00 79.19 400 SER A N 1
ATOM 3270 C CA . SER A 1 400 ? -2.473 -13.206 7.277 1.00 79.19 400 SER A CA 1
ATOM 3271 C C . SER A 1 400 ? -3.718 -12.912 6.444 1.00 79.19 400 SER A C 1
ATOM 3273 O O . SER A 1 400 ? -4.336 -13.820 5.886 1.00 79.19 400 SER A O 1
ATOM 3275 N N . VAL A 1 401 ? -4.061 -11.631 6.327 1.00 75.88 401 VAL A N 1
ATOM 3276 C CA . VAL A 1 401 ? -5.204 -11.154 5.542 1.00 75.88 401 VAL A CA 1
ATOM 3277 C C . VAL A 1 401 ? -4.748 -10.149 4.491 1.00 75.88 401 VAL A C 1
ATOM 3279 O O . VAL A 1 401 ? -3.757 -9.444 4.675 1.00 75.88 401 VAL A O 1
ATOM 3282 N N . ILE A 1 402 ? -5.491 -10.070 3.389 1.00 74.69 402 ILE A N 1
ATOM 3283 C CA . ILE A 1 402 ? -5.297 -9.060 2.346 1.00 74.69 402 ILE A CA 1
ATOM 3284 C C . ILE A 1 402 ? -6.519 -8.151 2.330 1.00 74.69 402 ILE A C 1
ATOM 3286 O O . ILE A 1 402 ? -7.650 -8.632 2.310 1.00 74.69 402 ILE A O 1
ATOM 3290 N N . GLY A 1 403 ? -6.283 -6.841 2.285 1.00 71.88 403 GLY A N 1
ATOM 3291 C CA . GLY A 1 403 ? -7.320 -5.831 2.102 1.00 71.88 403 GLY A CA 1
ATOM 3292 C C . GLY A 1 403 ? -6.913 -4.785 1.058 1.00 71.88 403 GLY A C 1
ATOM 3293 O O . GLY A 1 403 ? -5.718 -4.537 0.872 1.00 71.88 403 GLY A O 1
ATOM 3294 N N . PRO A 1 404 ? -7.875 -4.168 0.350 1.00 75.88 404 PRO A N 1
ATOM 3295 C CA . PRO A 1 404 ? -7.586 -3.112 -0.613 1.00 75.88 404 PRO A CA 1
ATOM 3296 C C . PRO A 1 404 ? -7.202 -1.797 0.086 1.00 75.88 404 PRO A C 1
ATOM 3298 O O . PRO A 1 404 ? -7.807 -1.404 1.080 1.00 75.88 404 PRO A O 1
ATOM 3301 N N . MET A 1 405 ? -6.241 -1.071 -0.490 1.00 81.06 405 MET A N 1
ATOM 3302 C CA . MET A 1 405 ? -5.898 0.304 -0.107 1.00 81.06 405 MET A CA 1
ATOM 3303 C C . MET A 1 405 ? -6.267 1.253 -1.246 1.00 81.06 405 MET A C 1
ATOM 3305 O O . MET A 1 405 ? -5.815 1.079 -2.378 1.00 81.06 405 MET A O 1
ATOM 3309 N N . THR A 1 406 ? -7.081 2.267 -0.964 1.00 77.62 406 THR A N 1
ATOM 3310 C CA . THR A 1 406 ? -7.579 3.209 -1.979 1.00 77.62 406 THR A CA 1
ATOM 3311 C C . THR A 1 406 ? -7.597 4.642 -1.432 1.00 77.62 406 THR A C 1
ATOM 3313 O O . THR A 1 406 ? -7.308 4.889 -0.263 1.00 77.62 406 THR A O 1
ATOM 3316 N N . ARG A 1 407 ? -7.938 5.616 -2.288 1.00 76.12 407 ARG A N 1
ATOM 3317 C CA . ARG A 1 407 ? -8.102 7.030 -1.901 1.00 76.12 407 ARG A CA 1
ATOM 3318 C C . ARG A 1 407 ? -9.518 7.382 -1.425 1.00 76.12 407 ARG A C 1
ATOM 3320 O O . ARG A 1 407 ? -9.748 8.531 -1.060 1.00 76.12 407 ARG A O 1
ATOM 3327 N N . SER A 1 408 ? -10.461 6.440 -1.471 1.00 80.50 408 SER A N 1
ATOM 3328 C CA . SER A 1 408 ? -11.857 6.656 -1.079 1.00 80.50 408 SER A CA 1
ATOM 3329 C C . SER A 1 408 ? -12.499 5.368 -0.567 1.00 80.50 408 SER A C 1
ATOM 3331 O O . SER A 1 408 ? -12.302 4.285 -1.128 1.00 80.50 408 SER A O 1
ATOM 3333 N N . LEU A 1 409 ? -13.336 5.484 0.463 1.00 85.19 409 LEU A N 1
ATOM 3334 C CA . LEU A 1 409 ? -14.077 4.341 1.003 1.00 85.19 409 LEU A CA 1
ATOM 3335 C C . LEU A 1 409 ? -15.048 3.736 -0.023 1.00 85.19 409 LEU A C 1
ATOM 3337 O O . LEU A 1 409 ? -15.230 2.522 -0.046 1.00 85.19 409 LEU A O 1
ATOM 3341 N N . SER A 1 410 ? -15.584 4.544 -0.945 1.00 82.38 410 SER A N 1
ATOM 3342 C CA . SER A 1 410 ? -16.388 4.052 -2.072 1.00 82.38 410 SER A CA 1
ATOM 3343 C C . SER A 1 410 ? -15.613 3.074 -2.958 1.00 82.38 410 SER A C 1
ATOM 3345 O O . SER A 1 410 ? -16.174 2.065 -3.381 1.00 82.38 410 SER A O 1
ATOM 3347 N N . ASN A 1 411 ? -14.316 3.313 -3.188 1.00 75.50 411 ASN A N 1
ATOM 3348 C CA . ASN A 1 411 ? -13.478 2.380 -3.942 1.00 75.50 411 ASN A CA 1
ATOM 3349 C C . ASN A 1 411 ? -13.166 1.116 -3.127 1.00 75.50 411 ASN A C 1
ATOM 3351 O O . ASN A 1 411 ? -13.056 0.048 -3.720 1.00 75.50 411 ASN A O 1
ATOM 3355 N N . ILE A 1 412 ? -13.056 1.207 -1.792 1.00 80.56 412 ILE A N 1
ATOM 3356 C CA . ILE A 1 412 ? -12.926 0.018 -0.928 1.00 80.56 412 ILE A CA 1
ATOM 3357 C C . ILE A 1 412 ? -14.173 -0.856 -1.062 1.00 80.56 412 ILE A C 1
ATOM 3359 O O . ILE A 1 412 ? -14.043 -2.025 -1.411 1.00 80.56 412 ILE A O 1
ATOM 3363 N N . HIS A 1 413 ? -15.367 -0.285 -0.850 1.00 83.50 413 HIS A N 1
ATOM 3364 C CA . HIS A 1 413 ? -16.647 -0.981 -1.026 1.00 83.50 413 HIS A CA 1
ATOM 3365 C C . HIS A 1 413 ? -16.708 -1.672 -2.390 1.00 83.50 413 HIS A C 1
ATOM 3367 O O . HIS A 1 413 ? -16.943 -2.876 -2.484 1.00 83.50 413 HIS A O 1
ATOM 3373 N N . PHE A 1 414 ? -16.449 -0.901 -3.441 1.00 75.25 414 PHE A N 1
ATOM 3374 C CA . PHE A 1 414 ? -16.543 -1.366 -4.808 1.00 75.25 414 PHE A CA 1
ATOM 3375 C C . PHE A 1 414 ? -15.578 -2.533 -5.101 1.00 75.25 414 PHE A C 1
ATOM 3377 O O . PHE A 1 414 ? -16.020 -3.582 -5.564 1.00 75.25 414 PHE A O 1
ATOM 3384 N N . VAL A 1 415 ? -14.286 -2.402 -4.771 1.00 70.19 415 VAL A N 1
ATOM 3385 C CA . VAL A 1 415 ? -13.283 -3.461 -4.999 1.00 70.19 415 VAL A CA 1
ATOM 3386 C C . VAL A 1 415 ? -13.580 -4.705 -4.163 1.00 70.19 415 VAL A C 1
ATOM 3388 O O . VAL A 1 415 ? -13.465 -5.820 -4.666 1.00 70.19 415 VAL A O 1
ATOM 3391 N N . PHE A 1 416 ? -13.983 -4.540 -2.902 1.00 76.88 416 PHE A N 1
ATOM 3392 C CA . PHE A 1 416 ? -14.251 -5.669 -2.012 1.00 76.88 416 PHE A CA 1
ATOM 3393 C C . PHE A 1 416 ? -15.454 -6.492 -2.490 1.00 76.88 416 PHE A C 1
ATOM 3395 O O . PHE A 1 416 ? -15.362 -7.713 -2.617 1.00 76.88 416 PHE A O 1
ATOM 3402 N N . LYS A 1 417 ? -16.557 -5.817 -2.844 1.00 78.38 417 LYS A N 1
ATOM 3403 C CA . LYS A 1 417 ? -17.747 -6.445 -3.437 1.00 78.38 417 LYS A CA 1
ATOM 3404 C C . LYS A 1 417 ? -17.389 -7.247 -4.683 1.00 78.38 417 LYS A C 1
ATOM 3406 O O . LYS A 1 417 ? -17.773 -8.403 -4.824 1.00 78.38 417 LYS A O 1
ATOM 3411 N N . LEU A 1 418 ? -16.608 -6.633 -5.556 1.00 68.75 418 LEU A N 1
ATOM 3412 C CA . LEU A 1 418 ? -16.203 -7.192 -6.830 1.00 68.75 418 LEU A CA 1
ATOM 3413 C C . LEU A 1 418 ? -15.329 -8.436 -6.681 1.00 68.75 418 LEU A C 1
ATOM 3415 O O . LEU A 1 418 ? -15.572 -9.414 -7.376 1.00 68.75 418 LEU A O 1
ATOM 3419 N N . ILE A 1 419 ? -14.374 -8.434 -5.742 1.00 68.75 419 ILE A N 1
ATOM 3420 C CA . ILE A 1 419 ? -13.566 -9.617 -5.404 1.00 68.75 419 ILE A CA 1
ATOM 3421 C C . ILE A 1 419 ? -14.469 -10.767 -4.949 1.00 68.75 419 ILE A C 1
ATOM 3423 O O . ILE A 1 419 ? -14.300 -11.889 -5.422 1.00 68.75 419 ILE A O 1
ATOM 3427 N N . LEU A 1 420 ? -15.454 -10.515 -4.084 1.00 73.81 420 LEU A N 1
ATOM 3428 C CA . LEU A 1 420 ? -16.372 -11.565 -3.628 1.00 73.81 420 LEU A CA 1
ATOM 3429 C C . LEU A 1 420 ? -17.291 -12.079 -4.750 1.00 73.81 420 LEU A C 1
ATOM 3431 O O . LEU A 1 420 ? -17.600 -13.270 -4.783 1.00 73.81 420 LEU A O 1
ATOM 3435 N N . GLU A 1 421 ? -17.681 -11.228 -5.707 1.00 75.62 421 GLU A N 1
ATOM 3436 C CA . GLU A 1 421 ? -18.450 -11.634 -6.897 1.00 75.62 421 GLU A CA 1
ATOM 3437 C C . GLU A 1 421 ? -17.684 -12.632 -7.790 1.00 75.62 421 GLU A C 1
ATOM 3439 O O . GLU A 1 421 ? -18.308 -13.422 -8.499 1.00 75.62 421 GLU A O 1
ATOM 3444 N N . THR A 1 422 ? -16.348 -12.674 -7.698 1.00 68.25 422 THR A N 1
ATOM 3445 C CA . THR A 1 422 ? -15.503 -13.655 -8.409 1.00 68.25 422 THR A CA 1
ATOM 3446 C C . THR A 1 422 ? -15.558 -15.066 -7.820 1.00 68.25 422 THR A C 1
ATOM 3448 O O . THR A 1 422 ? -15.026 -15.999 -8.415 1.00 68.25 422 THR A O 1
ATOM 3451 N N . LYS A 1 423 ? -16.214 -15.247 -6.665 1.00 71.56 423 LYS A N 1
ATOM 3452 C CA . LYS A 1 423 ? -16.281 -16.518 -5.925 1.00 71.56 423 LYS A CA 1
ATOM 3453 C C . LYS A 1 423 ? -14.889 -17.109 -5.614 1.00 71.56 423 LYS A C 1
ATOM 3455 O O . LYS A 1 423 ? -14.631 -18.272 -5.936 1.00 71.56 423 LYS A O 1
ATOM 3460 N N . PRO A 1 424 ? -13.987 -16.350 -4.961 1.00 65.38 424 PRO A N 1
ATOM 3461 C CA . PRO A 1 424 ? -12.590 -16.749 -4.739 1.00 65.38 424 PRO A CA 1
ATOM 3462 C C . PRO A 1 424 ? -12.434 -18.066 -3.960 1.00 65.38 424 PRO A C 1
ATOM 3464 O O . PRO A 1 424 ? -11.459 -18.789 -4.151 1.00 65.38 424 PRO A O 1
ATOM 3467 N N . TRP A 1 425 ? -13.432 -18.436 -3.156 1.00 79.06 425 TRP A N 1
ATOM 3468 C CA . TRP A 1 425 ? -13.515 -19.716 -2.441 1.00 79.06 425 TRP A CA 1
ATOM 3469 C C . TRP A 1 425 ? -13.562 -20.962 -3.345 1.00 79.06 425 TRP A C 1
ATOM 3471 O O . TRP A 1 425 ? -13.446 -22.078 -2.848 1.00 79.06 425 TRP A O 1
ATOM 3481 N N . LEU A 1 426 ? -13.756 -20.810 -4.661 1.00 72.94 426 LEU A N 1
ATOM 3482 C CA . LEU A 1 426 ? -13.649 -21.915 -5.624 1.00 72.94 426 LEU A CA 1
ATOM 3483 C C . LEU A 1 426 ? -12.199 -22.217 -6.032 1.00 72.94 426 LEU A C 1
ATOM 3485 O O . LEU A 1 426 ? -11.948 -23.254 -6.641 1.00 72.94 426 LEU A O 1
ATOM 3489 N N . VAL A 1 427 ? -11.263 -21.318 -5.714 1.00 63.47 427 VAL A N 1
ATOM 3490 C CA . VAL A 1 427 ? -9.849 -21.409 -6.108 1.00 63.47 427 VAL A CA 1
ATOM 3491 C C . VAL A 1 427 ? -8.927 -21.448 -4.889 1.00 63.47 427 VAL A C 1
ATOM 3493 O O . VAL A 1 427 ? -7.939 -22.178 -4.904 1.00 63.47 427 VAL A O 1
ATOM 3496 N N . ASP A 1 428 ? -9.256 -20.713 -3.823 1.00 67.12 428 ASP A N 1
ATOM 3497 C CA . ASP A 1 428 ? -8.511 -20.721 -2.563 1.00 67.12 428 ASP A CA 1
ATOM 3498 C C . ASP A 1 428 ? -9.346 -21.360 -1.434 1.00 67.12 428 ASP A C 1
ATOM 3500 O O . ASP A 1 428 ? -10.356 -20.782 -1.014 1.00 67.12 428 ASP A O 1
ATOM 3504 N N . PRO A 1 429 ? -8.934 -22.526 -0.895 1.00 72.50 429 PRO A N 1
ATOM 3505 C CA . PRO A 1 429 ? -9.659 -23.206 0.176 1.00 72.50 429 PRO A CA 1
ATOM 3506 C C . PRO A 1 429 ? -9.630 -22.462 1.522 1.00 72.50 429 PRO A C 1
ATOM 3508 O O . PRO A 1 429 ? -10.386 -22.829 2.422 1.00 72.50 429 PRO A O 1
ATOM 3511 N N . LYS A 1 430 ? -8.778 -21.440 1.693 1.00 75.81 430 LYS A N 1
ATOM 3512 C CA . LYS A 1 430 ? -8.748 -20.601 2.903 1.00 75.81 430 LYS A CA 1
ATOM 3513 C C . LYS A 1 430 ? -9.848 -19.539 2.912 1.00 75.81 430 LYS A C 1
ATOM 3515 O O . LYS A 1 430 ? -10.164 -18.999 3.972 1.00 75.81 430 LYS A O 1
ATOM 3520 N N . VAL A 1 431 ? -10.447 -19.238 1.759 1.00 79.38 431 VAL A N 1
ATOM 3521 C CA . VAL A 1 431 ? -11.472 -18.198 1.642 1.00 79.38 431 VAL A CA 1
ATOM 3522 C C . VAL A 1 431 ? -12.845 -18.756 2.004 1.00 79.38 431 VAL A C 1
ATOM 3524 O O . VAL A 1 431 ? -13.297 -19.773 1.479 1.00 79.38 431 VAL A O 1
ATOM 3527 N N . HIS A 1 432 ? -13.550 -18.064 2.897 1.00 84.94 432 HIS A N 1
ATOM 3528 C CA . HIS A 1 432 ? -14.918 -18.425 3.245 1.00 84.94 432 HIS A CA 1
ATOM 3529 C C . HIS A 1 432 ? -15.873 -18.176 2.067 1.00 84.94 432 HIS A C 1
ATOM 3531 O O . HIS A 1 432 ? -15.812 -17.137 1.412 1.00 84.94 432 HIS A O 1
ATOM 3537 N N . ASN A 1 433 ? -16.802 -19.110 1.835 1.00 91.50 433 ASN A N 1
ATOM 3538 C CA . ASN A 1 433 ? -17.885 -18.954 0.861 1.00 91.50 433 ASN A CA 1
ATOM 3539 C C . ASN A 1 433 ? -18.959 -17.996 1.397 1.00 91.50 433 ASN A C 1
ATOM 3541 O O . ASN A 1 433 ? -20.026 -18.416 1.848 1.00 91.50 433 ASN A O 1
ATOM 3545 N N . ILE A 1 434 ? -18.622 -16.707 1.416 1.00 91.50 434 ILE A N 1
ATOM 3546 C CA . ILE A 1 434 ? -19.486 -15.620 1.863 1.00 91.50 434 ILE A CA 1
ATOM 3547 C C . ILE A 1 434 ? -19.544 -14.599 0.725 1.00 91.50 434 ILE A C 1
ATOM 3549 O O . ILE A 1 434 ? -18.555 -13.908 0.474 1.00 91.50 434 ILE A O 1
ATOM 3553 N N . PRO A 1 435 ? -20.672 -14.511 0.000 1.00 89.81 435 PRO A N 1
ATOM 3554 C CA . PRO A 1 435 ? -20.855 -13.470 -0.998 1.00 89.81 435 PRO A CA 1
ATOM 3555 C C . PRO A 1 435 ? -21.036 -12.109 -0.319 1.00 89.81 435 PRO A C 1
ATOM 3557 O O . PRO A 1 435 ? -21.390 -12.032 0.856 1.00 89.81 435 PRO A O 1
ATOM 3560 N N . TRP A 1 436 ? -20.864 -11.034 -1.087 1.00 90.12 436 TRP A N 1
ATOM 3561 C CA . TRP A 1 436 ? -21.161 -9.683 -0.617 1.00 90.12 436 TRP A CA 1
ATOM 3562 C C . TRP A 1 436 ? -22.636 -9.540 -0.203 1.00 90.12 436 TRP A C 1
ATOM 3564 O O . TRP A 1 436 ? -23.544 -9.760 -1.012 1.00 90.12 436 TRP A O 1
ATOM 3574 N N . ARG A 1 437 ? -22.885 -9.127 1.044 1.00 95.56 437 ARG A N 1
ATOM 3575 C CA . ARG A 1 437 ? -24.231 -8.934 1.605 1.00 95.56 437 ARG A CA 1
ATOM 3576 C C . ARG A 1 437 ? -24.646 -7.463 1.528 1.00 95.56 437 ARG A C 1
ATOM 3578 O O . ARG A 1 437 ? -24.432 -6.707 2.475 1.00 95.56 437 ARG A O 1
ATOM 3585 N N . ASN A 1 438 ? -25.283 -7.066 0.418 1.00 93.62 438 ASN A N 1
ATOM 3586 C CA . ASN A 1 438 ? -25.796 -5.691 0.250 1.00 93.62 438 ASN A CA 1
ATOM 3587 C C . ASN A 1 438 ? -26.758 -5.297 1.382 1.00 93.62 438 ASN A C 1
ATOM 3589 O O . ASN A 1 438 ? -26.651 -4.188 1.891 1.00 93.62 438 ASN A O 1
ATOM 3593 N N . ASP A 1 439 ? -27.619 -6.212 1.834 1.00 95.12 439 ASP A N 1
ATOM 3594 C CA . ASP A 1 439 ? -28.583 -5.931 2.905 1.00 95.12 439 ASP A CA 1
ATOM 3595 C C . ASP A 1 439 ? -27.885 -5.483 4.201 1.00 95.12 439 ASP A C 1
ATOM 3597 O O . ASP A 1 439 ? -28.315 -4.527 4.839 1.00 95.12 439 ASP A O 1
ATOM 3601 N N . LEU A 1 440 ? -26.760 -6.117 4.566 1.00 94.62 440 LEU A N 1
ATOM 3602 C CA . LEU A 1 440 ? -25.982 -5.752 5.756 1.00 94.62 440 LEU A CA 1
ATOM 3603 C C . LEU A 1 440 ? -25.321 -4.373 5.602 1.00 94.62 440 LEU A C 1
ATOM 3605 O O . LEU A 1 440 ? -25.283 -3.596 6.561 1.00 94.62 440 LEU A O 1
ATOM 3609 N N . PHE A 1 441 ? -24.812 -4.067 4.406 1.00 95.62 441 PHE A N 1
ATOM 3610 C CA . PHE A 1 441 ? -24.246 -2.757 4.078 1.00 95.62 441 PHE A CA 1
ATOM 3611 C C . PHE A 1 441 ? -25.311 -1.653 4.187 1.00 95.62 441 PHE A C 1
ATOM 3613 O O . PHE A 1 441 ? -25.122 -0.670 4.905 1.00 95.62 441 PHE A O 1
ATOM 3620 N N . GLU A 1 442 ? -26.454 -1.838 3.522 1.00 94.44 442 GLU A N 1
ATOM 3621 C CA . GLU A 1 442 ? -27.545 -0.861 3.460 1.00 94.44 442 GLU A CA 1
ATOM 3622 C C . GLU A 1 442 ? -28.244 -0.676 4.811 1.00 94.44 442 GLU A C 1
ATOM 3624 O O . GLU A 1 442 ? -28.521 0.457 5.212 1.00 94.44 442 GLU A O 1
ATOM 3629 N N . GLU A 1 443 ? -28.489 -1.753 5.563 1.00 93.75 443 GLU A N 1
ATOM 3630 C CA . GLU A 1 443 ? -29.058 -1.660 6.914 1.00 93.75 443 GLU A CA 1
ATOM 3631 C C . GLU A 1 443 ? -28.143 -0.844 7.838 1.00 93.75 443 GLU A C 1
ATOM 3633 O O . GLU A 1 443 ? -28.614 -0.067 8.670 1.00 93.75 443 GLU A O 1
ATOM 3638 N N . SER A 1 444 ? -26.826 -0.989 7.678 1.00 93.62 444 SER A N 1
ATOM 3639 C CA . SER A 1 444 ? -25.836 -0.264 8.477 1.00 93.62 444 SER A CA 1
ATOM 3640 C C . SER A 1 444 ? -25.779 1.228 8.149 1.00 93.62 444 SER A C 1
ATOM 3642 O O . SER A 1 444 ? -25.557 2.021 9.060 1.00 93.62 444 SER A O 1
ATOM 3644 N N . GLN A 1 445 ? -26.038 1.613 6.894 1.00 91.31 445 GLN A N 1
ATOM 3645 C CA . GLN A 1 445 ? -26.145 3.014 6.459 1.00 91.31 445 GLN A CA 1
ATOM 3646 C C . GLN A 1 445 ? -27.401 3.713 6.994 1.00 91.31 445 GLN A C 1
ATOM 3648 O O . GLN A 1 445 ? -27.367 4.893 7.329 1.00 91.31 445 GLN A O 1
ATOM 3653 N N . ASN A 1 446 ? -28.517 2.990 7.097 1.00 88.44 446 ASN A N 1
ATOM 3654 C CA . ASN A 1 446 ? -29.838 3.593 7.295 1.00 88.44 446 ASN A CA 1
ATOM 3655 C C . ASN A 1 446 ? -30.343 3.560 8.747 1.00 88.44 446 ASN A C 1
ATOM 3657 O O . ASN A 1 446 ? -31.544 3.696 8.993 1.00 88.44 446 ASN A O 1
ATOM 3661 N N . LYS A 1 447 ? -29.455 3.377 9.733 1.00 89.94 447 LYS A N 1
ATOM 3662 C CA . LYS A 1 447 ? -29.841 3.311 11.150 1.00 89.94 447 LYS A CA 1
ATOM 3663 C C . LYS A 1 447 ? -28.977 4.180 12.050 1.00 89.94 447 LYS A C 1
ATOM 3665 O O . LYS A 1 447 ? -27.797 4.411 11.811 1.00 89.94 447 LYS A O 1
ATOM 3670 N N . LYS A 1 448 ? -29.562 4.597 13.175 1.00 92.62 448 LYS A N 1
ATOM 3671 C CA . LYS A 1 448 ? -28.804 5.184 14.282 1.00 92.62 448 LYS A CA 1
ATOM 3672 C C . LYS A 1 448 ? -27.940 4.103 14.939 1.00 92.62 448 LYS A C 1
ATOM 3674 O O . LYS A 1 448 ? -28.461 3.185 15.578 1.00 92.62 448 LYS A O 1
ATOM 3679 N N . LEU A 1 449 ? -26.632 4.241 14.756 1.00 96.38 449 LEU A N 1
ATOM 3680 C CA . LEU A 1 449 ? -25.606 3.353 15.303 1.00 96.38 449 LEU A CA 1
ATOM 3681 C C . LEU A 1 449 ? -25.166 3.733 16.723 1.00 96.38 449 LEU A C 1
ATOM 3683 O O . LEU A 1 449 ? -25.248 4.899 17.128 1.00 96.38 449 LEU A O 1
ATOM 3687 N N . CYS A 1 450 ? -24.654 2.738 17.448 1.00 97.81 450 CYS A N 1
ATOM 3688 C CA . CYS A 1 450 ? -23.875 2.923 18.669 1.00 97.81 450 CYS A CA 1
ATOM 3689 C C . CYS A 1 450 ? -22.420 2.496 18.432 1.00 97.81 450 CYS A C 1
ATOM 3691 O O . CYS A 1 450 ? -22.178 1.382 17.972 1.00 97.81 450 CYS A O 1
ATOM 3693 N N . PHE A 1 451 ? -21.467 3.366 18.764 1.00 98.19 451 PHE A N 1
ATOM 3694 C CA . PHE A 1 451 ? -20.035 3.118 18.629 1.00 98.19 451 PHE A CA 1
ATOM 3695 C C . PHE A 1 451 ? -19.376 2.971 19.997 1.00 98.19 451 PHE A C 1
ATOM 3697 O O . PHE A 1 451 ? -19.603 3.776 20.899 1.00 98.19 451 PHE A O 1
ATOM 3704 N N . GLY A 1 452 ? -18.531 1.956 20.122 1.00 98.25 452 GLY A N 1
ATOM 3705 C CA . GLY A 1 452 ? -17.591 1.808 21.221 1.00 98.25 452 GLY A CA 1
ATOM 3706 C C . GLY A 1 452 ? -16.348 2.615 20.900 1.00 98.25 452 GLY A C 1
ATOM 3707 O O . GLY A 1 452 ? -16.020 2.787 19.728 1.00 98.25 452 GLY A O 1
ATOM 3708 N N . VAL A 1 453 ? -15.651 3.119 21.907 1.00 98.25 453 VAL A N 1
ATOM 3709 C CA . VAL A 1 453 ? -14.460 3.939 21.687 1.00 98.25 453 VAL A CA 1
ATOM 3710 C C . VAL A 1 453 ? -13.330 3.459 22.577 1.00 98.25 453 VAL A C 1
ATOM 3712 O O . VAL A 1 453 ? -13.496 3.334 23.787 1.00 98.25 453 VAL A O 1
ATOM 3715 N N . ILE A 1 454 ? -12.174 3.219 21.960 1.00 97.44 454 ILE A N 1
ATOM 3716 C CA . ILE A 1 454 ? -10.925 2.899 22.649 1.00 97.44 454 ILE A CA 1
ATOM 3717 C C . ILE A 1 454 ? -10.020 4.127 22.571 1.00 97.44 454 ILE A C 1
ATOM 3719 O O . ILE A 1 454 ? -9.452 4.401 21.516 1.00 97.44 454 ILE A O 1
ATOM 3723 N N . GLN A 1 455 ? -9.883 4.861 23.676 1.00 93.62 455 GLN A N 1
ATOM 3724 C CA . GLN A 1 455 ? -8.928 5.977 23.788 1.00 93.62 455 GLN A CA 1
ATOM 3725 C C . GLN A 1 455 ? -7.633 5.576 24.501 1.00 93.62 455 GLN A C 1
ATOM 3727 O O . GLN A 1 455 ? -6.626 6.254 24.348 1.00 93.62 455 GLN A O 1
ATOM 3732 N N . PHE A 1 456 ? -7.661 4.479 25.259 1.00 93.44 456 PHE A N 1
ATOM 3733 C CA . PHE A 1 456 ? -6.506 3.945 25.965 1.00 93.44 456 PHE A CA 1
ATOM 3734 C C . PHE A 1 456 ? -6.563 2.414 25.975 1.00 93.44 456 PHE A C 1
ATOM 3736 O O . PHE A 1 456 ? -7.569 1.823 26.375 1.00 93.44 456 PHE A O 1
ATOM 3743 N N . ASP A 1 457 ? -5.501 1.759 25.511 1.00 90.50 457 ASP A N 1
ATOM 3744 C CA . ASP A 1 457 ? -5.406 0.296 25.396 1.00 90.50 457 ASP A CA 1
ATOM 3745 C C . ASP A 1 457 ? -4.798 -0.389 26.631 1.00 90.50 457 ASP A C 1
ATOM 3747 O O . ASP A 1 457 ? -4.521 -1.587 26.586 1.00 90.50 457 ASP A O 1
ATOM 3751 N N . GLN A 1 458 ? -4.637 0.357 27.732 1.00 91.88 458 GLN A N 1
ATOM 3752 C CA . GLN A 1 458 ? -3.948 -0.039 28.968 1.00 91.88 458 GLN A CA 1
ATOM 3753 C C . GLN A 1 458 ? -2.418 -0.099 28.873 1.00 91.88 458 GLN A C 1
ATOM 3755 O O . GLN A 1 458 ? -1.769 -0.459 29.856 1.00 91.88 458 GLN A O 1
ATOM 3760 N N . LEU A 1 459 ? -1.825 0.248 27.727 1.00 88.81 459 LEU A N 1
ATOM 3761 C CA . LEU A 1 459 ? -0.387 0.117 27.505 1.00 88.81 459 LEU A CA 1
ATOM 3762 C C . LEU A 1 459 ? 0.273 1.413 27.072 1.00 88.81 459 LEU A C 1
ATOM 3764 O O . LEU A 1 459 ? 1.343 1.710 27.606 1.00 88.81 459 LEU A O 1
ATOM 3768 N N . VAL A 1 460 ? -0.332 2.144 26.131 1.00 90.50 460 VAL A N 1
ATOM 3769 C CA . VAL A 1 460 ? 0.264 3.316 25.479 1.00 90.50 460 VAL A CA 1
ATOM 3770 C C . VAL A 1 460 ? -0.751 4.448 25.367 1.00 90.50 460 VAL A C 1
ATOM 3772 O O . VAL A 1 460 ? -1.845 4.269 24.830 1.00 90.50 460 VAL A O 1
ATOM 3775 N N . HIS A 1 461 ? -0.380 5.640 25.816 1.00 92.75 461 HIS A N 1
ATOM 3776 C CA . HIS A 1 461 ? -1.188 6.843 25.678 1.00 92.75 461 HIS A CA 1
ATOM 3777 C C . HIS A 1 461 ? -1.105 7.423 24.263 1.00 92.75 461 HIS A C 1
ATOM 3779 O O . HIS A 1 461 ? -0.089 7.331 23.577 1.00 92.75 461 HIS A O 1
ATOM 3785 N N . LEU A 1 462 ? -2.194 8.050 23.817 1.00 94.31 462 LEU A N 1
ATOM 3786 C CA . LEU A 1 462 ? -2.252 8.693 22.507 1.00 94.31 462 LEU A CA 1
ATOM 3787 C C . LEU A 1 462 ? -1.471 9.997 22.505 1.00 94.31 462 LEU A C 1
ATOM 3789 O O . LEU A 1 462 ? -1.639 10.822 23.404 1.00 94.31 462 LEU A O 1
ATOM 3793 N N . SER A 1 463 ? -0.698 10.234 21.448 1.00 94.25 463 SER A N 1
ATOM 3794 C CA . SER A 1 463 ? -0.117 11.553 21.246 1.00 94.25 463 SER A CA 1
ATOM 3795 C C . SER A 1 463 ? -1.208 12.601 20.973 1.00 94.25 463 SER A C 1
ATOM 3797 O O . SER A 1 463 ? -2.283 12.261 20.458 1.00 94.25 463 SER A O 1
ATOM 3799 N N . PRO A 1 464 ? -0.948 13.888 21.272 1.00 95.69 464 PRO A N 1
ATOM 3800 C CA . PRO A 1 464 ? -1.874 14.994 21.027 1.00 95.69 464 PRO A CA 1
ATOM 3801 C C . PRO A 1 464 ? -2.631 14.952 19.682 1.00 95.69 464 PRO A C 1
ATOM 3803 O O . PRO A 1 464 ? -3.862 15.052 19.709 1.00 95.69 464 PRO A O 1
ATOM 3806 N N . PRO A 1 465 ? -1.991 14.709 18.517 1.00 96.50 465 PRO A N 1
ATOM 3807 C CA . PRO A 1 465 ? -2.694 14.691 17.236 1.00 96.50 465 PRO A CA 1
ATOM 3808 C C . PRO A 1 465 ? -3.649 13.504 17.099 1.00 96.50 465 PRO A C 1
ATOM 3810 O O . PRO A 1 465 ? -4.726 13.640 16.511 1.00 96.50 465 PRO A O 1
ATOM 3813 N N . VAL A 1 466 ? -3.291 12.343 17.657 1.00 96.44 466 VAL A N 1
ATOM 3814 C CA . VAL A 1 466 ? -4.144 11.146 17.647 1.00 96.44 466 VAL A CA 1
ATOM 3815 C C . VAL A 1 466 ? -5.319 11.329 18.605 1.00 96.44 466 VAL A C 1
ATOM 3817 O O . VAL A 1 466 ? -6.462 11.041 18.244 1.00 96.44 466 VAL A O 1
ATOM 3820 N N . GLN A 1 467 ? -5.081 11.916 19.779 1.00 96.31 467 GLN A N 1
ATOM 3821 C CA . GLN A 1 467 ? -6.143 12.286 20.710 1.00 96.31 467 GLN A CA 1
ATOM 3822 C C . GLN A 1 467 ? -7.113 13.304 20.088 1.00 96.31 467 GLN A C 1
ATOM 3824 O O . GLN A 1 467 ? -8.333 13.171 20.217 1.00 96.31 467 GLN A O 1
ATOM 3829 N N . ARG A 1 468 ? -6.602 14.302 19.355 1.00 96.88 468 ARG A N 1
ATOM 3830 C CA . ARG A 1 468 ? -7.439 15.264 18.627 1.00 96.88 468 ARG A CA 1
ATOM 3831 C C . ARG A 1 468 ? -8.265 14.587 17.536 1.00 96.88 468 ARG A C 1
ATOM 3833 O O . ARG A 1 468 ? -9.448 14.900 17.407 1.00 96.88 468 ARG A O 1
ATOM 3840 N N . ALA A 1 469 ? -7.690 13.646 16.788 1.00 97.81 469 ALA A N 1
ATOM 3841 C CA . ALA A 1 469 ? -8.431 12.862 15.801 1.00 97.81 469 ALA A CA 1
ATOM 3842 C C . ALA A 1 469 ? -9.588 12.077 16.442 1.00 97.81 469 ALA A C 1
ATOM 3844 O O . ALA A 1 469 ? -10.714 12.146 15.945 1.00 97.81 469 ALA A O 1
ATOM 3845 N N . MET A 1 470 ? -9.342 11.410 17.577 1.00 98.12 470 MET A N 1
ATOM 3846 C CA . MET A 1 470 ? -10.386 10.732 18.357 1.00 98.12 470 MET A CA 1
ATOM 3847 C C . MET A 1 470 ? -11.494 11.701 18.777 1.00 98.12 470 MET A C 1
ATOM 3849 O O . MET A 1 470 ? -12.672 11.428 18.560 1.00 98.12 470 MET A O 1
ATOM 3853 N N . ASN A 1 471 ? -11.129 12.873 19.301 1.00 97.50 471 ASN A N 1
ATOM 3854 C CA . ASN A 1 471 ? -12.094 13.884 19.735 1.00 97.50 471 ASN A CA 1
ATOM 3855 C C . ASN A 1 471 ? -12.945 14.430 18.574 1.00 97.50 471 ASN A C 1
ATOM 3857 O O . ASN A 1 471 ? -14.139 14.663 18.754 1.00 97.50 471 ASN A O 1
ATOM 3861 N N . ILE A 1 472 ? -12.356 14.628 17.387 1.00 98.12 472 ILE A N 1
ATOM 3862 C CA . ILE A 1 472 ? -13.093 15.028 16.176 1.00 98.12 472 ILE A CA 1
ATOM 3863 C C . ILE A 1 472 ? -14.108 13.945 15.800 1.00 98.12 472 ILE A C 1
ATOM 3865 O O . ILE A 1 472 ? -15.271 14.267 15.579 1.00 98.12 472 ILE A O 1
ATOM 3869 N N . ALA A 1 473 ? -13.685 12.679 15.748 1.00 98.31 473 ALA A N 1
ATOM 3870 C CA . ALA A 1 473 ? -14.547 11.558 15.383 1.00 98.31 473 ALA A CA 1
ATOM 3871 C C . ALA A 1 473 ? -15.735 11.397 16.346 1.00 98.31 473 ALA A C 1
ATOM 3873 O O . ALA A 1 473 ? -16.877 11.310 15.897 1.00 98.31 473 ALA A O 1
ATOM 3874 N N . ILE A 1 474 ? -15.475 11.426 17.658 1.00 98.38 474 ILE A N 1
ATOM 3875 C CA . ILE A 1 474 ? -16.500 11.324 18.709 1.00 98.38 474 ILE A CA 1
ATOM 3876 C C . ILE A 1 474 ? -17.532 12.445 18.552 1.00 98.38 474 ILE A C 1
ATOM 3878 O O . ILE A 1 474 ? -18.715 12.168 18.356 1.00 98.38 474 ILE A O 1
ATOM 3882 N N . LYS A 1 475 ? -17.082 13.708 18.537 1.00 98.25 475 LYS A N 1
ATOM 3883 C CA . LYS A 1 475 ? -17.979 14.870 18.435 1.00 98.25 475 LYS A CA 1
ATOM 3884 C C . LYS A 1 475 ? -18.769 14.883 17.129 1.00 98.25 475 LYS A C 1
ATOM 3886 O O . LYS A 1 475 ? -19.945 15.242 17.126 1.00 98.25 475 LYS A O 1
ATOM 3891 N N . ALA A 1 476 ? -18.138 14.505 16.019 1.00 98.25 476 ALA A N 1
ATOM 3892 C CA . ALA A 1 476 ? -18.791 14.433 14.719 1.00 98.25 476 ALA A CA 1
ATOM 3893 C C . ALA A 1 476 ? -19.941 13.417 14.717 1.00 98.25 476 ALA A C 1
ATOM 3895 O O . ALA A 1 476 ? -21.040 13.726 14.256 1.00 98.25 476 ALA A O 1
ATOM 3896 N N . LEU A 1 477 ? -19.712 12.227 15.275 1.00 98.06 477 LEU A N 1
ATOM 3897 C CA . LEU A 1 477 ? -20.726 11.179 15.357 1.00 98.06 477 LEU A CA 1
ATOM 3898 C C . LEU A 1 477 ? -21.862 11.531 16.319 1.00 98.06 477 LEU A C 1
ATOM 3900 O O . LEU A 1 477 ? -23.025 11.300 15.988 1.00 98.06 477 LEU A O 1
ATOM 3904 N N . GLU A 1 478 ? -21.556 12.130 17.471 1.00 97.50 478 GLU A N 1
ATOM 3905 C CA . GLU A 1 478 ? -22.577 12.628 18.402 1.00 97.50 478 GLU A CA 1
ATOM 3906 C C . GLU A 1 478 ? -23.467 13.688 17.739 1.00 97.50 478 GLU A C 1
ATOM 3908 O O . GLU A 1 478 ? -24.693 13.620 17.839 1.00 97.50 478 GLU A O 1
ATOM 3913 N N . GLN A 1 479 ? -22.875 14.629 16.991 1.00 97.06 479 GLN A N 1
ATOM 3914 C CA . GLN A 1 479 ? -23.621 15.646 16.238 1.00 97.06 479 GLN A CA 1
ATOM 3915 C C . GLN A 1 479 ? -24.456 15.063 15.093 1.00 97.06 479 GLN A C 1
ATOM 3917 O O . GLN A 1 479 ? -25.520 15.599 14.784 1.00 97.06 479 GLN A O 1
ATOM 3922 N N . ALA A 1 480 ? -24.004 13.967 14.482 1.00 96.25 480 ALA A N 1
ATOM 3923 C CA . ALA A 1 480 ? -24.780 13.194 13.512 1.00 96.25 480 ALA A CA 1
ATOM 3924 C C . ALA A 1 480 ? -25.879 12.333 14.174 1.00 96.25 480 ALA A C 1
ATOM 3926 O O . ALA A 1 480 ? -26.664 11.679 13.491 1.00 96.25 480 ALA A O 1
ATOM 3927 N N . GLY A 1 481 ? -25.985 12.362 15.507 1.00 95.81 481 GLY A N 1
ATOM 3928 C CA . GLY A 1 481 ? -27.041 11.705 16.268 1.00 95.81 481 GLY A CA 1
ATOM 3929 C C . GLY A 1 481 ? -26.734 10.262 16.652 1.00 95.81 481 GLY A C 1
ATOM 3930 O O . GLY A 1 481 ? -27.638 9.585 17.149 1.00 95.81 481 GLY A O 1
ATOM 3931 N N . HIS A 1 482 ? -25.505 9.782 16.463 1.00 97.12 482 HIS A N 1
ATOM 3932 C CA . HIS A 1 482 ? -25.064 8.462 16.916 1.00 97.12 482 HIS A CA 1
ATOM 3933 C C . HIS A 1 482 ? -24.786 8.444 18.422 1.00 97.12 482 HIS A C 1
ATOM 3935 O O . HIS A 1 482 ? -24.600 9.483 19.051 1.00 97.12 482 HIS A O 1
ATOM 3941 N N . GLN A 1 483 ? -24.789 7.250 19.017 1.00 97.19 483 GLN A N 1
ATOM 3942 C CA . GLN A 1 483 ? -24.406 7.077 20.419 1.00 97.19 483 GLN A CA 1
ATOM 3943 C C . GLN A 1 483 ? -22.943 6.658 20.520 1.00 97.19 483 GLN A C 1
ATOM 3945 O O . GLN A 1 483 ? -22.521 5.750 19.807 1.00 97.19 483 GLN A O 1
ATOM 3950 N N . ILE A 1 484 ? -22.222 7.241 21.471 1.00 97.75 484 ILE A N 1
ATOM 3951 C CA . ILE A 1 484 ? -20.863 6.850 21.834 1.00 97.75 484 ILE A CA 1
ATOM 3952 C C . ILE A 1 484 ? -20.870 6.209 23.225 1.00 97.75 484 ILE A C 1
ATOM 3954 O O . ILE A 1 484 ? -21.556 6.693 24.126 1.00 97.75 484 ILE A O 1
ATOM 3958 N N . ILE A 1 485 ? -20.133 5.112 23.393 1.00 97.38 485 ILE A N 1
ATOM 3959 C CA . ILE A 1 485 ? -19.848 4.493 24.691 1.00 97.38 485 ILE A CA 1
ATOM 3960 C C . ILE A 1 485 ? -18.352 4.196 24.809 1.00 97.38 485 ILE A C 1
ATOM 3962 O O . ILE A 1 485 ? -17.684 3.907 23.815 1.00 97.38 485 ILE A O 1
ATOM 3966 N N . GLU A 1 486 ? -17.824 4.237 26.026 1.00 97.00 486 GLU A N 1
ATOM 3967 C CA . GLU A 1 486 ? -16.458 3.793 26.298 1.00 97.00 486 GLU A CA 1
ATOM 3968 C C . GLU A 1 486 ? -16.363 2.267 26.167 1.00 97.00 486 GLU A C 1
ATOM 3970 O O . GLU A 1 486 ? -17.240 1.532 26.631 1.00 97.00 486 GLU A O 1
ATOM 3975 N N . TRP A 1 487 ? -15.313 1.786 25.501 1.00 97.62 487 TRP A N 1
ATOM 3976 C CA . TRP A 1 487 ? -15.036 0.360 25.388 1.00 97.62 487 TRP A CA 1
ATOM 3977 C C . TRP A 1 487 ? -14.015 -0.071 26.441 1.00 97.62 487 TRP A C 1
ATOM 3979 O O . TRP A 1 487 ? -12.889 0.419 26.459 1.00 97.62 487 TRP A O 1
ATOM 3989 N N . ASP A 1 488 ? -14.396 -1.028 27.287 1.00 96.00 488 ASP A N 1
ATOM 3990 C CA . ASP A 1 488 ? -13.525 -1.571 28.330 1.00 96.00 488 ASP A CA 1
ATOM 3991 C C . ASP A 1 488 ? -12.339 -2.344 27.724 1.00 96.00 488 ASP A C 1
ATOM 3993 O O . ASP A 1 488 ? -12.518 -3.380 27.070 1.00 96.00 488 ASP A O 1
ATOM 3997 N N . THR A 1 489 ? -11.130 -1.833 27.960 1.00 96.31 489 THR A N 1
ATOM 3998 C CA . THR A 1 489 ? -9.852 -2.373 27.471 1.00 96.31 489 THR A CA 1
ATOM 3999 C C . THR A 1 489 ? -9.042 -3.109 28.535 1.00 96.31 489 THR A C 1
ATOM 4001 O O . THR A 1 489 ? -7.908 -3.499 28.267 1.00 96.31 489 THR A O 1
ATOM 4004 N N . THR A 1 490 ? -9.590 -3.346 29.731 1.00 95.62 490 THR A N 1
ATOM 4005 C CA . THR A 1 490 ? -8.868 -3.989 30.851 1.00 95.62 490 THR A CA 1
ATOM 4006 C C . THR A 1 490 ? -8.258 -5.352 30.506 1.00 95.62 490 THR A C 1
ATOM 4008 O O . THR A 1 490 ? -7.252 -5.753 31.087 1.00 95.62 490 THR A O 1
ATOM 4011 N N . ASP A 1 491 ? -8.833 -6.065 29.539 1.00 94.94 491 ASP A N 1
ATOM 4012 C CA . ASP A 1 491 ? -8.384 -7.366 29.046 1.00 94.94 491 ASP A CA 1
ATOM 4013 C C . ASP A 1 491 ? -7.468 -7.287 27.808 1.00 94.94 491 ASP A C 1
ATOM 4015 O O . ASP A 1 491 ? -7.022 -8.321 27.314 1.00 94.94 491 ASP A O 1
ATOM 4019 N N . HIS A 1 492 ? -7.168 -6.103 27.270 1.00 95.06 492 HIS A N 1
ATOM 4020 C CA . HIS A 1 492 ? -6.317 -5.960 26.082 1.00 95.06 492 HIS A CA 1
ATOM 4021 C C . HIS A 1 492 ? -4.856 -6.397 26.306 1.00 95.06 492 HIS A C 1
ATOM 4023 O O . HIS A 1 492 ? -4.329 -7.089 25.429 1.00 95.06 492 HIS A O 1
ATOM 4029 N N . PRO A 1 493 ? -4.201 -6.118 27.456 1.00 93.00 493 PRO A N 1
ATOM 4030 C CA . PRO A 1 493 ? -2.846 -6.615 27.718 1.00 93.00 493 PRO A CA 1
ATOM 4031 C C . PRO A 1 493 ? -2.737 -8.147 27.682 1.00 93.00 493 PRO A C 1
ATOM 4033 O O . PRO A 1 493 ? -1.739 -8.691 27.208 1.00 93.00 493 PRO A O 1
ATOM 4036 N N . GLU A 1 494 ? -3.782 -8.851 28.133 1.00 94.75 494 GLU A N 1
ATOM 4037 C CA . GLU A 1 494 ? -3.877 -10.315 28.065 1.00 94.75 494 GLU A CA 1
ATOM 4038 C C . GLU A 1 494 ? -3.841 -10.794 26.603 1.00 94.75 494 GLU A C 1
ATOM 4040 O O . GLU A 1 494 ? -3.055 -11.675 26.249 1.00 94.75 494 GLU A O 1
ATOM 4045 N N . GLY A 1 495 ? -4.652 -10.169 25.742 1.00 94.75 495 GLY A N 1
ATOM 4046 C CA . GLY A 1 495 ? -4.709 -10.470 24.313 1.00 94.75 495 GLY A CA 1
ATOM 4047 C C . GLY A 1 495 ? -3.401 -10.151 23.587 1.00 94.75 495 GLY A C 1
ATOM 4048 O O . GLY A 1 495 ? -2.895 -10.992 22.842 1.00 94.75 495 GLY A O 1
ATOM 4049 N N . LEU A 1 496 ? -2.800 -8.983 23.844 1.00 92.25 496 LEU A N 1
ATOM 4050 C CA . LEU A 1 496 ? -1.505 -8.626 23.256 1.00 92.25 496 LEU A CA 1
ATOM 4051 C C . LEU A 1 496 ? -0.421 -9.646 23.627 1.00 92.25 496 LEU A C 1
ATOM 4053 O O . LEU A 1 496 ? 0.323 -10.095 22.757 1.00 92.25 496 LEU A O 1
ATOM 4057 N N . GLY A 1 497 ? -0.369 -10.068 24.893 1.00 92.44 497 GLY A N 1
ATOM 4058 C CA . GLY A 1 497 ? 0.580 -11.083 25.345 1.00 92.44 497 GLY A CA 1
ATOM 4059 C C . GLY A 1 497 ? 0.428 -12.424 24.617 1.00 92.44 497 GLY A C 1
ATOM 4060 O O . GLY A 1 497 ? 1.428 -13.085 24.338 1.00 92.44 497 GLY A O 1
ATOM 4061 N N . MET A 1 498 ? -0.801 -12.826 24.266 1.00 95.06 498 MET A N 1
ATOM 4062 C CA . MET A 1 498 ? -1.030 -14.011 23.427 1.00 95.06 498 MET A CA 1
ATOM 4063 C C . MET A 1 498 ? -0.551 -13.787 21.990 1.00 95.06 498 MET A C 1
ATOM 4065 O O . MET A 1 498 ? 0.128 -14.653 21.441 1.00 95.06 498 MET A O 1
ATOM 4069 N N . LEU A 1 499 ? -0.878 -12.634 21.397 1.00 93.31 499 LEU A N 1
ATOM 4070 C CA . LEU A 1 499 ? -0.501 -12.291 20.024 1.00 93.31 499 LEU A CA 1
ATOM 4071 C C . LEU A 1 499 ? 1.018 -12.292 19.831 1.00 93.31 499 LEU A C 1
ATOM 4073 O O . LEU A 1 499 ? 1.510 -12.901 18.885 1.00 93.31 499 LEU A O 1
ATOM 4077 N N . VAL A 1 500 ? 1.754 -11.668 20.754 1.00 91.19 500 VAL A N 1
ATOM 4078 C CA . VAL A 1 500 ? 3.222 -11.605 20.709 1.00 91.19 500 VAL A CA 1
ATOM 4079 C C . VAL A 1 500 ? 3.823 -13.011 20.707 1.00 91.19 500 VAL A C 1
ATOM 4081 O O . VAL A 1 500 ? 4.602 -13.347 19.819 1.00 91.19 500 VAL A O 1
ATOM 4084 N N . LYS A 1 501 ? 3.377 -13.878 21.626 1.00 93.19 501 LYS A N 1
ATOM 4085 C CA . LYS A 1 501 ? 3.840 -15.274 21.697 1.00 93.19 501 LYS A CA 1
ATOM 4086 C C . LYS A 1 501 ? 3.514 -16.072 20.436 1.00 93.19 501 LYS A C 1
ATOM 4088 O O . LYS A 1 501 ? 4.313 -16.898 20.019 1.00 93.19 501 LYS A O 1
ATOM 4093 N N . MET A 1 502 ? 2.350 -15.841 19.827 1.00 92.88 502 MET A N 1
ATOM 4094 C CA . MET A 1 502 ? 1.939 -16.539 18.603 1.00 92.88 502 MET A CA 1
ATOM 4095 C C . MET A 1 502 ? 2.748 -16.129 17.369 1.00 92.88 502 MET A C 1
ATOM 4097 O O . MET A 1 502 ? 2.933 -16.954 16.476 1.00 92.88 502 MET A O 1
ATOM 4101 N N . PHE A 1 503 ? 3.200 -14.878 17.290 1.00 89.81 503 PHE A N 1
ATOM 4102 C CA . PHE A 1 503 ? 4.046 -14.411 16.188 1.00 89.81 503 PHE A CA 1
ATOM 4103 C C . PHE A 1 503 ? 5.505 -14.842 16.332 1.00 89.81 503 PHE A C 1
ATOM 4105 O O . PHE A 1 503 ? 6.170 -15.052 15.327 1.00 89.81 503 PHE A O 1
ATOM 4112 N N . GLN A 1 504 ? 5.989 -15.003 17.563 1.00 91.62 504 GLN A N 1
ATOM 4113 C CA . GLN A 1 504 ? 7.367 -15.412 17.851 1.00 91.62 504 GLN A CA 1
ATOM 4114 C C . GLN A 1 504 ? 7.525 -16.932 18.044 1.00 91.62 504 GLN A C 1
ATOM 4116 O O . GLN A 1 504 ? 8.605 -17.402 18.389 1.00 91.62 504 GLN A O 1
ATOM 4121 N N . ALA A 1 505 ? 6.454 -17.703 17.828 1.00 93.94 505 ALA A N 1
ATOM 4122 C CA . ALA A 1 505 ? 6.360 -19.113 18.202 1.00 93.94 505 ALA A CA 1
ATOM 4123 C C . ALA A 1 505 ? 7.407 -20.026 17.538 1.00 93.94 505 ALA A C 1
ATOM 4125 O O . ALA A 1 505 ? 7.785 -21.040 18.123 1.00 93.94 505 ALA A O 1
ATOM 4126 N N . ASP A 1 506 ? 7.872 -19.688 16.333 1.00 93.69 506 ASP A N 1
ATOM 4127 C CA . ASP A 1 506 ? 8.898 -20.441 15.599 1.00 93.69 506 ASP A CA 1
ATOM 4128 C C . ASP A 1 506 ? 10.334 -20.086 16.029 1.00 93.69 506 ASP A C 1
ATOM 4130 O O . ASP A 1 506 ? 11.299 -20.669 15.534 1.00 93.69 506 ASP A O 1
ATOM 4134 N N . GLY A 1 507 ? 10.482 -19.107 16.923 1.00 94.12 507 GLY A N 1
ATOM 4135 C CA . GLY A 1 507 ? 11.763 -18.567 17.354 1.00 94.12 507 GLY A CA 1
ATOM 4136 C C . GLY A 1 507 ? 12.522 -17.778 16.285 1.00 94.12 507 GLY A C 1
ATOM 4137 O O . GLY A 1 507 ? 13.738 -17.639 16.398 1.00 94.12 507 GLY A O 1
ATOM 4138 N N . GLY A 1 508 ? 11.835 -17.279 15.250 1.00 92.19 508 GLY A N 1
ATOM 4139 C CA . GLY A 1 508 ? 12.434 -16.500 14.161 1.00 92.19 508 GLY A CA 1
ATOM 4140 C C . GLY A 1 508 ? 13.101 -17.338 13.066 1.00 92.19 508 GLY A C 1
ATOM 4141 O O . GLY A 1 508 ? 13.819 -16.789 12.229 1.00 92.19 508 GLY A O 1
ATOM 4142 N N . LYS A 1 509 ? 12.883 -18.658 13.050 1.00 92.31 509 LYS A N 1
ATOM 4143 C CA . LYS A 1 509 ? 13.516 -19.589 12.103 1.00 92.31 509 LYS A CA 1
ATOM 4144 C C . LYS A 1 509 ? 13.119 -19.333 10.656 1.00 92.31 509 LYS A C 1
ATOM 4146 O O . LYS A 1 509 ? 13.989 -19.395 9.788 1.00 92.31 509 LYS A O 1
ATOM 4151 N N . ASP A 1 510 ? 11.850 -19.041 10.386 1.00 89.56 510 ASP A N 1
ATOM 4152 C CA . ASP A 1 510 ? 11.392 -18.792 9.015 1.00 89.56 510 ASP A CA 1
ATOM 4153 C C . ASP A 1 510 ? 11.991 -17.498 8.456 1.00 89.56 510 ASP A C 1
ATOM 4155 O O . ASP A 1 510 ? 12.489 -17.472 7.327 1.00 89.56 510 ASP A O 1
ATOM 4159 N N . ILE A 1 511 ? 12.032 -16.447 9.280 1.00 89.44 511 ILE A N 1
ATOM 4160 C CA . ILE A 1 511 ? 12.674 -15.182 8.915 1.00 89.44 511 ILE A CA 1
ATOM 4161 C C . ILE A 1 511 ? 14.175 -15.383 8.705 1.00 89.44 511 ILE A C 1
ATOM 4163 O O . ILE A 1 511 ? 14.700 -14.946 7.683 1.00 89.44 511 ILE A O 1
ATOM 4167 N N . GLN A 1 512 ? 14.863 -16.087 9.610 1.00 90.19 512 GLN A N 1
ATOM 4168 C CA . GLN A 1 512 ? 16.293 -16.360 9.464 1.00 90.19 512 GLN A CA 1
ATOM 4169 C C . GLN A 1 512 ? 16.588 -17.134 8.176 1.00 90.19 512 GLN A C 1
ATOM 4171 O O . GLN A 1 512 ? 17.473 -16.753 7.417 1.00 90.19 512 GLN A O 1
ATOM 4176 N N . LYS A 1 513 ? 15.793 -18.163 7.868 1.00 89.06 513 LYS A N 1
ATOM 4177 C CA . LYS A 1 513 ? 15.917 -18.928 6.624 1.00 89.06 513 LYS A CA 1
ATOM 4178 C C . LYS A 1 513 ? 15.750 -18.050 5.382 1.00 89.06 513 LYS A C 1
ATOM 4180 O O . LYS A 1 513 ? 16.411 -18.300 4.378 1.00 89.06 513 LYS A O 1
ATOM 4185 N N . ALA A 1 514 ? 14.865 -17.053 5.419 1.00 86.88 514 ALA A N 1
ATOM 4186 C CA . ALA A 1 514 ? 14.705 -16.103 4.322 1.00 86.88 514 ALA A CA 1
ATOM 4187 C C . ALA A 1 514 ? 15.919 -15.166 4.191 1.00 86.88 514 ALA A C 1
ATOM 4189 O O . ALA A 1 514 ? 16.385 -14.941 3.074 1.00 86.88 514 ALA A O 1
ATOM 4190 N N . LEU A 1 515 ? 16.456 -14.673 5.311 1.00 88.62 515 LEU A N 1
ATOM 4191 C CA . LEU A 1 515 ? 17.655 -13.827 5.344 1.00 88.62 515 LEU A CA 1
ATOM 4192 C C . LEU A 1 515 ? 18.903 -14.577 4.856 1.00 88.62 515 LEU A C 1
ATOM 4194 O O . LEU A 1 515 ? 19.697 -14.017 4.105 1.00 88.62 515 LEU A O 1
ATOM 4198 N N . ASP A 1 516 ? 19.043 -15.863 5.185 1.00 90.81 516 ASP A N 1
ATOM 4199 C CA . ASP A 1 516 ? 20.166 -16.700 4.740 1.00 90.81 516 ASP A CA 1
ATOM 4200 C C . ASP A 1 516 ? 20.249 -16.822 3.204 1.00 90.81 516 ASP A C 1
ATOM 4202 O O . ASP A 1 516 ? 21.325 -17.074 2.659 1.00 90.81 516 ASP A O 1
ATOM 4206 N N . LEU A 1 517 ? 19.133 -16.629 2.484 1.00 87.25 517 LEU A N 1
ATOM 4207 C CA . LEU A 1 517 ? 19.110 -16.646 1.016 1.00 87.25 517 LEU A CA 1
ATOM 4208 C C . LEU A 1 517 ? 19.727 -15.386 0.397 1.00 87.25 517 LEU A C 1
ATOM 4210 O O . LEU A 1 517 ? 20.300 -15.475 -0.690 1.00 87.25 517 LEU A O 1
ATOM 4214 N N . SER A 1 518 ? 19.576 -14.225 1.042 1.00 88.62 518 SER A N 1
ATOM 4215 C CA . SER A 1 518 ? 20.113 -12.947 0.554 1.00 88.62 518 SER A CA 1
ATOM 4216 C C . SER A 1 518 ? 21.451 -12.576 1.197 1.00 88.62 518 SER A C 1
ATOM 4218 O O . SER A 1 518 ? 22.238 -11.853 0.589 1.00 88.62 518 SER A O 1
ATOM 4220 N N . GLY A 1 519 ? 21.724 -13.074 2.406 1.00 89.81 519 GLY A N 1
ATOM 4221 C CA . GLY A 1 519 ? 22.842 -12.646 3.248 1.00 89.81 519 GLY A CA 1
ATOM 4222 C C . GLY A 1 519 ? 22.610 -11.297 3.940 1.00 89.81 519 GLY A C 1
ATOM 4223 O O . GLY A 1 519 ? 23.554 -10.725 4.486 1.00 89.81 519 GLY A O 1
ATOM 4224 N N . GLU A 1 520 ? 21.385 -10.764 3.905 1.00 90.38 520 GLU A N 1
ATOM 4225 C CA . GLU A 1 520 ? 21.041 -9.480 4.523 1.00 90.38 520 GLU A CA 1
ATOM 4226 C C . GLU A 1 520 ? 20.825 -9.615 6.041 1.00 90.38 520 GLU A C 1
ATOM 4228 O O . GLU A 1 520 ? 20.360 -10.652 6.519 1.00 90.38 520 GLU A O 1
ATOM 4233 N N . PRO A 1 521 ? 21.138 -8.572 6.831 1.00 89.56 521 PRO A N 1
ATOM 4234 C CA . PRO A 1 521 ? 20.843 -8.570 8.257 1.00 89.56 521 PRO A CA 1
ATOM 4235 C C . PRO A 1 521 ? 19.348 -8.350 8.519 1.00 89.56 521 PRO A C 1
ATOM 4237 O O . PRO A 1 521 ? 18.629 -7.754 7.715 1.00 89.56 521 PRO A O 1
ATOM 4240 N N . ILE A 1 522 ? 18.893 -8.752 9.708 1.00 87.19 522 ILE A N 1
ATOM 4241 C CA . ILE A 1 522 ? 17.572 -8.360 10.199 1.00 87.19 522 ILE A CA 1
ATOM 4242 C C . ILE A 1 522 ? 17.488 -6.833 10.331 1.00 87.19 522 ILE A C 1
ATOM 4244 O O . ILE A 1 522 ? 18.394 -6.181 10.855 1.00 87.19 522 ILE A O 1
ATOM 4248 N N . ILE A 1 523 ? 16.390 -6.253 9.849 1.00 85.81 523 ILE A N 1
ATOM 4249 C CA . ILE A 1 523 ? 16.153 -4.812 9.947 1.00 85.81 523 ILE A CA 1
ATOM 4250 C C . ILE A 1 523 ? 15.872 -4.451 11.410 1.00 85.81 523 ILE A C 1
ATOM 4252 O O . ILE A 1 523 ? 15.060 -5.097 12.074 1.00 85.81 523 ILE A O 1
ATOM 4256 N N . GLN A 1 524 ? 16.514 -3.394 11.910 1.00 83.69 524 GLN A N 1
ATOM 4257 C CA . GLN A 1 524 ? 16.242 -2.871 13.249 1.00 83.69 524 GLN A CA 1
ATOM 4258 C C . GLN A 1 524 ? 14.756 -2.507 13.400 1.00 83.69 524 GLN A C 1
ATOM 4260 O O . GLN A 1 524 ? 14.170 -1.870 12.524 1.00 83.69 524 GLN A O 1
ATOM 4265 N N . GLY A 1 525 ? 14.146 -2.914 14.514 1.00 78.19 525 GLY A N 1
ATOM 4266 C CA . GLY A 1 525 ? 12.713 -2.737 14.756 1.00 78.19 525 GLY A CA 1
ATOM 4267 C C . GLY A 1 525 ? 11.827 -3.832 14.157 1.00 78.19 525 GLY A C 1
ATOM 4268 O O . GLY A 1 525 ? 10.615 -3.805 14.370 1.00 78.19 525 GLY A O 1
ATOM 4269 N N . ALA A 1 526 ? 12.391 -4.809 13.435 1.00 82.25 526 ALA A N 1
ATOM 4270 C CA . ALA A 1 526 ? 11.628 -5.956 12.961 1.00 82.25 526 ALA A CA 1
ATOM 4271 C C . ALA A 1 526 ? 11.120 -6.796 14.140 1.00 82.25 526 ALA A C 1
ATOM 4273 O O . ALA A 1 526 ? 11.876 -7.210 15.019 1.00 82.25 526 ALA A O 1
ATOM 4274 N N . PHE A 1 527 ? 9.822 -7.080 14.129 1.00 80.62 527 PHE A N 1
ATOM 4275 C CA . PHE A 1 527 ? 9.179 -7.897 15.144 1.00 80.62 527 PHE A CA 1
ATOM 4276 C C . PHE A 1 527 ? 9.363 -9.386 14.819 1.00 80.62 527 PHE A C 1
ATOM 4278 O O . PHE A 1 527 ? 8.580 -9.968 14.070 1.00 80.62 527 PHE A O 1
ATOM 4285 N N . VAL A 1 528 ? 10.435 -9.983 15.344 1.00 85.88 528 VAL A N 1
ATOM 4286 C CA . VAL A 1 528 ? 10.839 -11.373 15.069 1.00 85.88 528 VAL A CA 1
ATOM 4287 C C . VAL A 1 528 ? 11.083 -12.116 16.385 1.00 85.88 528 VAL A C 1
ATOM 4289 O O . VAL A 1 528 ? 11.394 -11.506 17.410 1.00 85.88 528 VAL A O 1
ATOM 4292 N N . GLY A 1 529 ? 10.863 -13.431 16.384 1.00 87.50 529 GLY A N 1
ATOM 4293 C CA . GLY A 1 529 ? 11.214 -14.292 17.512 1.00 87.50 529 GLY A CA 1
ATOM 4294 C C . GLY A 1 529 ? 12.722 -14.523 17.634 1.00 87.50 529 GLY A C 1
ATOM 4295 O O . GLY A 1 529 ? 13.507 -14.182 16.753 1.00 87.50 529 GLY A O 1
ATOM 4296 N N . SER A 1 530 ? 13.117 -15.143 18.737 1.00 89.75 530 SER A N 1
ATOM 4297 C CA . SER A 1 530 ? 14.447 -15.702 18.970 1.00 89.75 530 SER A CA 1
ATOM 4298 C C . SER A 1 530 ? 14.340 -17.148 19.459 1.00 89.75 530 SER A C 1
ATOM 4300 O O . SER A 1 530 ? 13.258 -17.629 19.807 1.00 89.75 530 SER A O 1
ATOM 4302 N N . THR A 1 531 ? 15.474 -17.838 19.580 1.00 90.88 531 THR A N 1
ATOM 4303 C CA . THR A 1 531 ? 15.529 -19.186 20.170 1.00 90.88 531 THR A CA 1
ATOM 4304 C C . THR A 1 531 ? 14.934 -19.259 21.581 1.00 90.88 531 THR A C 1
ATOM 4306 O O . THR A 1 531 ? 14.494 -20.325 21.992 1.00 90.88 531 THR A O 1
ATOM 4309 N N . GLU A 1 532 ? 14.884 -18.147 22.321 1.00 94.12 532 GLU A N 1
ATOM 4310 C CA . GLU A 1 532 ? 14.277 -18.074 23.660 1.00 94.12 532 GLU A CA 1
ATOM 4311 C C . GLU A 1 532 ? 12.744 -18.005 23.626 1.00 94.12 532 GLU A C 1
ATOM 4313 O O . GLU A 1 532 ? 12.084 -18.347 24.606 1.00 94.12 532 GLU A O 1
ATOM 4318 N N . THR A 1 533 ? 12.173 -17.556 22.507 1.00 94.12 533 THR A N 1
ATOM 4319 C CA . THR A 1 533 ? 10.719 -17.442 22.307 1.00 94.12 533 THR A CA 1
ATOM 4320 C C . THR A 1 533 ? 10.115 -18.635 21.572 1.00 94.12 533 THR A C 1
ATOM 4322 O O . THR A 1 533 ? 8.893 -18.714 21.459 1.00 94.12 533 THR A O 1
ATOM 4325 N N . GLU A 1 534 ? 10.951 -19.548 21.069 1.00 95.81 534 GLU A N 1
ATOM 4326 C CA . GLU A 1 534 ? 10.493 -20.764 20.404 1.00 95.81 534 GLU A CA 1
ATOM 4327 C C . GLU A 1 534 ? 9.639 -21.606 21.359 1.00 95.81 534 GLU A C 1
ATOM 4329 O O . GLU A 1 534 ? 10.026 -21.868 22.499 1.00 95.81 534 GLU A O 1
ATOM 4334 N N . ILE A 1 535 ? 8.487 -22.064 20.872 1.00 96.00 535 ILE A N 1
ATOM 4335 C CA . ILE A 1 535 ? 7.586 -22.925 21.637 1.00 96.00 535 ILE A CA 1
ATOM 4336 C C . ILE A 1 535 ? 7.330 -24.242 20.913 1.00 96.00 535 ILE A C 1
ATOM 4338 O O . ILE A 1 535 ? 7.331 -24.339 19.685 1.00 96.00 535 ILE A O 1
ATOM 4342 N N . SER A 1 536 ? 7.044 -25.280 21.689 1.00 97.00 536 SER A N 1
ATOM 4343 C CA . SER A 1 536 ? 6.629 -26.570 21.152 1.00 97.00 536 SER A CA 1
ATOM 4344 C C . SER A 1 536 ? 5.248 -26.500 20.488 1.00 97.00 536 SER A C 1
ATOM 4346 O O . SER A 1 536 ? 4.405 -25.651 20.792 1.00 97.00 536 SER A O 1
ATOM 4348 N N . VAL A 1 537 ? 4.954 -27.485 19.635 1.00 96.38 537 VAL A N 1
ATOM 4349 C CA . VAL A 1 537 ? 3.622 -27.656 19.027 1.00 96.38 537 VAL A CA 1
ATOM 4350 C C . VAL A 1 537 ? 2.516 -27.709 20.090 1.00 96.38 537 VAL A C 1
ATOM 4352 O O . VAL A 1 537 ? 1.462 -27.098 19.918 1.00 96.38 537 VAL A O 1
ATOM 4355 N N . TYR A 1 538 ? 2.759 -28.406 21.205 1.00 97.75 538 TYR A N 1
ATOM 4356 C CA . TYR A 1 538 ? 1.788 -28.516 22.293 1.00 97.75 538 TYR A CA 1
ATOM 4357 C C . TYR A 1 538 ? 1.513 -27.162 22.958 1.00 97.75 538 TYR A C 1
ATOM 4359 O O . TYR A 1 538 ? 0.353 -26.823 23.193 1.00 97.75 538 TYR A O 1
ATOM 4367 N N . GLU A 1 539 ? 2.550 -26.368 23.227 1.00 97.69 539 GLU A N 1
ATOM 4368 C CA . GLU A 1 539 ? 2.403 -25.020 23.790 1.00 97.69 539 GLU A CA 1
ATOM 4369 C C . GLU A 1 539 ? 1.660 -24.087 22.832 1.00 97.69 539 GLU A C 1
ATOM 4371 O O . GLU A 1 539 ? 0.755 -23.370 23.264 1.00 97.69 539 GLU A O 1
ATOM 4376 N N . ASN A 1 540 ? 1.940 -24.162 21.527 1.00 96.38 540 ASN A N 1
ATOM 4377 C CA . ASN A 1 540 ? 1.178 -23.421 20.522 1.00 96.38 540 ASN A CA 1
ATOM 4378 C C . ASN A 1 540 ? -0.313 -23.821 20.522 1.00 96.38 540 ASN A C 1
ATOM 4380 O O . ASN A 1 540 ? -1.194 -22.968 20.419 1.00 96.38 540 ASN A O 1
ATOM 4384 N N . TRP A 1 541 ? -0.644 -25.104 20.710 1.00 97.44 541 TRP A N 1
ATOM 4385 C CA . TRP A 1 541 ? -2.040 -25.533 20.878 1.00 97.44 541 TRP A CA 1
ATOM 4386 C C . TRP A 1 541 ? -2.684 -24.976 22.152 1.00 97.44 541 TRP A C 1
ATOM 4388 O O . TRP A 1 541 ? -3.853 -24.582 22.118 1.00 97.44 541 TRP A O 1
ATOM 4398 N N . GLN A 1 542 ? -1.939 -24.889 23.260 1.00 98.31 542 GLN A N 1
ATOM 4399 C CA . GLN A 1 542 ? -2.441 -24.246 24.479 1.00 98.31 542 GLN A CA 1
ATOM 4400 C C . GLN A 1 542 ? -2.693 -22.750 24.264 1.00 98.31 542 GLN A C 1
ATOM 4402 O O . GLN A 1 542 ? -3.728 -22.247 24.702 1.00 98.31 542 GLN A O 1
ATOM 4407 N N . LEU A 1 543 ? -1.813 -22.053 23.535 1.00 96.94 543 LEU A N 1
ATOM 4408 C CA . LEU A 1 543 ? -2.030 -20.657 23.145 1.00 96.94 543 LEU A CA 1
ATOM 4409 C C . LEU A 1 543 ? -3.277 -20.502 22.271 1.00 96.94 543 LEU A C 1
ATOM 4411 O O . LEU A 1 543 ? -4.094 -19.619 22.524 1.00 96.94 543 LEU A O 1
ATOM 4415 N N . ASN A 1 544 ? -3.479 -21.384 21.292 1.00 97.56 544 ASN A N 1
ATOM 4416 C CA . ASN A 1 544 ? -4.682 -21.375 20.459 1.00 97.56 544 ASN A CA 1
ATOM 4417 C C . ASN A 1 544 ? -5.960 -21.587 21.283 1.00 97.56 544 ASN A C 1
ATOM 4419 O O . ASN A 1 544 ? -6.936 -20.860 21.098 1.00 97.56 544 ASN A O 1
ATOM 4423 N N . SER A 1 545 ? -5.935 -22.515 22.243 1.00 98.19 545 SER A N 1
ATOM 4424 C CA . SER A 1 545 ? -7.036 -22.733 23.190 1.00 98.19 545 SER A CA 1
ATOM 4425 C C . SER A 1 545 ? -7.299 -21.502 24.068 1.00 98.19 545 SER A C 1
ATOM 4427 O O . SER A 1 545 ? -8.452 -21.098 24.246 1.00 98.19 545 SER A O 1
ATOM 4429 N N . ALA A 1 546 ? -6.245 -20.857 24.578 1.00 98.19 546 ALA A N 1
ATOM 4430 C CA . ALA A 1 546 ? -6.352 -19.623 25.354 1.00 98.19 546 ALA A CA 1
ATOM 4431 C C . ALA A 1 546 ? -6.961 -18.481 24.527 1.00 98.19 546 ALA A C 1
ATOM 4433 O O . ALA A 1 546 ? -7.906 -17.836 24.981 1.00 98.19 546 ALA A O 1
ATOM 4434 N N . ARG A 1 547 ? -6.519 -18.307 23.276 1.00 97.88 547 ARG A N 1
ATOM 4435 C CA . ARG A 1 547 ? -7.094 -17.334 22.341 1.00 97.88 547 ARG A CA 1
ATOM 4436 C C . ARG A 1 547 ? -8.579 -17.583 22.094 1.00 97.88 547 ARG A C 1
ATOM 4438 O O . ARG A 1 547 ? -9.353 -16.633 22.074 1.00 97.88 547 ARG A O 1
ATOM 4445 N N . THR A 1 548 ? -9.008 -18.836 21.939 1.00 97.75 548 THR A N 1
ATOM 4446 C CA . THR A 1 548 ? -10.437 -19.159 21.788 1.00 97.75 548 THR A CA 1
ATOM 4447 C C . THR A 1 548 ? -11.242 -18.762 23.026 1.00 97.75 548 THR A C 1
ATOM 4449 O O . THR A 1 548 ? -12.312 -18.173 22.889 1.00 97.75 548 THR A O 1
ATOM 4452 N N . LYS A 1 549 ? -10.730 -19.017 24.237 1.00 98.44 549 LYS A N 1
ATOM 4453 C CA . LYS A 1 549 ? -11.383 -18.572 25.483 1.00 98.44 549 LYS A CA 1
ATOM 4454 C C . LYS A 1 549 ? -11.463 -17.047 25.566 1.00 98.44 549 LYS A C 1
ATOM 4456 O O . LYS A 1 549 ? -12.508 -16.510 25.928 1.00 98.44 549 LYS A O 1
ATOM 4461 N N . TYR A 1 550 ? -10.392 -16.361 25.176 1.00 98.44 550 TYR A N 1
ATOM 4462 C CA . TYR A 1 550 ? -10.359 -14.904 25.097 1.00 98.44 550 TYR A CA 1
ATOM 4463 C C . TYR A 1 550 ? -11.385 -14.363 24.090 1.00 98.44 550 TYR A C 1
ATOM 4465 O O . TYR A 1 550 ? -12.137 -13.450 24.412 1.00 98.44 550 TYR A O 1
ATOM 4473 N N . ALA A 1 551 ? -11.509 -14.986 22.913 1.00 97.75 551 ALA A N 1
ATOM 4474 C CA . ALA A 1 551 ? -12.514 -14.633 21.911 1.00 97.75 551 ALA A CA 1
ATOM 4475 C C . ALA A 1 551 ? -13.952 -14.777 22.439 1.00 97.75 551 ALA A C 1
ATOM 4477 O O . ALA A 1 551 ? -14.788 -13.912 22.180 1.00 97.75 551 ALA A O 1
ATOM 4478 N N . ILE A 1 552 ? -14.236 -15.836 23.210 1.00 98.19 552 ILE A N 1
ATOM 4479 C CA . ILE A 1 552 ? -15.541 -16.038 23.862 1.00 98.19 552 ILE A CA 1
ATOM 4480 C C . ILE A 1 552 ? -15.818 -14.902 24.853 1.00 98.19 552 ILE A C 1
ATOM 4482 O O . ILE A 1 552 ? -16.846 -14.237 24.738 1.00 98.19 552 ILE A O 1
ATOM 4486 N N . LYS A 1 553 ? -14.876 -14.618 25.762 1.00 98.19 553 LYS A N 1
ATOM 4487 C CA . LYS A 1 553 ? -14.981 -13.521 26.740 1.00 98.19 553 LYS A CA 1
ATOM 4488 C C . LYS A 1 553 ? -15.191 -12.165 26.053 1.00 98.19 553 LYS A C 1
ATOM 4490 O O . LYS A 1 553 ? -16.047 -11.385 26.468 1.00 98.19 553 LYS A O 1
ATOM 4495 N N . TYR A 1 554 ? -14.452 -11.892 24.978 1.00 98.12 554 TYR A N 1
ATOM 4496 C CA . TYR A 1 554 ? -14.562 -10.643 24.224 1.00 98.12 554 TYR A CA 1
ATOM 4497 C C . TYR A 1 554 ? -15.922 -10.514 23.521 1.00 98.12 554 TYR A C 1
ATOM 4499 O O . TYR A 1 554 ? -16.531 -9.444 23.531 1.00 98.12 554 TYR A O 1
ATOM 4507 N N . LEU A 1 555 ? -16.448 -11.610 22.962 1.00 98.00 555 LEU A N 1
ATOM 4508 C CA . LEU A 1 555 ? -17.781 -11.647 22.357 1.00 98.00 555 LEU A CA 1
ATOM 4509 C C . LEU A 1 555 ? -18.894 -11.463 23.399 1.00 98.00 555 LEU A C 1
ATOM 4511 O O . LEU A 1 555 ? -19.860 -10.742 23.144 1.00 98.00 555 LEU A O 1
ATOM 4515 N N . GLU A 1 556 ? -18.770 -12.081 24.574 1.00 98.12 556 GLU A N 1
ATOM 4516 C CA . GLU A 1 556 ? -19.687 -11.878 25.700 1.00 98.12 556 GLU A CA 1
ATOM 4517 C C . GLU A 1 556 ? -19.688 -10.416 26.152 1.00 98.12 556 GLU A C 1
ATOM 4519 O O . GLU A 1 556 ? -20.760 -9.814 26.255 1.00 98.12 556 GLU A O 1
ATOM 4524 N N . LYS A 1 557 ? -18.500 -9.819 26.324 1.00 97.69 557 LYS A N 1
ATOM 4525 C CA . LYS A 1 557 ? -18.326 -8.389 26.620 1.00 97.69 557 LYS A CA 1
ATOM 4526 C C . LYS A 1 557 ? -19.015 -7.520 25.569 1.00 97.69 557 LYS A C 1
ATOM 4528 O O . LYS A 1 557 ? -19.817 -6.656 25.920 1.00 97.69 557 LYS A O 1
ATOM 4533 N N . TRP A 1 558 ? -18.794 -7.806 24.283 1.00 98.25 558 TRP A N 1
ATOM 4534 C CA . TRP A 1 558 ? -19.464 -7.104 23.188 1.00 98.25 558 TRP A CA 1
ATOM 4535 C C . TRP A 1 558 ? -20.981 -7.218 23.298 1.00 98.25 558 TRP A C 1
ATOM 4537 O O . TRP A 1 558 ? -21.675 -6.209 23.258 1.00 98.25 558 TRP A O 1
ATOM 4547 N N . ASN A 1 559 ? -21.524 -8.424 23.464 1.00 98.19 559 ASN A N 1
ATOM 4548 C CA . ASN A 1 559 ? -22.968 -8.643 23.567 1.00 98.19 559 ASN A CA 1
ATOM 4549 C C . ASN A 1 559 ? -23.590 -7.956 24.790 1.00 98.19 559 ASN A C 1
ATOM 4551 O O . ASN A 1 559 ? -24.718 -7.467 24.703 1.00 98.19 559 ASN A O 1
ATOM 4555 N N . LYS A 1 560 ? -22.861 -7.892 25.908 1.00 98.06 560 LYS A N 1
ATOM 4556 C CA . LYS A 1 560 ? -23.317 -7.261 27.150 1.00 98.06 560 LYS A CA 1
ATOM 4557 C C . LYS A 1 560 ? -23.508 -5.750 27.016 1.00 98.06 560 LYS A C 1
ATOM 4559 O O . LYS A 1 560 ? -24.350 -5.191 27.709 1.00 98.06 560 LYS A O 1
ATOM 4564 N N . THR A 1 561 ? -22.837 -5.096 26.063 1.00 98.12 561 THR A N 1
ATOM 4565 C CA . THR A 1 561 ? -23.031 -3.654 25.811 1.00 98.12 561 THR A CA 1
ATOM 4566 C C . THR A 1 561 ? -24.486 -3.267 25.528 1.00 98.12 561 THR A C 1
ATOM 4568 O O . THR A 1 561 ? -24.861 -2.128 25.788 1.00 98.12 561 THR A O 1
ATOM 4571 N N . LYS A 1 562 ? -25.344 -4.209 25.102 1.00 97.38 562 LYS A N 1
ATOM 4572 C CA . LYS A 1 562 ? -26.794 -3.981 24.966 1.00 97.38 562 LYS A CA 1
ATOM 4573 C C . LYS A 1 562 ? -27.447 -3.411 26.236 1.00 97.38 562 LYS A C 1
ATOM 4575 O O . LYS A 1 562 ? -28.466 -2.740 26.140 1.00 97.38 562 LYS A O 1
ATOM 4580 N N . GLU A 1 563 ? -26.875 -3.698 27.410 1.00 96.50 563 GLU A N 1
ATOM 4581 C CA . GLU A 1 563 ? -27.347 -3.231 28.722 1.00 96.50 563 GLU A CA 1
ATOM 4582 C C . GLU A 1 563 ? -27.103 -1.728 28.936 1.00 96.50 563 GLU A C 1
ATOM 4584 O O . GLU A 1 563 ? -27.792 -1.111 29.743 1.00 96.50 563 GLU A O 1
ATOM 4589 N N . ILE A 1 564 ? -26.149 -1.139 28.207 1.00 95.38 564 ILE A N 1
ATOM 4590 C CA . ILE A 1 564 ? -25.751 0.275 28.322 1.00 95.38 564 ILE A CA 1
ATOM 4591 C C . ILE A 1 564 ? -26.037 1.088 27.048 1.00 95.38 564 ILE A C 1
ATOM 4593 O O . ILE A 1 564 ? -26.027 2.319 27.067 1.00 95.38 564 ILE A O 1
ATOM 4597 N N . THR A 1 565 ? -26.326 0.430 25.925 1.00 94.81 565 THR A N 1
ATOM 4598 C CA . THR A 1 565 ? -26.752 1.105 24.693 1.00 94.81 565 THR A CA 1
ATOM 4599 C C . THR A 1 565 ? -28.202 1.591 24.784 1.00 94.81 565 THR A C 1
ATOM 4601 O O . THR A 1 565 ? -29.087 0.864 25.230 1.00 94.81 565 THR A O 1
ATOM 4604 N N . SER A 1 566 ? -28.484 2.769 24.233 1.00 90.12 566 SER A N 1
ATOM 4605 C CA . SER A 1 566 ? -29.846 3.293 24.048 1.00 90.12 566 SER A CA 1
ATOM 4606 C C . SER A 1 566 ? -30.617 2.604 22.913 1.00 90.12 566 SER A C 1
ATOM 4608 O O . SER A 1 566 ? -31.832 2.748 22.810 1.00 90.12 566 SER A O 1
ATOM 4610 N N . THR A 1 567 ? -29.927 1.846 22.056 1.00 89.31 567 THR A N 1
ATOM 4611 C CA . THR A 1 567 ? -30.513 1.145 20.903 1.00 89.31 567 THR A CA 1
ATOM 4612 C C . THR A 1 567 ? -31.160 -0.194 21.272 1.00 89.31 567 THR A C 1
ATOM 4614 O O . THR A 1 567 ? -31.840 -0.783 20.431 1.00 89.31 567 THR A O 1
ATOM 4617 N N . GLY A 1 568 ? -30.923 -0.700 22.491 1.00 91.06 568 GLY A N 1
ATOM 4618 C CA . GLY A 1 568 ? -31.331 -2.041 22.925 1.00 91.06 568 GLY A CA 1
ATOM 4619 C C . GLY A 1 568 ? -30.585 -3.182 22.217 1.00 91.06 568 GLY A C 1
ATOM 4620 O O . GLY A 1 568 ? -30.988 -4.341 22.319 1.00 91.06 568 GLY A O 1
ATOM 4621 N N . ARG A 1 569 ? -29.511 -2.869 21.482 1.00 94.81 569 ARG A N 1
ATOM 4622 C CA . ARG A 1 569 ? -28.670 -3.815 20.738 1.00 94.81 569 ARG A CA 1
ATOM 4623 C C . ARG A 1 569 ? -27.224 -3.660 21.197 1.00 94.81 569 ARG A C 1
ATOM 4625 O O . ARG A 1 569 ? -26.847 -2.562 21.580 1.00 94.81 569 ARG A O 1
ATOM 4632 N N . PRO A 1 570 ? -26.386 -4.704 21.111 1.00 97.56 570 PRO A N 1
ATOM 4633 C CA . PRO A 1 570 ? -24.954 -4.527 21.300 1.00 97.56 570 PRO A CA 1
ATOM 4634 C C . PRO A 1 570 ? -24.409 -3.397 20.423 1.00 97.56 570 PRO A C 1
ATOM 4636 O O . PRO A 1 570 ? -24.956 -3.122 19.352 1.00 97.56 570 PRO A O 1
ATOM 4639 N N . VAL A 1 571 ? -23.313 -2.790 20.865 1.00 97.44 571 VAL A N 1
ATOM 4640 C CA . VAL A 1 571 ? -22.570 -1.795 20.095 1.00 97.44 571 VAL A CA 1
ATOM 4641 C C . VAL A 1 571 ? -22.328 -2.281 18.662 1.00 97.44 571 VAL A C 1
ATOM 4643 O O . VAL A 1 571 ? -22.031 -3.457 18.432 1.00 97.44 571 VAL A O 1
ATOM 4646 N N . ASP A 1 572 ? -22.504 -1.402 17.680 1.00 97.75 572 ASP A N 1
ATOM 4647 C CA . ASP A 1 572 ? -22.464 -1.783 16.271 1.00 97.75 572 ASP A CA 1
ATOM 4648 C C . ASP A 1 572 ? -21.026 -1.988 15.769 1.00 97.75 572 ASP A C 1
ATOM 4650 O O . ASP A 1 572 ? -20.795 -2.844 14.915 1.00 97.75 572 ASP A O 1
ATOM 4654 N N . GLY A 1 573 ? -20.072 -1.254 16.338 1.00 97.69 573 GLY A N 1
ATOM 4655 C CA . GLY A 1 573 ? -18.654 -1.269 15.988 1.00 97.69 573 GLY A CA 1
ATOM 4656 C C . GLY A 1 573 ? -17.846 -0.416 16.960 1.00 97.69 573 GLY A C 1
ATOM 4657 O O . GLY A 1 573 ? -18.412 0.313 17.775 1.00 97.69 573 GLY A O 1
ATOM 4658 N N . ILE A 1 574 ? -16.525 -0.511 16.891 1.00 98.56 574 ILE A N 1
ATOM 4659 C CA . ILE A 1 574 ? -15.596 0.181 17.783 1.00 98.56 574 ILE A CA 1
ATOM 4660 C C . ILE A 1 574 ? -14.722 1.124 16.963 1.00 98.56 574 ILE A C 1
ATOM 4662 O O . ILE A 1 574 ? -14.185 0.735 15.931 1.00 98.56 574 ILE A O 1
ATOM 4666 N N . ILE A 1 575 ? -14.551 2.353 17.433 1.00 98.44 575 ILE A N 1
ATOM 4667 C CA . ILE A 1 575 ? -13.584 3.310 16.907 1.00 98.44 575 ILE A CA 1
ATOM 4668 C C . ILE A 1 575 ? -12.342 3.242 17.775 1.00 98.44 575 ILE A C 1
ATOM 4670 O O . ILE A 1 575 ? -12.409 3.336 19.003 1.00 98.44 575 ILE A O 1
ATOM 4674 N N . SER A 1 576 ? -11.199 3.084 17.126 1.00 97.62 576 SER A N 1
ATOM 4675 C CA . SER A 1 576 ? -9.913 3.004 17.797 1.00 97.62 576 SER A CA 1
ATOM 4676 C C . SER A 1 576 ? -8.839 3.684 16.950 1.00 97.62 576 SER A C 1
ATOM 4678 O O . SER A 1 576 ? -8.953 3.728 15.724 1.00 97.62 576 SER A O 1
ATOM 4680 N N . PRO A 1 577 ? -7.774 4.214 17.555 1.00 95.62 577 PRO A N 1
ATOM 4681 C CA . PRO A 1 577 ? -6.529 4.489 16.849 1.00 95.62 577 PRO A CA 1
ATOM 4682 C C . PRO A 1 577 ? -5.956 3.206 16.237 1.00 95.62 577 PRO A C 1
ATOM 4684 O O . PRO A 1 577 ? -6.264 2.109 16.687 1.00 95.62 577 PRO A O 1
ATOM 4687 N N . ILE A 1 578 ? -5.112 3.307 15.211 1.00 89.25 578 ILE A N 1
ATOM 4688 C CA . ILE A 1 578 ? -4.287 2.158 14.776 1.00 89.25 578 ILE A CA 1
ATOM 4689 C C . ILE A 1 578 ? -3.001 2.102 15.599 1.00 89.25 578 ILE A C 1
ATOM 4691 O O . ILE A 1 578 ? -2.537 1.029 15.986 1.00 89.25 578 ILE A O 1
ATOM 4695 N N . TYR A 1 579 ? -2.464 3.288 15.871 1.00 90.12 579 TYR A N 1
ATOM 4696 C CA . TYR A 1 579 ? -1.206 3.549 16.540 1.00 90.12 579 TYR A CA 1
ATOM 4697 C C . TYR A 1 579 ? -1.335 4.786 17.426 1.00 90.12 579 TYR A C 1
ATOM 4699 O O . TYR A 1 579 ? -2.221 5.614 17.214 1.00 90.12 579 TYR A O 1
ATOM 4707 N N . ALA A 1 580 ? -0.433 4.914 18.398 1.00 92.12 580 ALA A N 1
ATOM 4708 C CA . ALA A 1 580 ? -0.398 6.053 19.311 1.00 92.12 580 ALA A CA 1
ATOM 4709 C C . ALA A 1 580 ? 0.251 7.312 18.705 1.00 92.12 580 ALA A C 1
ATOM 4711 O O . ALA A 1 580 ? 0.067 8.403 19.238 1.00 92.12 580 ALA A O 1
ATOM 4712 N N . LEU A 1 581 ? 0.978 7.170 17.588 1.00 91.94 581 LEU A N 1
ATOM 4713 C CA . LEU A 1 581 ? 1.600 8.257 16.826 1.00 91.94 581 LEU A CA 1
ATOM 4714 C C . LEU A 1 581 ? 1.011 8.363 15.407 1.00 91.94 581 LEU A C 1
ATOM 4716 O O . LEU A 1 581 ? 0.547 7.354 14.872 1.00 91.94 581 LEU A O 1
ATOM 4720 N N . PRO A 1 582 ? 1.072 9.548 14.759 1.00 91.81 582 PRO A N 1
ATOM 4721 C CA . PRO A 1 582 ? 0.680 9.721 13.354 1.00 91.81 582 PRO A CA 1
ATOM 4722 C C . PRO A 1 582 ? 1.464 8.813 12.395 1.00 91.81 582 PRO A C 1
ATOM 4724 O O . PRO A 1 582 ? 0.901 8.219 11.479 1.00 91.81 582 PRO A O 1
ATOM 4727 N N . ALA A 1 583 ? 2.769 8.705 12.630 1.00 89.38 583 ALA A N 1
ATOM 4728 C CA . ALA A 1 583 ? 3.691 7.795 11.971 1.00 89.38 583 ALA A CA 1
ATOM 4729 C C . ALA A 1 583 ? 4.811 7.464 12.963 1.00 89.38 583 ALA A C 1
ATOM 4731 O O . ALA A 1 583 ? 5.140 8.294 13.808 1.00 89.38 583 ALA A O 1
ATOM 4732 N N . TYR A 1 584 ? 5.396 6.274 12.875 1.00 86.50 584 TYR A N 1
ATOM 4733 C CA . TYR A 1 584 ? 6.586 5.952 13.660 1.00 86.50 584 TYR A CA 1
ATOM 4734 C C . TYR A 1 584 ? 7.851 6.322 12.878 1.00 86.50 584 TYR A C 1
ATOM 4736 O O . TYR A 1 584 ? 7.875 6.130 11.657 1.00 86.50 584 TYR A O 1
ATOM 4744 N N . PRO A 1 585 ? 8.902 6.830 13.549 1.00 86.44 585 PRO A N 1
ATOM 4745 C CA . PRO A 1 585 ? 10.214 6.998 12.937 1.00 86.44 585 PRO A CA 1
ATOM 4746 C C . PRO A 1 585 ? 10.747 5.681 12.365 1.00 86.44 585 PRO A C 1
ATOM 4748 O O . PRO A 1 585 ? 10.382 4.591 12.812 1.00 86.44 585 PRO A O 1
ATOM 4751 N N . HIS A 1 586 ? 11.650 5.781 11.390 1.00 86.69 586 HIS A N 1
ATOM 4752 C CA . HIS A 1 586 ? 12.349 4.609 10.874 1.00 86.69 586 HIS A CA 1
ATOM 4753 C C . HIS A 1 586 ? 13.052 3.849 12.006 1.00 86.69 586 HIS A C 1
ATOM 4755 O O . HIS A 1 586 ? 13.614 4.462 12.911 1.00 86.69 586 HIS A O 1
ATOM 4761 N N . TYR A 1 587 ? 13.026 2.516 11.922 1.00 83.00 587 TYR A N 1
ATOM 4762 C CA . TYR A 1 587 ? 13.672 1.600 12.871 1.00 83.00 587 TYR A CA 1
ATOM 4763 C C . TYR A 1 587 ? 13.117 1.624 14.305 1.00 83.00 587 TYR A C 1
ATOM 4765 O O . TYR A 1 587 ? 13.733 1.063 15.209 1.00 83.00 587 TYR A O 1
ATOM 4773 N N . PHE A 1 588 ? 11.953 2.242 14.525 1.00 83.88 588 PHE A N 1
ATOM 4774 C CA . PHE A 1 588 ? 11.277 2.198 15.818 1.00 83.88 588 PHE A CA 1
ATOM 4775 C C . PHE A 1 588 ? 10.805 0.771 16.142 1.00 83.88 588 PHE A C 1
ATOM 4777 O O . PHE A 1 588 ? 10.137 0.130 15.329 1.00 83.88 588 PHE A O 1
ATOM 4784 N N . GLU A 1 589 ? 11.124 0.288 17.343 1.00 75.25 589 GLU A N 1
ATOM 4785 C CA . GLU A 1 589 ? 10.722 -1.032 17.838 1.00 75.25 589 GLU A CA 1
ATOM 4786 C C . GLU A 1 589 ? 9.237 -1.036 18.210 1.00 75.25 589 GLU A C 1
ATOM 4788 O O . GLU A 1 589 ? 8.830 -0.776 19.344 1.00 75.25 589 GLU A O 1
ATOM 4793 N N . LEU A 1 590 ? 8.397 -1.300 17.214 1.00 68.94 590 LEU A N 1
ATOM 4794 C CA . LEU A 1 590 ? 6.958 -1.304 17.393 1.00 68.94 590 LEU A CA 1
ATOM 4795 C C . LEU A 1 590 ? 6.486 -2.647 17.958 1.00 68.94 590 LEU A C 1
ATOM 4797 O O . LEU A 1 590 ? 6.385 -3.640 17.239 1.00 68.94 590 LEU A O 1
ATOM 4801 N N . MET A 1 591 ? 6.115 -2.665 19.236 1.00 61.78 591 MET A N 1
ATOM 4802 C CA . MET A 1 591 ? 5.288 -3.741 19.784 1.00 61.78 591 MET A CA 1
ATOM 4803 C C . MET A 1 591 ? 3.836 -3.492 19.348 1.00 61.78 591 MET A C 1
ATOM 4805 O O . MET A 1 591 ? 3.373 -2.350 19.375 1.00 61.78 591 MET A O 1
ATOM 4809 N N . ALA A 1 592 ? 3.133 -4.531 18.889 1.00 63.16 592 ALA A N 1
ATOM 4810 C CA . ALA A 1 592 ? 1.770 -4.406 18.367 1.00 63.16 592 ALA A CA 1
ATOM 4811 C C . ALA A 1 592 ? 0.866 -3.575 19.309 1.00 63.16 592 ALA A C 1
ATOM 4813 O O . ALA A 1 592 ? 0.836 -3.815 20.513 1.00 63.16 592 ALA A O 1
ATOM 4814 N N . GLY A 1 593 ? 0.175 -2.572 18.754 1.00 71.31 593 GLY A N 1
ATOM 4815 C CA . GLY A 1 593 ? -0.583 -1.566 19.514 1.00 71.31 593 GLY A CA 1
ATOM 4816 C C . GLY A 1 593 ? -2.098 -1.765 19.440 1.00 71.31 593 GLY A C 1
ATOM 4817 O O . GLY A 1 593 ? -2.594 -2.890 19.434 1.00 71.31 593 GLY A O 1
ATOM 4818 N N . TYR A 1 594 ? -2.842 -0.669 19.285 1.00 89.56 594 TYR A N 1
ATOM 4819 C CA . TYR A 1 594 ? -4.311 -0.630 19.197 1.00 89.56 594 TYR A CA 1
ATOM 4820 C C . TYR A 1 594 ? -4.944 -1.552 18.125 1.00 89.56 594 TYR A C 1
ATOM 4822 O O . TYR A 1 594 ? -6.142 -1.828 18.165 1.00 89.56 594 TYR A O 1
ATOM 4830 N N . ASN A 1 595 ? -4.167 -2.074 17.171 1.00 88.75 595 ASN A N 1
ATOM 4831 C CA . ASN A 1 595 ? -4.616 -3.057 16.176 1.00 88.75 595 ASN A CA 1
ATOM 4832 C C . ASN A 1 595 ? -4.511 -4.533 16.624 1.00 88.75 595 ASN A C 1
ATOM 4834 O O . ASN A 1 595 ? -5.089 -5.410 15.978 1.00 88.75 595 ASN A O 1
ATOM 4838 N N . ALA A 1 596 ? -3.811 -4.826 17.725 1.00 90.69 596 ALA A N 1
ATOM 4839 C CA . ALA A 1 596 ? -3.451 -6.187 18.120 1.00 90.69 596 ALA A CA 1
ATOM 4840 C C . ALA A 1 596 ? -4.679 -7.085 18.328 1.00 90.69 596 ALA A C 1
ATOM 4842 O O . ALA A 1 596 ? -4.733 -8.207 17.826 1.00 90.69 596 ALA A O 1
ATOM 4843 N N . ILE A 1 597 ? -5.698 -6.581 19.027 1.00 94.56 597 ILE A N 1
ATOM 4844 C CA . ILE A 1 597 ? -6.901 -7.361 19.338 1.00 94.56 597 ILE A CA 1
ATOM 4845 C C . ILE A 1 597 ? -7.704 -7.691 18.078 1.00 94.56 597 ILE A C 1
ATOM 4847 O O . ILE A 1 597 ? -8.197 -8.813 17.952 1.00 94.56 597 ILE A O 1
ATOM 4851 N N . ALA A 1 598 ? -7.789 -6.758 17.123 1.00 93.94 598 ALA A N 1
ATOM 4852 C CA . ALA A 1 598 ? -8.472 -7.000 15.855 1.00 93.94 598 ALA A CA 1
ATOM 4853 C C . ALA A 1 598 ? -7.802 -8.138 15.068 1.00 93.94 598 ALA A C 1
ATOM 4855 O O . ALA A 1 598 ? -8.494 -9.039 14.595 1.00 93.94 598 ALA A O 1
ATOM 4856 N N . ASN A 1 599 ? -6.466 -8.161 15.029 1.00 91.25 599 ASN A N 1
ATOM 4857 C CA . ASN A 1 599 ? -5.698 -9.236 14.397 1.00 91.25 599 ASN A CA 1
ATOM 4858 C C . ASN A 1 599 ? -5.856 -10.573 15.138 1.00 91.25 599 ASN A C 1
ATOM 4860 O O . ASN A 1 599 ? -6.188 -11.589 14.526 1.00 91.25 599 ASN A O 1
ATOM 4864 N N . LEU A 1 600 ? -5.679 -10.580 16.465 1.00 94.56 600 LEU A N 1
ATOM 4865 C CA . LEU A 1 600 ? -5.773 -11.790 17.290 1.00 94.56 600 LEU A CA 1
ATOM 4866 C C . LEU A 1 600 ? -7.129 -12.495 17.121 1.00 94.56 600 LEU A C 1
ATOM 4868 O O . LEU A 1 600 ? -7.197 -13.724 17.001 1.00 94.56 600 LEU A O 1
ATOM 4872 N N . LEU A 1 601 ? -8.204 -11.705 17.122 1.00 95.56 601 LEU A N 1
ATOM 4873 C CA . LEU A 1 601 ? -9.585 -12.181 17.083 1.00 95.56 601 LEU A CA 1
ATOM 4874 C C . LEU A 1 601 ? -10.174 -12.273 15.668 1.00 95.56 601 LEU A C 1
ATOM 4876 O O . LEU A 1 601 ? -11.303 -12.746 15.526 1.00 95.56 601 LEU A O 1
ATOM 4880 N N . GLN A 1 602 ? -9.417 -11.881 14.638 1.00 93.62 602 GLN A N 1
ATOM 4881 C CA . GLN A 1 602 ? -9.855 -11.859 13.236 1.00 93.62 602 GLN A CA 1
ATOM 4882 C C . GLN A 1 602 ? -11.126 -11.013 13.042 1.00 93.62 602 GLN A C 1
ATOM 4884 O O . GLN A 1 602 ? -12.111 -11.455 12.445 1.00 93.62 602 GLN A O 1
ATOM 4889 N N . LEU A 1 603 ? -11.121 -9.813 13.621 1.00 96.12 603 LEU A N 1
ATOM 4890 C CA . LEU A 1 603 ? -12.197 -8.832 13.496 1.00 96.12 603 LEU A CA 1
ATOM 4891 C C . LEU A 1 603 ? -12.058 -8.050 12.186 1.00 96.12 603 LEU A C 1
ATOM 4893 O O . LEU A 1 603 ? -10.945 -7.768 11.746 1.00 96.12 603 LEU A O 1
ATOM 4897 N N . SER A 1 604 ? -13.183 -7.663 11.584 1.00 95.62 604 SER A N 1
ATOM 4898 C CA . SER A 1 604 ? -13.178 -6.793 10.403 1.00 95.62 604 SER A CA 1
ATOM 4899 C C . SER A 1 604 ? -12.764 -5.375 10.809 1.00 95.62 604 SER A C 1
ATOM 4901 O O . SER A 1 604 ? -13.281 -4.850 11.794 1.00 95.62 604 SER A O 1
ATOM 4903 N N . SER A 1 605 ? -11.849 -4.743 10.069 1.00 95.38 605 SER A N 1
ATOM 4904 C CA . SER A 1 605 ? -11.366 -3.386 10.366 1.00 95.38 605 SER A CA 1
ATOM 4905 C C . SER A 1 605 ? -11.178 -2.559 9.093 1.00 95.38 605 SER A C 1
ATOM 4907 O O . SER A 1 605 ? -10.637 -3.051 8.103 1.00 95.38 605 SER A O 1
ATOM 4909 N N . VAL A 1 606 ? -11.620 -1.297 9.116 1.00 96.88 606 VAL A N 1
ATOM 4910 C CA . VAL A 1 606 ? -11.449 -0.327 8.021 1.00 96.88 606 VAL A CA 1
ATOM 4911 C C . VAL A 1 606 ? -10.814 0.946 8.560 1.00 96.88 606 VAL A C 1
ATOM 4913 O O . VAL A 1 606 ? -11.269 1.504 9.556 1.00 96.88 606 VAL A O 1
ATOM 4916 N N . ILE A 1 607 ? -9.770 1.421 7.882 1.00 95.38 607 ILE A N 1
ATOM 4917 C CA . ILE A 1 607 ? -8.985 2.590 8.288 1.00 95.38 607 ILE A CA 1
ATOM 4918 C C . ILE A 1 607 ? -9.307 3.774 7.379 1.00 95.38 607 ILE A C 1
ATOM 4920 O O . ILE A 1 607 ? -9.354 3.630 6.157 1.00 95.38 607 ILE A O 1
ATOM 4924 N N . LEU A 1 608 ? -9.472 4.957 7.971 1.00 94.75 608 LEU A N 1
ATOM 4925 C CA . LEU A 1 608 ? -9.684 6.209 7.249 1.00 94.75 608 LEU A CA 1
ATOM 4926 C C . LEU A 1 608 ? -8.893 7.374 7.870 1.00 94.75 608 LEU A C 1
ATOM 4928 O O . LEU A 1 608 ? -8.730 7.433 9.094 1.00 94.75 608 LEU A O 1
ATOM 4932 N N . PRO A 1 609 ? -8.402 8.323 7.053 1.00 94.56 609 PRO A N 1
ATOM 4933 C CA . PRO A 1 609 ? -7.761 9.532 7.553 1.00 94.56 609 PRO A CA 1
ATOM 4934 C C . PRO A 1 609 ? -8.794 10.479 8.177 1.00 94.56 609 PRO A C 1
ATOM 4936 O O . PRO A 1 609 ? -9.859 10.719 7.611 1.00 94.56 609 PRO A O 1
ATOM 4939 N N . VAL A 1 610 ? -8.453 11.075 9.319 1.00 96.06 610 VAL A N 1
ATOM 4940 C CA . VAL A 1 610 ? -9.327 12.008 10.050 1.00 96.06 610 VAL A CA 1
ATOM 4941 C C . VAL A 1 610 ? -8.786 13.429 10.003 1.00 96.06 610 VAL A C 1
ATOM 4943 O O . VAL A 1 610 ? -9.534 14.374 9.755 1.00 96.06 610 VAL A O 1
ATOM 4946 N N . THR A 1 611 ? -7.488 13.617 10.223 1.00 95.69 611 THR A N 1
ATOM 4947 C CA . THR A 1 611 ? -6.844 14.939 10.234 1.00 95.69 611 THR A CA 1
ATOM 4948 C C . THR A 1 611 ? -5.384 14.839 9.797 1.00 95.69 611 THR A C 1
ATOM 4950 O O . THR A 1 611 ? -4.878 13.752 9.532 1.00 95.69 611 THR A O 1
ATOM 4953 N N . ARG A 1 612 ? -4.711 15.984 9.696 1.00 96.19 612 ARG A N 1
ATOM 4954 C CA . ARG A 1 612 ? -3.252 16.082 9.717 1.00 96.19 612 ARG A CA 1
ATOM 4955 C C . ARG A 1 612 ? -2.783 16.685 11.031 1.00 96.19 612 ARG A C 1
ATOM 4957 O O . ARG A 1 612 ? -3.593 17.343 11.692 1.00 96.19 612 ARG A O 1
ATOM 4964 N N . VAL A 1 613 ? -1.529 16.432 11.382 1.00 96.00 613 VAL A N 1
ATOM 4965 C CA . VAL A 1 613 ? -0.830 17.098 12.485 1.00 96.00 613 VAL A CA 1
ATOM 4966 C C . VAL A 1 613 ? -0.745 18.594 12.205 1.00 96.00 613 VAL A C 1
ATOM 4968 O O . VAL A 1 613 ? -0.427 18.999 11.086 1.00 96.00 613 VAL A O 1
ATOM 4971 N N . ASP A 1 614 ? -1.040 19.385 13.227 1.00 96.06 614 ASP A N 1
ATOM 4972 C CA . ASP A 1 614 ? -1.029 20.840 13.233 1.00 96.06 614 ASP A CA 1
ATOM 4973 C C . ASP A 1 614 ? -0.268 21.311 14.478 1.00 96.06 614 ASP A C 1
ATOM 4975 O O . ASP A 1 614 ? -0.707 21.082 15.603 1.00 96.06 614 ASP A O 1
ATOM 4979 N N . LEU A 1 615 ? 0.872 21.977 14.289 1.00 94.56 615 LEU A N 1
ATOM 4980 C CA . LEU A 1 615 ? 1.759 22.365 15.392 1.00 94.56 615 LEU A CA 1
ATOM 4981 C C . LEU A 1 615 ? 1.127 23.375 16.363 1.00 94.56 615 LEU A C 1
ATOM 4983 O O . LEU A 1 615 ? 1.570 23.489 17.505 1.00 94.56 615 LEU A O 1
ATOM 4987 N N . GLN A 1 616 ? 0.093 24.110 15.942 1.00 94.12 616 GLN A N 1
ATOM 4988 C CA . GLN A 1 616 ? -0.621 25.029 16.826 1.00 94.12 616 GLN A CA 1
ATOM 4989 C C . GLN A 1 616 ? -1.633 24.286 17.696 1.00 94.12 616 GLN A C 1
ATOM 4991 O O . GLN A 1 616 ? -1.780 24.610 18.873 1.00 94.12 616 GLN A O 1
ATOM 4996 N N . LEU A 1 617 ? -2.318 23.293 17.128 1.00 93.44 617 LEU A N 1
ATOM 4997 C CA . LEU A 1 617 ? -3.357 22.533 17.825 1.00 93.44 617 LEU A CA 1
ATOM 4998 C C . LEU A 1 617 ? -2.810 21.336 18.615 1.00 93.44 617 LEU A C 1
ATOM 5000 O O . LEU A 1 617 ? -3.440 20.914 19.582 1.00 93.44 617 LEU A O 1
ATOM 5004 N N . ASP A 1 618 ? -1.655 20.801 18.218 1.00 94.00 618 ASP A N 1
ATOM 5005 C CA . ASP A 1 618 ? -1.073 19.553 18.730 1.00 94.00 618 ASP A CA 1
ATOM 5006 C C . ASP A 1 618 ? 0.147 19.785 19.634 1.00 94.00 618 ASP A C 1
ATOM 5008 O O . ASP A 1 618 ? 1.071 18.964 19.696 1.00 94.00 618 ASP A O 1
ATOM 5012 N N . GLN A 1 619 ? 0.145 20.915 20.344 1.00 88.38 619 GLN A N 1
ATOM 5013 C CA . GLN A 1 619 ? 1.180 21.252 21.315 1.00 88.38 619 GLN A CA 1
ATOM 5014 C C . GLN A 1 619 ? 1.215 20.238 22.462 1.00 88.38 619 GLN A C 1
ATOM 5016 O O . GLN A 1 619 ? 0.186 19.743 22.928 1.00 88.38 619 GLN A O 1
ATOM 5021 N N . ILE A 1 620 ? 2.421 19.967 22.962 1.00 90.06 620 ILE A N 1
ATOM 5022 C CA . ILE A 1 620 ? 2.614 19.146 24.156 1.00 90.06 620 ILE A CA 1
ATOM 5023 C C . ILE A 1 620 ? 2.091 19.926 25.365 1.00 90.06 620 ILE A C 1
ATOM 5025 O O . ILE A 1 620 ? 2.718 20.884 25.820 1.00 90.06 620 ILE A O 1
ATOM 5029 N N . THR A 1 621 ? 0.944 19.506 25.893 1.00 87.88 621 THR A N 1
ATOM 5030 C CA . THR A 1 621 ? 0.370 20.079 27.113 1.00 87.88 621 THR A CA 1
ATOM 5031 C C . THR A 1 621 ? 1.149 19.627 28.348 1.00 87.88 621 THR A C 1
ATOM 5033 O O . THR A 1 621 ? 1.761 18.555 28.361 1.00 87.88 621 THR A O 1
ATOM 5036 N N . ASP A 1 622 ? 1.093 20.416 29.425 1.00 88.81 622 ASP A N 1
ATOM 5037 C CA . ASP A 1 622 ? 1.659 20.002 30.716 1.00 88.81 622 ASP A CA 1
ATOM 5038 C C . ASP A 1 622 ? 0.987 18.734 31.247 1.00 88.81 622 ASP A C 1
ATOM 5040 O O . ASP A 1 622 ? 1.636 17.919 31.897 1.00 88.81 622 ASP A O 1
ATOM 5044 N N . GLU A 1 623 ? -0.293 18.532 30.929 1.00 88.00 623 GLU A N 1
ATOM 5045 C CA . GLU A 1 623 ? -0.997 17.285 31.210 1.00 88.00 623 GLU A CA 1
ATOM 5046 C C . GLU A 1 623 ? -0.291 16.110 30.526 1.00 88.00 623 GLU A C 1
ATOM 5048 O O . GLU A 1 623 ? 0.223 15.238 31.222 1.00 88.00 623 GLU A O 1
ATOM 5053 N N . TYR A 1 624 ? -0.141 16.135 29.196 1.00 87.81 624 TYR A N 1
ATOM 5054 C CA . TYR A 1 624 ? 0.522 15.065 28.442 1.00 87.81 624 TYR A CA 1
ATOM 5055 C C . TYR A 1 624 ? 1.969 14.837 28.903 1.00 87.81 624 TYR A C 1
ATOM 5057 O O . TYR A 1 624 ? 2.396 13.698 29.119 1.00 87.81 624 TYR A O 1
ATOM 5065 N N . ARG A 1 625 ? 2.728 15.916 29.142 1.00 86.88 625 ARG A N 1
ATOM 5066 C CA . ARG A 1 625 ? 4.112 15.835 29.635 1.00 86.88 625 ARG A CA 1
ATOM 5067 C C . ARG A 1 625 ? 4.200 15.193 31.021 1.00 86.88 625 ARG A C 1
ATOM 5069 O O . ARG A 1 625 ? 5.133 14.433 31.265 1.00 86.88 625 ARG A O 1
ATOM 5076 N N . ASN A 1 626 ? 3.222 15.417 31.894 1.00 89.19 626 ASN A N 1
ATOM 5077 C CA . ASN A 1 626 ? 3.218 14.875 33.255 1.00 89.19 626 ASN A CA 1
ATOM 5078 C C . ASN A 1 626 ? 2.450 13.550 33.399 1.00 89.19 626 ASN A C 1
ATOM 5080 O O . ASN A 1 626 ? 2.490 12.949 34.473 1.00 89.19 626 ASN A O 1
ATOM 5084 N N . MET A 1 627 ? 1.785 13.062 32.343 1.00 88.31 627 MET A N 1
ATOM 5085 C CA . MET A 1 627 ? 1.151 11.738 32.349 1.00 88.31 627 MET A CA 1
ATOM 5086 C C . MET A 1 627 ? 2.171 10.652 32.699 1.00 88.31 627 MET A C 1
ATOM 5088 O O . MET A 1 627 ? 3.249 10.568 32.100 1.00 88.31 627 MET A O 1
ATOM 5092 N N . LYS A 1 628 ? 1.820 9.819 33.680 1.00 91.25 628 LYS A N 1
ATOM 5093 C CA . LYS A 1 628 ? 2.639 8.683 34.096 1.00 91.25 628 LYS A CA 1
ATOM 5094 C C . LYS A 1 628 ? 2.608 7.618 33.003 1.00 91.25 628 LYS A C 1
ATOM 5096 O O . LYS A 1 628 ? 1.529 7.158 32.640 1.00 91.25 628 LYS A O 1
ATOM 5101 N N . THR A 1 629 ? 3.782 7.217 32.532 1.00 90.06 629 THR A N 1
ATOM 5102 C CA . THR A 1 629 ? 3.911 6.164 31.526 1.00 90.06 629 THR A CA 1
ATOM 5103 C C . THR A 1 629 ? 3.514 4.804 32.103 1.00 90.06 629 THR A C 1
ATOM 5105 O O . THR A 1 629 ? 3.745 4.519 33.285 1.00 90.06 629 THR A O 1
ATOM 5108 N N . THR A 1 630 ? 2.879 3.966 31.285 1.00 89.19 630 THR A N 1
ATOM 5109 C CA . THR A 1 630 ? 2.364 2.648 31.706 1.00 89.19 630 THR A CA 1
ATOM 5110 C C . THR A 1 630 ? 3.193 1.469 31.214 1.00 89.19 630 THR A C 1
ATOM 5112 O O . THR A 1 630 ? 3.076 0.370 31.755 1.00 89.19 630 THR A O 1
ATOM 5115 N N . SER A 1 631 ? 4.059 1.686 30.227 1.00 86.81 631 SER A N 1
ATOM 5116 C CA . SER A 1 631 ? 4.968 0.679 29.683 1.00 86.81 631 SER A CA 1
ATOM 5117 C C . SER A 1 631 ? 6.238 1.330 29.127 1.00 86.81 631 SER A C 1
ATOM 5119 O O . SER A 1 631 ? 6.286 2.544 28.934 1.00 86.81 631 SER A O 1
ATOM 5121 N N . THR A 1 632 ? 7.259 0.524 28.832 1.00 86.94 632 THR A N 1
ATOM 5122 C CA . THR A 1 632 ? 8.466 0.990 28.125 1.00 86.94 632 THR A CA 1
ATOM 5123 C C . THR A 1 632 ? 8.139 1.523 26.730 1.00 86.94 632 THR A C 1
ATOM 5125 O O . THR A 1 632 ? 8.742 2.491 26.279 1.00 86.94 632 THR A O 1
ATOM 5128 N N . LEU A 1 633 ? 7.143 0.932 26.060 1.00 85.75 633 LEU A N 1
ATOM 5129 C CA . LEU A 1 633 ? 6.651 1.421 24.774 1.00 85.75 633 LEU A CA 1
ATOM 5130 C C . LEU A 1 633 ? 5.980 2.794 24.908 1.00 85.75 633 LEU A C 1
ATOM 5132 O O . LEU A 1 633 ? 6.146 3.637 24.035 1.00 85.75 633 LEU A O 1
ATOM 5136 N N . ASP A 1 634 ? 5.236 3.025 25.989 1.00 90.50 634 ASP A N 1
ATOM 5137 C CA . ASP A 1 634 ? 4.589 4.312 26.263 1.00 90.50 634 ASP A CA 1
ATOM 5138 C C . ASP A 1 634 ? 5.607 5.428 26.501 1.00 90.50 634 ASP A C 1
ATOM 5140 O O . ASP A 1 634 ? 5.475 6.527 25.968 1.00 90.50 634 ASP A O 1
ATOM 5144 N N . GLU A 1 635 ? 6.669 5.118 27.246 1.00 90.94 635 GLU A N 1
ATOM 5145 C CA . GLU A 1 635 ? 7.811 6.014 27.424 1.00 90.94 635 GLU A CA 1
ATOM 5146 C C . GLU A 1 635 ? 8.478 6.333 26.081 1.00 90.94 635 GLU A C 1
ATOM 5148 O O . GLU A 1 635 ? 8.588 7.502 25.726 1.00 90.94 635 GLU A O 1
ATOM 5153 N N . ALA A 1 636 ? 8.780 5.317 25.267 1.00 89.00 636 ALA A N 1
ATOM 5154 C CA . ALA A 1 636 ? 9.368 5.515 23.944 1.00 89.00 636 ALA A CA 1
ATOM 5155 C C . ALA A 1 636 ? 8.464 6.331 22.997 1.00 89.00 636 ALA A C 1
ATOM 5157 O O . ALA A 1 636 ? 8.941 7.199 22.269 1.00 89.00 636 ALA A O 1
ATOM 5158 N N . VAL A 1 637 ? 7.149 6.089 23.003 1.00 89.25 637 VAL A N 1
ATOM 5159 C CA . VAL A 1 637 ? 6.170 6.858 22.213 1.00 89.25 637 VAL A CA 1
ATOM 5160 C C . VAL A 1 637 ? 6.139 8.319 22.649 1.00 89.25 637 VAL A C 1
ATOM 5162 O O . VAL A 1 637 ? 6.118 9.224 21.808 1.00 89.25 637 VAL A O 1
ATOM 5165 N N . LYS A 1 638 ? 6.149 8.558 23.959 1.00 90.62 638 LYS A N 1
ATOM 5166 C CA . LYS A 1 638 ? 6.143 9.900 24.529 1.00 90.62 638 LYS A CA 1
ATOM 5167 C C . LYS A 1 638 ? 7.441 10.649 24.237 1.00 90.62 638 LYS A C 1
ATOM 5169 O O . LYS A 1 638 ? 7.376 11.820 23.861 1.00 90.62 638 LYS A O 1
ATOM 5174 N N . ASP A 1 639 ? 8.578 9.968 24.327 1.00 90.81 639 ASP A N 1
ATOM 5175 C CA . ASP A 1 639 ? 9.890 10.505 23.972 1.00 90.81 639 ASP A CA 1
ATOM 5176 C C . ASP A 1 639 ? 9.957 10.874 22.493 1.00 90.81 639 ASP A C 1
ATOM 5178 O O . ASP A 1 639 ? 10.401 11.967 22.146 1.00 90.81 639 ASP A O 1
ATOM 5182 N N . VAL A 1 640 ? 9.436 10.022 21.609 1.00 88.88 640 VAL A N 1
ATOM 5183 C CA . VAL A 1 640 ? 9.361 10.316 20.174 1.00 88.88 640 VAL A CA 1
ATOM 5184 C C . VAL A 1 640 ? 8.503 11.554 19.903 1.00 88.88 640 VAL A C 1
ATOM 5186 O O . VAL A 1 640 ? 8.895 12.409 19.110 1.00 88.88 640 VAL A O 1
ATOM 5189 N N . TYR A 1 641 ? 7.360 11.706 20.579 1.00 89.75 641 TYR A N 1
ATOM 5190 C CA . TYR A 1 641 ? 6.520 12.895 20.407 1.00 89.75 641 TYR A CA 1
ATOM 5191 C C . TYR A 1 641 ? 7.063 14.152 21.111 1.00 89.75 641 TYR A C 1
ATOM 5193 O O . TYR A 1 641 ? 6.473 15.220 20.981 1.00 89.75 641 TYR A O 1
ATOM 5201 N N . SER A 1 642 ? 8.194 14.086 21.825 1.00 88.00 642 SER A N 1
ATOM 5202 C CA . SER A 1 642 ? 8.804 15.273 22.448 1.00 88.00 642 SER A CA 1
ATOM 5203 C C . SER A 1 642 ? 9.228 16.354 21.440 1.00 88.00 642 SER A C 1
ATOM 5205 O O . SER A 1 642 ? 9.432 17.500 21.836 1.00 88.00 642 SER A O 1
ATOM 5207 N N . SER A 1 643 ? 9.322 15.997 20.154 1.00 88.88 643 SER A N 1
ATOM 5208 C CA . SER A 1 643 ? 9.657 16.879 19.029 1.00 88.88 643 SER A CA 1
ATOM 5209 C C . SER A 1 643 ? 8.518 16.889 17.992 1.00 88.88 643 SER A C 1
ATOM 5211 O O . SER A 1 643 ? 8.616 16.194 16.982 1.00 88.88 643 SER A O 1
ATOM 5213 N N . PRO A 1 644 ? 7.395 17.599 18.220 1.00 90.19 644 PRO A N 1
ATOM 5214 C CA . PRO A 1 644 ? 6.210 17.536 17.356 1.00 90.19 644 PRO A CA 1
ATOM 5215 C C . PRO A 1 644 ? 6.465 17.998 15.910 1.00 90.19 644 PRO A C 1
ATOM 5217 O O . PRO A 1 644 ? 5.740 17.597 15.000 1.00 90.19 644 PRO A O 1
ATOM 5220 N N . GLU A 1 645 ? 7.509 18.796 15.676 1.00 92.50 645 GLU A N 1
ATOM 5221 C CA . GLU A 1 645 ? 7.881 19.351 14.372 1.00 92.50 645 GLU A CA 1
ATOM 5222 C C . GLU A 1 645 ? 8.200 18.262 13.340 1.00 92.50 645 GLU A C 1
ATOM 5224 O O . GLU A 1 645 ? 7.906 18.432 12.158 1.00 92.50 645 GLU A O 1
ATOM 5229 N N . ILE A 1 646 ? 8.726 17.105 13.767 1.00 90.94 646 ILE A N 1
ATOM 5230 C CA . ILE A 1 646 ? 9.031 15.990 12.851 1.00 90.94 646 ILE A CA 1
ATOM 5231 C C . ILE A 1 646 ? 7.766 15.334 12.279 1.00 90.94 646 ILE A C 1
ATOM 5233 O O . ILE A 1 646 ? 7.848 14.572 11.317 1.00 90.94 646 ILE A O 1
ATOM 5237 N N . PHE A 1 647 ? 6.604 15.615 12.876 1.00 92.88 647 PHE A N 1
ATOM 5238 C CA . PHE A 1 647 ? 5.309 15.089 12.458 1.00 92.88 647 PHE A CA 1
ATOM 5239 C C . PHE A 1 647 ? 4.467 16.111 11.697 1.00 92.88 647 PHE A C 1
ATOM 5241 O O . PHE A 1 647 ? 3.319 15.804 11.373 1.00 92.88 647 PHE A O 1
ATOM 5248 N N . GLU A 1 648 ? 4.982 17.314 11.419 1.00 93.38 648 GLU A N 1
ATOM 5249 C CA . GLU A 1 648 ? 4.213 18.358 10.743 1.00 93.38 648 GLU A CA 1
ATOM 5250 C C . GLU A 1 648 ? 3.577 17.822 9.449 1.00 93.38 648 GLU A C 1
ATOM 5252 O O . GLU A 1 648 ? 4.208 17.145 8.637 1.00 93.38 648 GLU A O 1
ATOM 5257 N N . ASN A 1 649 ? 2.283 18.101 9.262 1.00 92.94 649 ASN A N 1
ATOM 5258 C CA . ASN A 1 649 ? 1.488 17.629 8.128 1.00 92.94 649 ASN A CA 1
ATOM 5259 C C . ASN A 1 649 ? 1.330 16.102 7.977 1.00 92.94 649 ASN A C 1
ATOM 5261 O O . ASN A 1 649 ? 0.648 15.675 7.031 1.00 92.94 649 ASN A O 1
ATOM 5265 N N . CYS A 1 650 ? 1.850 15.263 8.882 1.00 93.69 650 CYS A N 1
ATOM 5266 C CA . CYS A 1 650 ? 1.578 13.823 8.863 1.00 93.69 650 CYS A CA 1
ATOM 5267 C C . CYS A 1 650 ? 0.069 13.555 8.945 1.00 93.69 650 CYS A C 1
ATOM 5269 O O . CYS A 1 650 ? -0.667 14.240 9.655 1.00 93.69 650 CYS A O 1
ATOM 5271 N N . MET A 1 651 ? -0.412 12.554 8.204 1.00 94.00 651 MET A N 1
ATOM 5272 C CA . MET A 1 651 ? -1.813 12.135 8.285 1.00 94.00 651 MET A CA 1
ATOM 5273 C C . MET A 1 651 ? -2.057 11.357 9.575 1.00 94.00 651 MET A C 1
ATOM 5275 O O . MET A 1 651 ? -1.242 10.534 9.972 1.00 94.00 651 MET A O 1
ATOM 5279 N N . VAL A 1 652 ? -3.213 11.587 10.185 1.00 95.38 652 VAL A N 1
ATOM 5280 C CA . VAL A 1 652 ? -3.676 10.885 11.379 1.00 95.38 652 VAL A CA 1
ATOM 5281 C C . VAL A 1 652 ? -4.949 10.137 11.012 1.00 95.38 652 VAL A C 1
ATOM 5283 O O . VAL A 1 652 ? -5.943 10.755 10.612 1.00 95.38 652 VAL A O 1
ATOM 5286 N N . GLY A 1 653 ? -4.905 8.811 11.107 1.00 94.31 653 GLY A N 1
ATOM 5287 C CA . GLY A 1 653 ? -6.022 7.925 10.786 1.00 94.31 653 GLY A CA 1
ATOM 5288 C C . GLY A 1 653 ? -6.582 7.217 12.012 1.00 94.31 653 GLY A C 1
ATOM 5289 O O . GLY A 1 653 ? -5.882 7.033 13.005 1.00 94.31 653 GLY A O 1
ATOM 5290 N N . LEU A 1 654 ? -7.843 6.803 11.911 1.00 97.12 654 LEU A N 1
ATOM 5291 C CA . LEU A 1 654 ? -8.521 5.941 12.878 1.00 97.12 654 LEU A CA 1
ATOM 5292 C C . LEU A 1 654 ? -9.025 4.682 12.172 1.00 97.12 654 LEU A C 1
ATOM 5294 O O . LEU A 1 654 ? -9.186 4.673 10.950 1.00 97.12 654 LEU A O 1
ATOM 5298 N N . GLN A 1 655 ? -9.278 3.632 12.945 1.00 96.25 655 GLN A N 1
ATOM 5299 C CA . GLN A 1 655 ? -9.914 2.406 12.482 1.00 96.25 655 GLN A CA 1
ATOM 5300 C C . GLN A 1 655 ? -11.327 2.260 13.043 1.00 96.25 655 GLN A C 1
ATOM 5302 O O . GLN A 1 655 ? -11.611 2.637 14.182 1.00 96.25 655 GLN A O 1
ATOM 5307 N N . VAL A 1 656 ? -12.188 1.661 12.227 1.00 98.38 656 VAL A N 1
ATOM 5308 C CA . VAL A 1 656 ? -13.514 1.175 12.596 1.00 98.38 656 VAL A CA 1
ATOM 5309 C C . VAL A 1 656 ? -13.470 -0.346 12.597 1.00 98.38 656 VAL A C 1
ATOM 5311 O O . VAL A 1 656 ? -13.262 -0.955 11.552 1.00 98.38 656 VAL A O 1
ATOM 5314 N N . ILE A 1 657 ? -13.665 -0.943 13.770 1.00 98.31 657 ILE A N 1
ATOM 5315 C CA . ILE A 1 657 ? -13.612 -2.384 14.013 1.00 98.31 657 ILE A CA 1
ATOM 5316 C C . ILE A 1 657 ? -15.041 -2.916 14.172 1.00 98.31 657 ILE A C 1
ATOM 5318 O O . ILE A 1 657 ? -15.801 -2.439 15.016 1.00 98.31 657 ILE A O 1
ATOM 5322 N N . CYS A 1 658 ? -15.400 -3.941 13.408 1.00 98.19 658 CYS A N 1
ATOM 5323 C CA . CYS A 1 658 ? -16.652 -4.688 13.540 1.00 98.19 658 CYS A CA 1
ATOM 5324 C C . CYS A 1 658 ? -16.364 -6.144 13.907 1.00 98.19 658 CYS A C 1
ATOM 5326 O O . CYS A 1 658 ? -15.214 -6.544 14.088 1.00 98.19 658 CYS A O 1
ATOM 5328 N N . ARG A 1 659 ? -17.407 -6.962 14.069 1.00 97.44 659 ARG A N 1
ATOM 5329 C CA . ARG A 1 659 ? -17.195 -8.370 14.408 1.00 97.44 659 ARG A CA 1
ATOM 5330 C C . ARG A 1 659 ? -16.551 -9.105 13.237 1.00 97.44 659 ARG A C 1
ATOM 5332 O O . ARG A 1 659 ? -16.528 -8.634 12.103 1.00 97.44 659 ARG A O 1
ATOM 5339 N N . ARG A 1 660 ? -16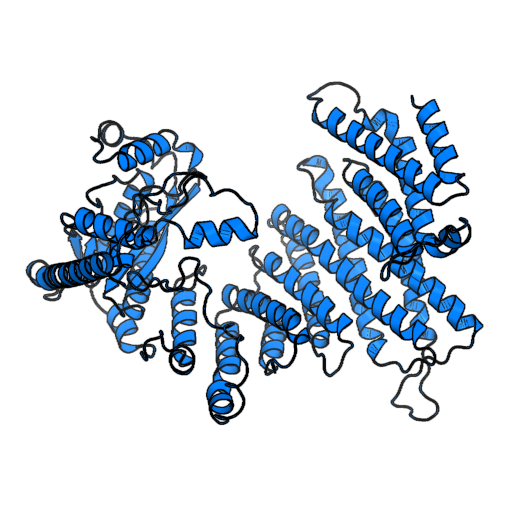.020 -10.288 13.532 1.00 95.19 660 ARG A N 1
ATOM 5340 C CA . ARG A 1 660 ? -15.502 -11.206 12.521 1.00 95.19 660 ARG A CA 1
ATOM 5341 C C . ARG A 1 660 ? -16.557 -11.448 11.430 1.00 95.19 660 ARG A C 1
ATOM 5343 O O . ARG A 1 660 ? -17.686 -11.813 11.756 1.00 95.19 660 ARG A O 1
ATOM 5350 N N . LEU A 1 661 ? -16.148 -11.319 10.163 1.00 94.50 661 LEU A N 1
ATOM 5351 C CA . LEU A 1 661 ? -16.998 -11.477 8.973 1.00 94.50 661 LEU A CA 1
ATOM 5352 C C . LEU A 1 661 ? -18.143 -10.453 8.919 1.00 94.50 661 LEU A C 1
ATOM 5354 O O . LEU A 1 661 ? -19.263 -10.800 8.543 1.00 94.50 661 LEU A O 1
ATOM 5358 N N . GLU A 1 662 ? -17.884 -9.206 9.308 1.00 96.50 662 GLU A N 1
ATOM 5359 C CA . GLU A 1 662 ? -18.801 -8.068 9.142 1.00 96.50 662 GLU A CA 1
ATOM 5360 C C . GLU A 1 662 ? -18.146 -6.959 8.295 1.00 96.50 662 GLU A C 1
ATOM 5362 O O . GLU A 1 662 ? -18.295 -5.771 8.581 1.00 96.50 662 GLU A O 1
ATOM 5367 N N . ASP A 1 663 ? -17.401 -7.330 7.250 1.00 94.94 663 ASP A N 1
ATOM 5368 C CA . ASP A 1 663 ? -16.648 -6.393 6.404 1.00 94.94 663 ASP A CA 1
ATOM 5369 C C . ASP A 1 663 ? -17.556 -5.343 5.747 1.00 94.94 663 ASP A C 1
ATOM 5371 O O . ASP A 1 663 ? -17.233 -4.155 5.743 1.00 94.94 663 ASP A O 1
ATOM 5375 N N . GLU A 1 664 ? -18.745 -5.742 5.283 1.00 96.62 664 GLU A N 1
ATOM 5376 C CA . GLU A 1 664 ? -19.746 -4.830 4.719 1.00 96.62 664 GLU A CA 1
ATOM 5377 C C . GLU A 1 664 ? -20.178 -3.765 5.735 1.00 96.62 664 GLU A C 1
ATOM 5379 O O . GLU A 1 664 ? -20.294 -2.582 5.406 1.00 96.62 664 GLU A O 1
ATOM 5384 N N . LYS A 1 665 ? -20.365 -4.173 6.995 1.00 97.56 665 LYS A N 1
ATOM 5385 C CA . LYS A 1 665 ? -20.720 -3.275 8.096 1.00 97.56 665 LYS A CA 1
ATOM 5386 C C . LYS A 1 665 ? -19.563 -2.341 8.439 1.00 97.56 665 LYS A C 1
ATOM 5388 O O . LYS A 1 665 ? -19.796 -1.147 8.597 1.00 97.56 665 LYS A O 1
ATOM 5393 N N . ALA A 1 666 ? -18.332 -2.849 8.509 1.00 97.50 666 ALA A N 1
ATOM 5394 C CA . ALA A 1 666 ? -17.150 -2.037 8.797 1.00 97.50 666 ALA A CA 1
ATOM 5395 C C . ALA A 1 666 ? -16.947 -0.941 7.740 1.00 97.50 666 ALA A C 1
ATOM 5397 O O . ALA A 1 666 ? -16.734 0.222 8.087 1.00 97.50 666 ALA A O 1
ATOM 5398 N N . ILE A 1 667 ? -17.100 -1.287 6.456 1.00 97.44 667 ILE A N 1
ATOM 5399 C CA . ILE A 1 667 ? -17.021 -0.330 5.345 1.00 97.44 667 ILE A CA 1
ATOM 5400 C C . ILE A 1 667 ? -18.143 0.709 5.452 1.00 97.44 667 ILE A C 1
ATOM 5402 O O . ILE A 1 667 ? -17.875 1.908 5.365 1.00 97.44 667 ILE A O 1
ATOM 5406 N N . ALA A 1 668 ? -19.385 0.281 5.702 1.00 97.88 668 ALA A N 1
ATOM 5407 C CA . ALA A 1 668 ? -20.508 1.196 5.882 1.00 97.88 668 ALA A CA 1
ATOM 5408 C C . ALA A 1 668 ? -20.280 2.170 7.057 1.00 97.88 668 ALA A C 1
ATOM 5410 O O . ALA A 1 668 ? -20.422 3.384 6.911 1.00 97.88 668 ALA A O 1
ATOM 5411 N N . MET A 1 669 ? -19.872 1.658 8.216 1.00 98.19 669 MET A N 1
ATOM 5412 C CA . MET A 1 669 ? -19.618 2.470 9.406 1.00 98.19 669 MET A CA 1
ATOM 5413 C C . MET A 1 669 ? -18.456 3.452 9.206 1.00 98.19 669 MET A C 1
ATOM 5415 O O . MET A 1 669 ? -18.538 4.591 9.667 1.00 98.19 669 MET A O 1
ATOM 5419 N N . ALA A 1 670 ? -17.408 3.058 8.477 1.00 97.94 670 ALA A N 1
ATOM 5420 C CA . ALA A 1 670 ? -16.331 3.967 8.094 1.00 97.94 670 ALA A CA 1
ATOM 5421 C C . ALA A 1 670 ? -16.829 5.099 7.180 1.00 97.94 670 ALA A C 1
ATOM 5423 O O . ALA A 1 670 ? -16.426 6.246 7.365 1.00 97.94 670 ALA A O 1
ATOM 5424 N N . MET A 1 671 ? -17.731 4.812 6.232 1.00 97.50 671 MET A N 1
ATOM 5425 C CA . MET A 1 671 ? -18.321 5.838 5.358 1.00 97.50 671 MET A CA 1
ATOM 5426 C C . MET A 1 671 ? -19.162 6.847 6.150 1.00 97.50 671 MET A C 1
ATOM 5428 O O . MET A 1 671 ? -19.031 8.049 5.931 1.00 97.50 671 MET A O 1
ATOM 5432 N N . ILE A 1 672 ? -19.946 6.376 7.125 1.00 97.94 672 ILE A N 1
ATOM 5433 C CA . ILE A 1 672 ? -20.713 7.239 8.040 1.00 97.94 672 ILE A CA 1
ATOM 5434 C C . ILE A 1 672 ? -19.777 8.145 8.843 1.00 97.94 672 ILE A C 1
ATOM 5436 O O . ILE A 1 672 ? -20.025 9.343 8.973 1.00 97.94 672 ILE A O 1
ATOM 5440 N N . LEU A 1 673 ? -18.678 7.593 9.365 1.00 97.94 673 LEU A N 1
ATOM 5441 C CA . LEU A 1 673 ? -17.682 8.373 10.095 1.00 97.94 673 LEU A CA 1
ATOM 5442 C C . LEU A 1 673 ? -17.014 9.427 9.195 1.00 97.94 673 LEU A C 1
ATOM 5444 O O . LEU A 1 673 ? -16.858 10.574 9.614 1.00 97.94 673 LEU A O 1
ATOM 5448 N N . GLU A 1 674 ? -16.661 9.077 7.955 1.00 97.56 674 GLU A N 1
ATOM 5449 C CA . GLU A 1 674 ? -16.095 10.022 6.984 1.00 97.56 674 GLU A CA 1
ATOM 5450 C C . GLU A 1 674 ? -17.051 11.196 6.711 1.00 97.56 674 GLU A C 1
ATOM 5452 O O . GLU A 1 674 ? -16.636 12.359 6.742 1.00 97.56 674 GLU A O 1
ATOM 5457 N N . GLU A 1 675 ? -18.333 10.909 6.478 1.00 96.81 675 GLU A N 1
ATOM 5458 C CA . GLU A 1 675 ? -19.361 11.924 6.242 1.00 96.81 675 GLU A CA 1
ATOM 5459 C C . GLU A 1 675 ? -19.593 12.804 7.477 1.00 96.81 675 GLU A C 1
ATOM 5461 O O . GLU A 1 675 ? -19.590 14.035 7.371 1.00 96.81 675 GLU A O 1
ATOM 5466 N N . ALA A 1 676 ? -19.706 12.198 8.661 1.00 97.50 676 ALA A N 1
ATOM 5467 C CA . ALA A 1 676 ? -19.863 12.926 9.915 1.00 97.50 676 ALA A CA 1
ATOM 5468 C C . ALA A 1 676 ? -18.692 13.894 10.149 1.00 97.50 676 ALA A C 1
ATOM 5470 O O . ALA A 1 676 ? -18.910 15.062 10.481 1.00 97.50 676 ALA A O 1
ATOM 5471 N N . ILE A 1 677 ? -17.448 13.450 9.926 1.00 97.25 677 ILE A N 1
ATOM 5472 C CA . ILE A 1 677 ? -16.252 14.297 10.062 1.00 97.25 677 ILE A CA 1
ATOM 5473 C C . ILE A 1 677 ? -16.276 15.448 9.051 1.00 97.25 677 ILE A C 1
ATOM 5475 O O . ILE A 1 677 ? -15.960 16.583 9.419 1.00 97.25 677 ILE A O 1
ATOM 5479 N N . LYS A 1 678 ? -16.643 15.182 7.788 1.00 95.75 678 LYS A N 1
ATOM 5480 C CA . LYS A 1 678 ? -16.767 16.221 6.751 1.00 95.75 678 LYS A CA 1
ATOM 5481 C C . LYS A 1 678 ? -17.754 17.305 7.193 1.00 95.75 678 LYS A C 1
ATOM 5483 O O . LYS A 1 678 ? -17.386 18.477 7.227 1.00 95.75 678 LYS A O 1
ATOM 5488 N N . LEU A 1 679 ? -18.956 16.913 7.619 1.00 94.81 679 LEU A N 1
ATOM 5489 C CA . LEU A 1 679 ? -19.993 17.838 8.086 1.00 94.81 679 LEU A CA 1
ATOM 5490 C C . LEU A 1 679 ? -19.576 18.610 9.345 1.00 94.81 679 LEU A C 1
ATOM 5492 O O . LEU A 1 679 ? -19.816 19.815 9.435 1.00 94.81 679 LEU A O 1
ATOM 5496 N N . TYR A 1 680 ? -18.932 17.939 10.302 1.00 95.56 680 TYR A N 1
ATOM 5497 C CA . TYR A 1 680 ? -18.425 18.562 11.525 1.00 95.56 680 TYR A CA 1
ATOM 5498 C C . TYR A 1 680 ? -17.398 19.656 11.216 1.00 95.56 680 TYR A C 1
ATOM 5500 O O . TYR A 1 680 ? -17.476 20.750 11.773 1.00 95.56 680 TYR A O 1
ATOM 5508 N N . LYS A 1 681 ? -16.458 19.395 10.301 1.00 90.25 681 LYS A N 1
ATOM 5509 C CA . LYS A 1 681 ? -15.449 20.385 9.900 1.00 90.25 681 LYS A CA 1
ATOM 5510 C C . LYS A 1 681 ? -16.060 21.565 9.154 1.00 90.25 681 LYS A C 1
ATOM 5512 O O . LYS A 1 681 ? -15.669 22.689 9.419 1.00 90.25 681 LYS A O 1
ATOM 5517 N N . THR A 1 682 ? -17.037 21.344 8.276 1.00 88.88 682 THR A N 1
ATOM 5518 C CA . THR A 1 682 ? -17.706 22.441 7.552 1.00 88.88 682 THR A CA 1
ATOM 5519 C C . THR A 1 682 ? -18.506 23.370 8.470 1.00 88.88 682 THR A C 1
ATOM 5521 O O . THR A 1 682 ? -18.690 24.530 8.131 1.00 88.88 682 THR A O 1
ATOM 5524 N N . LYS A 1 683 ? -19.000 22.881 9.614 1.00 81.69 683 LYS A N 1
ATOM 5525 C CA . LYS A 1 683 ? -19.763 23.697 10.575 1.00 81.69 683 LYS A CA 1
ATOM 5526 C C . LYS A 1 683 ? -18.899 24.443 11.596 1.00 81.69 683 LYS A C 1
ATOM 5528 O O . LYS A 1 683 ? -19.392 25.396 12.189 1.00 81.69 683 LYS A O 1
ATOM 5533 N N . ASN A 1 684 ? -17.681 23.965 11.857 1.00 75.88 684 ASN A N 1
ATOM 5534 C CA . ASN A 1 684 ? -16.797 24.487 12.909 1.00 75.88 684 ASN A CA 1
ATOM 5535 C C . ASN A 1 684 ? -15.507 25.141 12.370 1.00 75.88 684 ASN A C 1
ATOM 5537 O O . ASN A 1 684 ? -14.713 25.627 13.174 1.00 75.88 684 ASN A O 1
ATOM 5541 N N . ASN A 1 685 ? -15.306 25.137 11.048 1.00 55.78 685 ASN A N 1
ATOM 5542 C CA . ASN A 1 685 ? -14.407 26.044 10.325 1.00 55.78 685 ASN A CA 1
ATOM 5543 C C . ASN A 1 685 ? -15.208 27.250 9.841 1.00 55.78 685 ASN A C 1
ATOM 5545 O O . ASN A 1 685 ? -14.620 28.351 9.795 1.00 55.78 685 ASN A O 1
#

Radius of gyration: 31.62 Å; chains: 1; bounding box: 80×64×92 Å